Protein AF-A0A3C1B2J7-F1 (afdb_monomer_lite)

pLDDT: mean 87.44, std 9.97, range [59.38, 98.0]

Foldseek 3Di:
DVVVVVVVVCVVVVVVVV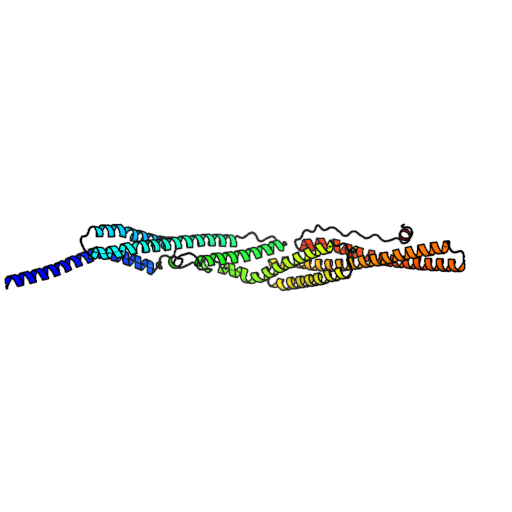VVVVVVVVCVLCVVLVVLVVVLVVPLVVAQDPVQPDLVSLLVSLVVSLVSLVVNVVSLVVLVVDPDPVSVVVSVVSVVVSVVSNVSSVLLNVLSVVLVVLVVVLLVLVVCLVVVDDQDDFQPLVSNLVSLVVLLVSLVVSVVSVVCSVVRPPNVNNPDHDDCVNSCSVVSCVVNVLAVVLSVLVVVLLVLVVVLVVLVVVVVPDDLVVDDLVVLCVRLVVSLVSLVVSLVSLVVSLVSHDPSSNVNSVLLSVLSVLVSVLSVLSNQLSVLVVLLVVLVVLLVVLLVQLVVLQVVLVPDPDPVSSVVSNVSSVVSLVSSVVSLVSSQVSLVSSQVSLVSNLPSQLSSCVSSVHHSDDDGDDRDDRDDSVVVSPDD

Structure (mmCIF, N/CA/C/O backbone):
data_AF-A0A3C1B2J7-F1
#
_entry.id   AF-A0A3C1B2J7-F1
#
loop_
_atom_site.group_PDB
_atom_site.id
_atom_site.type_symbol
_atom_site.label_atom_id
_atom_site.label_alt_id
_atom_site.label_comp_id
_atom_site.label_asym_id
_atom_site.label_entity_id
_atom_site.label_seq_id
_atom_site.pdbx_PDB_ins_code
_atom_site.Cartn_x
_atom_site.Cartn_y
_atom_site.Cartn_z
_atom_site.occupancy
_atom_site.B_iso_or_equiv
_atom_site.auth_seq_id
_atom_site.auth_comp_id
_atom_site.auth_asym_id
_atom_site.auth_atom_id
_atom_site.pdbx_PDB_model_num
ATOM 1 N N . MET A 1 1 ? -81.474 32.909 74.727 1.00 60.22 1 MET A N 1
ATOM 2 C CA . MET A 1 1 ? -80.139 33.267 74.180 1.00 60.22 1 MET A CA 1
ATOM 3 C C . MET A 1 1 ? -78.992 32.411 74.719 1.00 60.22 1 MET A C 1
ATOM 5 O O . MET A 1 1 ? -78.249 31.872 73.912 1.00 60.22 1 MET A O 1
ATOM 9 N N . ARG A 1 2 ? -78.828 32.242 76.042 1.00 67.31 2 ARG A N 1
ATOM 10 C CA . ARG A 1 2 ? -77.662 31.549 76.641 1.00 67.31 2 ARG A CA 1
ATOM 11 C C . ARG A 1 2 ? -77.502 30.070 76.229 1.00 67.31 2 ARG A C 1
ATOM 13 O O . ARG A 1 2 ? -76.383 29.591 76.097 1.00 67.31 2 ARG A O 1
ATOM 20 N N . THR A 1 3 ? -78.605 29.363 75.989 1.00 72.19 3 THR A N 1
ATOM 21 C CA . THR A 1 3 ? -78.640 27.976 75.484 1.00 72.19 3 THR A CA 1
ATOM 22 C C . THR A 1 3 ? -78.278 27.867 74.002 1.00 72.19 3 THR A C 1
ATOM 24 O O . THR A 1 3 ? -77.499 26.994 73.642 1.00 72.19 3 THR A O 1
ATOM 27 N N . PHE A 1 4 ? -78.760 28.785 73.159 1.00 75.75 4 PHE A N 1
ATOM 28 C CA . PHE A 1 4 ? -78.440 28.816 71.725 1.00 75.75 4 PHE A CA 1
ATOM 29 C C . PHE A 1 4 ? -76.955 29.111 71.474 1.00 75.75 4 PHE A C 1
ATOM 31 O O . PHE A 1 4 ? -76.320 28.429 70.681 1.00 75.75 4 PHE A O 1
ATOM 38 N N . PHE A 1 5 ? -76.368 30.053 72.221 1.00 74.88 5 PHE A N 1
ATOM 39 C CA . PHE A 1 5 ? -74.934 30.351 72.127 1.00 74.88 5 PHE A CA 1
ATOM 40 C C . PHE A 1 5 ? -74.055 29.169 72.558 1.00 74.88 5 PHE A C 1
ATOM 42 O O . PHE A 1 5 ? -73.044 28.893 71.922 1.00 74.88 5 PHE A O 1
ATOM 49 N N . ARG A 1 6 ? -74.455 28.430 73.603 1.00 73.12 6 ARG A N 1
ATOM 50 C CA . ARG A 1 6 ? -73.770 27.189 74.001 1.00 73.12 6 ARG A CA 1
ATOM 51 C C . ARG A 1 6 ? -73.885 26.113 72.926 1.00 73.12 6 ARG A C 1
ATOM 53 O O . ARG A 1 6 ? -72.889 25.468 72.635 1.00 73.12 6 ARG A O 1
ATOM 60 N N . PHE A 1 7 ? -75.060 25.955 72.322 1.00 79.81 7 PHE A N 1
ATOM 61 C CA . PHE A 1 7 ? -75.268 24.992 71.242 1.00 79.81 7 PHE A CA 1
ATOM 62 C C . PHE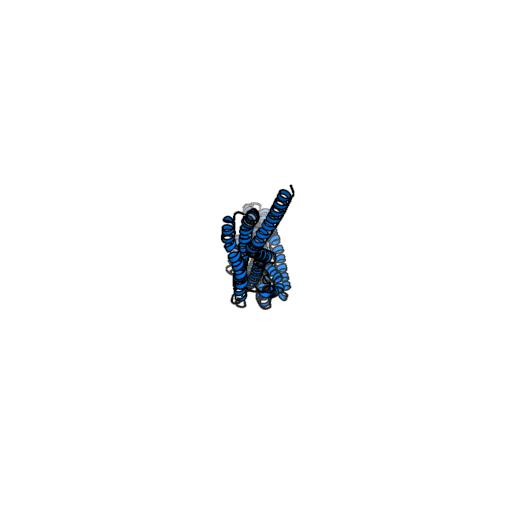 A 1 7 ? -74.432 25.339 70.002 1.00 79.81 7 PHE A C 1
ATOM 64 O O . PHE A 1 7 ? -73.782 24.460 69.455 1.00 79.81 7 PHE A O 1
ATOM 71 N N . LEU A 1 8 ? -74.364 26.617 69.614 1.00 76.44 8 LEU A N 1
ATOM 72 C CA . LEU A 1 8 ? -73.550 27.089 68.490 1.00 76.44 8 LEU A CA 1
ATOM 73 C C . LEU A 1 8 ? -72.045 26.898 68.744 1.00 76.44 8 LEU A C 1
ATOM 75 O O . LEU A 1 8 ? -71.338 26.412 67.871 1.00 76.44 8 LEU A O 1
ATOM 79 N N . ILE A 1 9 ? -71.559 27.226 69.948 1.00 77.50 9 ILE A N 1
ATOM 80 C CA . ILE A 1 9 ? -70.155 27.008 70.332 1.00 77.50 9 ILE A CA 1
ATOM 81 C C . ILE A 1 9 ? -69.821 25.513 70.336 1.00 77.50 9 ILE A C 1
ATOM 83 O O . ILE A 1 9 ? -68.781 25.127 69.812 1.00 77.50 9 ILE A O 1
ATOM 87 N N . ILE A 1 10 ? -70.707 24.670 70.878 1.00 78.69 10 ILE A N 1
ATOM 88 C CA . ILE A 1 10 ? -70.544 23.213 70.834 1.00 78.69 10 ILE A CA 1
ATOM 89 C C . ILE A 1 10 ? -70.526 22.741 69.384 1.00 78.69 10 ILE A C 1
ATOM 91 O O . ILE A 1 10 ? -69.645 21.970 69.042 1.00 78.69 10 ILE A O 1
ATOM 95 N N . LEU A 1 11 ? -71.419 23.219 68.518 1.00 77.62 11 LEU A N 1
ATOM 96 C CA . LEU A 1 11 ? -71.474 22.813 67.114 1.00 77.62 11 LEU A CA 1
ATOM 97 C C . LEU A 1 11 ? -70.203 23.213 66.345 1.00 77.62 11 LEU A C 1
ATOM 99 O O . LEU A 1 11 ? -69.669 22.389 65.614 1.00 77.62 11 LEU A O 1
ATOM 103 N N . ILE A 1 12 ? -69.677 24.424 66.566 1.00 72.75 12 ILE A N 1
ATOM 104 C CA . ILE A 1 12 ? -68.426 24.909 65.953 1.00 72.75 12 ILE A CA 1
ATOM 105 C C . ILE A 1 12 ? -67.212 24.124 66.470 1.00 72.75 12 ILE A C 1
ATOM 107 O O . ILE A 1 12 ? -66.344 23.731 65.691 1.00 72.75 12 ILE A O 1
ATOM 111 N N . LEU A 1 13 ? -67.148 23.852 67.777 1.00 72.06 13 LEU A N 1
ATOM 112 C CA . LEU A 1 13 ? -66.097 23.011 68.356 1.00 72.06 13 LEU A CA 1
ATOM 113 C C . LEU A 1 13 ? -66.207 21.568 67.857 1.00 72.06 13 LEU A C 1
ATOM 115 O O . LEU A 1 13 ? -65.195 20.963 67.532 1.00 72.06 13 LEU A O 1
ATOM 119 N N . SER A 1 14 ? -67.424 21.041 67.726 1.00 71.81 14 SER A N 1
ATOM 120 C CA . SER A 1 14 ? -67.688 19.702 67.193 1.00 71.81 14 SER A CA 1
ATOM 121 C C . SER A 1 14 ? -67.293 19.612 65.727 1.00 71.81 14 SER A C 1
ATOM 123 O O . SER A 1 14 ? -66.681 18.628 65.339 1.00 71.81 14 SER A O 1
ATOM 125 N N . SER A 1 15 ? -67.581 20.636 64.915 1.00 69.38 15 SER A N 1
ATOM 126 C CA . SER A 1 15 ? -67.160 20.675 63.514 1.00 69.38 15 SER A CA 1
ATOM 127 C C . SER A 1 15 ? -65.648 20.840 63.381 1.00 69.38 15 SER A C 1
ATOM 129 O O . SER A 1 15 ? -65.047 20.200 62.530 1.00 69.38 15 SER A O 1
ATOM 131 N N . GLY A 1 16 ? -65.013 21.643 64.242 1.00 68.00 16 GLY A N 1
ATOM 132 C CA . GLY A 1 16 ? -63.556 21.787 64.274 1.00 68.00 16 GLY A CA 1
ATOM 133 C C . GLY A 1 16 ? -62.848 20.493 64.687 1.00 68.00 16 GLY A C 1
ATOM 134 O O . GLY A 1 16 ? -61.878 20.094 64.049 1.00 68.00 16 GLY A O 1
ATOM 135 N N . ILE A 1 17 ? -63.372 19.797 65.702 1.00 74.50 17 ILE A N 1
ATOM 136 C CA . ILE A 1 17 ? -62.894 18.476 66.134 1.00 74.50 17 ILE A CA 1
ATOM 137 C C . ILE A 1 17 ? -63.159 17.432 65.051 1.00 74.50 17 ILE A C 1
ATOM 139 O O . ILE A 1 17 ? -62.277 16.632 64.773 1.00 74.50 17 ILE A O 1
ATOM 143 N N . PHE A 1 18 ? -64.329 17.452 64.413 1.00 69.69 18 PHE A N 1
ATOM 144 C CA . PHE A 1 18 ? -64.656 16.545 63.318 1.00 69.69 18 PHE A CA 1
ATOM 145 C C . PHE A 1 18 ? -63.652 16.700 62.177 1.00 69.69 18 PHE A C 1
ATOM 147 O O . PHE A 1 18 ? -63.046 15.710 61.801 1.00 69.69 18 PHE A O 1
ATOM 154 N N . VAL A 1 19 ? -63.379 17.932 61.731 1.00 65.81 19 VAL A N 1
ATOM 155 C CA . VAL A 1 19 ? -62.370 18.221 60.699 1.00 65.81 19 VAL A CA 1
ATOM 156 C C . VAL A 1 19 ? -60.969 17.773 61.129 1.00 65.81 19 VAL A C 1
ATOM 158 O O . VAL A 1 19 ? -60.250 17.181 60.330 1.00 65.81 19 VAL A O 1
ATOM 161 N N . LEU A 1 20 ? -60.571 18.002 62.385 1.00 68.62 20 LEU A N 1
ATOM 162 C CA . LEU A 1 20 ? -59.273 17.561 62.915 1.00 68.62 20 LEU A CA 1
ATOM 163 C C . LEU A 1 20 ? -59.145 16.035 62.978 1.00 68.62 20 LEU A C 1
ATOM 165 O O . LEU A 1 20 ? -58.110 15.494 62.600 1.00 68.62 20 LEU A O 1
ATOM 169 N N . VAL A 1 21 ? -60.185 15.341 63.434 1.00 70.00 21 VAL A N 1
ATOM 170 C CA . VAL A 1 21 ? -60.209 13.879 63.545 1.00 70.00 21 VAL A CA 1
ATOM 171 C C . VAL A 1 21 ? -60.250 13.246 62.157 1.00 70.00 21 VAL A C 1
ATOM 173 O O . VAL A 1 21 ? -59.476 12.329 61.896 1.00 70.00 21 VAL A O 1
ATOM 176 N N . THR A 1 22 ? -61.068 13.761 61.236 1.00 64.50 22 THR A N 1
ATOM 177 C CA . THR A 1 22 ? -61.100 13.270 59.853 1.00 64.50 22 THR A CA 1
ATOM 178 C C . THR A 1 22 ? -59.785 13.544 59.132 1.00 64.50 22 THR A C 1
ATOM 180 O O . THR A 1 22 ? -59.288 12.651 58.456 1.00 64.50 22 THR A O 1
ATOM 183 N N . ASN A 1 23 ? -59.163 14.714 59.330 1.00 63.94 23 ASN A N 1
ATOM 184 C CA . ASN A 1 23 ? -57.855 15.029 58.742 1.00 63.94 23 ASN A CA 1
ATOM 185 C C . ASN A 1 23 ? -56.710 14.214 59.371 1.00 63.94 23 ASN A C 1
ATOM 187 O O . ASN A 1 23 ? -55.772 13.842 58.672 1.00 63.94 23 ASN A O 1
ATOM 191 N N . GLY A 1 24 ? -56.777 13.909 60.670 1.00 66.50 24 GLY A N 1
ATOM 192 C CA . GLY A 1 24 ? -55.785 13.080 61.362 1.00 66.50 24 GLY A CA 1
ATOM 193 C C . GLY A 1 24 ? -55.852 11.608 60.951 1.00 66.50 24 GLY A C 1
ATOM 194 O O . GLY A 1 24 ? -54.823 11.003 60.661 1.00 66.50 24 GLY A O 1
ATOM 195 N N . ILE A 1 25 ? -57.062 11.047 60.852 1.00 67.56 25 ILE A N 1
ATOM 196 C CA . ILE A 1 25 ? -57.289 9.691 60.329 1.00 67.56 25 ILE A CA 1
ATOM 197 C C . ILE A 1 25 ? -56.864 9.621 58.852 1.00 67.56 25 ILE A C 1
ATOM 199 O O . ILE A 1 25 ? -56.208 8.669 58.438 1.00 67.56 25 ILE A O 1
ATOM 203 N N . TYR A 1 26 ? -57.157 10.663 58.074 1.00 65.56 26 TYR A N 1
ATOM 204 C CA . TYR A 1 26 ? -56.739 10.806 56.679 1.00 65.56 26 TYR A CA 1
ATOM 205 C C . TYR A 1 26 ? -55.220 10.826 56.497 1.00 65.56 26 TYR A C 1
ATOM 207 O O . TYR A 1 26 ? -54.698 10.120 55.632 1.00 65.56 26 TYR A O 1
ATOM 215 N N . PHE A 1 27 ? -54.502 11.605 57.313 1.00 67.06 27 PHE A N 1
ATOM 216 C CA . PHE A 1 27 ? -53.041 11.605 57.299 1.00 67.06 27 PHE A CA 1
ATOM 217 C C . PHE A 1 27 ? -52.523 10.182 57.508 1.00 67.06 27 PHE A C 1
ATOM 219 O O . PHE A 1 27 ? -51.667 9.736 56.761 1.00 67.06 27 PHE A O 1
ATOM 226 N N . TRP A 1 28 ? -53.127 9.432 58.431 1.00 70.44 28 TRP A N 1
ATOM 227 C CA . TRP A 1 28 ? -52.744 8.055 58.739 1.00 70.44 28 TRP A CA 1
ATOM 228 C C . TRP A 1 28 ? -52.968 7.063 57.584 1.00 70.44 28 TRP A C 1
ATOM 230 O O . TRP A 1 28 ? -52.119 6.211 57.343 1.00 70.44 28 TRP A O 1
ATOM 240 N N . PHE A 1 29 ? -54.076 7.178 56.844 1.00 67.88 29 PHE A N 1
ATOM 241 C CA . PHE A 1 29 ? -54.361 6.301 55.695 1.00 67.88 29 PHE A CA 1
ATOM 242 C C . PHE A 1 29 ? -53.599 6.689 54.422 1.00 67.88 29 PHE A C 1
ATOM 244 O O . PHE A 1 29 ? -53.254 5.819 53.628 1.00 67.88 29 PHE A O 1
ATOM 251 N N . SER A 1 30 ? -53.326 7.980 54.221 1.00 68.75 30 SER A N 1
ATOM 252 C CA . SER A 1 30 ? -52.586 8.479 53.053 1.00 68.75 30 SER A CA 1
ATOM 253 C C . SER A 1 30 ? -51.066 8.394 53.222 1.00 68.75 30 SER A C 1
ATOM 255 O O . SER A 1 30 ? -50.347 8.341 52.223 1.00 68.75 30 SER A O 1
ATOM 257 N N . GLN A 1 31 ? -50.566 8.335 54.465 1.00 76.25 31 GLN A N 1
ATOM 258 C CA . GLN A 1 31 ? -49.133 8.312 54.751 1.00 76.25 31 GLN A CA 1
ATOM 259 C C . GLN A 1 31 ? -48.388 7.176 54.040 1.00 76.25 31 GLN A C 1
ATOM 261 O O . GLN A 1 31 ? -47.398 7.478 53.383 1.00 76.25 31 GLN A O 1
ATOM 266 N N . PRO A 1 32 ? -48.829 5.902 54.099 1.00 76.81 32 PRO A N 1
ATOM 267 C CA . PRO A 1 32 ? -48.084 4.803 53.487 1.00 76.81 32 PRO A CA 1
ATOM 268 C C . PRO A 1 32 ? -47.966 4.957 51.968 1.00 76.81 32 PRO A C 1
ATOM 270 O O . PRO A 1 32 ? -46.919 4.678 51.397 1.00 76.81 32 PRO A O 1
ATOM 273 N N . VAL A 1 33 ? -49.027 5.457 51.328 1.00 74.88 33 VAL A N 1
ATOM 274 C CA . VAL A 1 33 ? -49.103 5.684 49.878 1.00 74.88 33 VAL A CA 1
ATOM 275 C C . VAL A 1 33 ? -48.149 6.799 49.462 1.00 74.88 33 VAL A C 1
ATOM 277 O O . VAL A 1 33 ? -47.346 6.631 48.549 1.00 74.88 33 VAL A O 1
ATOM 280 N N . MET A 1 34 ? -48.202 7.927 50.175 1.00 78.88 34 MET A N 1
ATOM 281 C CA . MET A 1 34 ? -47.349 9.080 49.900 1.00 78.88 34 MET A CA 1
ATOM 282 C C . MET A 1 34 ? -45.888 8.815 50.253 1.00 78.88 34 MET A C 1
ATOM 284 O O . MET A 1 34 ? -45.014 9.293 49.539 1.00 78.88 34 MET A O 1
ATOM 288 N N . THR A 1 35 ? -45.607 8.058 51.315 1.00 84.44 35 THR A N 1
ATOM 289 C CA . THR A 1 35 ? -44.251 7.606 51.648 1.00 84.44 35 THR A CA 1
ATOM 290 C C . THR A 1 35 ? -43.709 6.728 50.530 1.00 84.44 35 THR A C 1
ATOM 292 O O . THR A 1 35 ? -42.680 7.062 49.964 1.00 84.44 35 THR A O 1
ATOM 295 N N . GLU A 1 36 ? -44.442 5.696 50.116 1.00 84.25 36 GLU A N 1
ATOM 296 C CA . GLU A 1 36 ? -43.996 4.790 49.054 1.00 84.25 36 GLU A CA 1
ATOM 297 C C . GLU A 1 36 ? -43.787 5.507 47.706 1.00 84.25 36 GLU A C 1
ATOM 299 O O . GLU A 1 36 ? -42.793 5.272 47.016 1.00 84.25 36 GLU A O 1
ATOM 304 N N . TYR A 1 37 ? -44.696 6.417 47.334 1.00 86.00 37 TYR A N 1
ATOM 305 C CA . TYR A 1 37 ? -44.552 7.260 46.144 1.00 86.00 37 TYR A CA 1
ATOM 306 C C . TYR A 1 37 ? -43.330 8.181 46.235 1.00 86.00 37 TYR A C 1
ATOM 308 O O . TYR A 1 37 ? -42.538 8.239 45.293 1.00 86.00 37 TYR A O 1
ATOM 316 N N . ASN A 1 38 ? -43.162 8.892 47.355 1.00 87.31 38 ASN A N 1
ATOM 317 C CA . ASN A 1 38 ? -42.033 9.800 47.549 1.00 87.31 38 ASN A CA 1
ATOM 318 C C . ASN A 1 38 ? -40.706 9.038 47.581 1.00 87.31 38 ASN A C 1
ATOM 320 O O . ASN A 1 38 ? -39.732 9.536 47.027 1.00 87.31 38 ASN A O 1
ATOM 324 N N . ASP A 1 39 ? -40.684 7.829 48.139 1.00 89.88 39 ASP A N 1
ATOM 325 C CA . ASP A 1 39 ? -39.516 6.952 48.150 1.00 89.88 39 ASP A CA 1
ATOM 326 C C . ASP A 1 39 ? -39.152 6.496 46.733 1.00 89.88 39 ASP A C 1
ATOM 328 O O . ASP A 1 39 ? -37.987 6.558 46.351 1.00 89.88 39 ASP A O 1
ATOM 332 N N . CYS A 1 40 ? -40.129 6.082 45.914 1.00 89.19 40 CYS A N 1
ATOM 333 C CA . CYS A 1 40 ? -39.873 5.710 44.516 1.00 89.19 40 CYS A CA 1
ATOM 334 C C . CYS A 1 40 ? -39.410 6.911 43.683 1.00 89.19 40 CYS A C 1
ATOM 336 O O . CYS A 1 40 ? -38.492 6.796 42.871 1.00 89.19 40 CYS A O 1
ATOM 338 N N . LYS A 1 41 ? -40.035 8.074 43.891 1.00 89.94 41 LYS A N 1
ATOM 339 C CA . LYS A 1 41 ? -39.661 9.325 43.230 1.00 89.94 41 LYS A CA 1
ATOM 340 C C . LYS A 1 41 ? -38.248 9.759 43.619 1.00 89.94 41 LYS A C 1
ATOM 342 O O . LYS A 1 41 ? -37.484 10.150 42.743 1.00 89.94 41 LYS A O 1
ATOM 347 N N . ALA A 1 42 ? -37.906 9.681 44.905 1.00 90.50 42 ALA A N 1
ATOM 348 C CA . ALA A 1 42 ? -36.566 9.968 45.402 1.00 90.50 42 ALA A CA 1
ATOM 349 C C . ALA A 1 42 ? -35.552 8.976 44.825 1.00 90.50 42 ALA A C 1
ATOM 351 O O . ALA A 1 42 ? -34.559 9.405 44.261 1.00 90.50 42 ALA A O 1
ATOM 352 N N . ALA A 1 43 ? -35.848 7.675 44.833 1.00 89.06 43 ALA A N 1
ATOM 353 C CA . ALA A 1 43 ? -34.969 6.654 44.266 1.00 89.06 43 ALA A CA 1
ATOM 354 C C . ALA A 1 43 ? -34.705 6.850 42.761 1.00 89.06 43 ALA A C 1
ATOM 356 O O . ALA A 1 43 ? -33.585 6.650 42.303 1.00 89.06 43 ALA A O 1
ATOM 357 N N . LEU A 1 44 ? -35.705 7.267 41.977 1.00 88.56 44 LEU A N 1
ATOM 358 C CA . LEU A 1 44 ? -35.505 7.596 40.560 1.00 88.56 44 LEU A CA 1
ATOM 359 C C . LEU A 1 44 ? -34.699 8.885 40.358 1.00 88.56 44 LEU A C 1
ATOM 361 O O . LEU A 1 44 ? -33.934 8.968 39.400 1.00 88.56 44 LEU A O 1
ATOM 365 N N . ALA A 1 45 ? -34.862 9.873 41.243 1.00 87.31 45 ALA A N 1
ATOM 366 C CA . ALA A 1 45 ? -34.103 11.121 41.204 1.00 87.31 45 ALA A CA 1
ATOM 367 C C . ALA A 1 45 ? -32.638 10.931 41.636 1.00 87.31 45 ALA A C 1
ATOM 369 O O . ALA A 1 45 ? -31.743 11.509 41.023 1.00 87.31 45 ALA A O 1
ATOM 370 N N . ASP A 1 46 ? -32.405 10.107 42.656 1.00 86.94 46 ASP A N 1
ATOM 371 C CA . ASP A 1 46 ? -31.082 9.764 43.182 1.00 86.94 46 ASP A CA 1
ATOM 372 C C . ASP A 1 46 ? -30.340 8.783 42.256 1.00 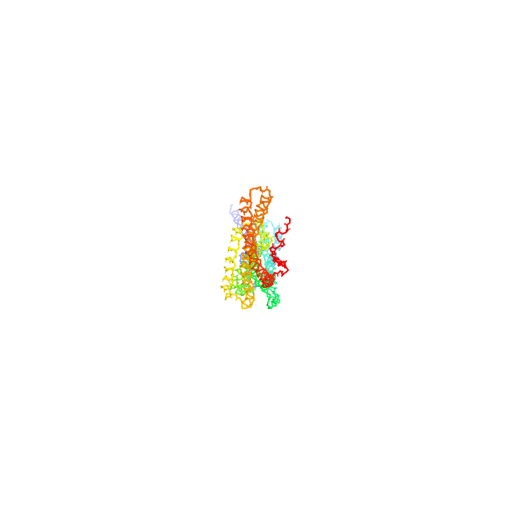86.94 46 ASP A C 1
ATOM 374 O O . ASP A 1 46 ? -29.108 8.753 42.229 1.00 86.94 46 ASP A O 1
ATOM 378 N N . GLY A 1 47 ? -31.083 8.007 41.461 1.00 83.25 47 GLY A N 1
ATOM 379 C CA . GLY A 1 47 ? -30.549 7.034 40.517 1.00 83.25 47 GLY A CA 1
ATOM 380 C C . GLY A 1 47 ? -30.180 5.700 41.171 1.00 83.25 47 GLY A C 1
ATOM 381 O O . GLY A 1 47 ? -30.693 5.317 42.222 1.00 83.25 47 GLY A O 1
ATOM 382 N N . LEU A 1 48 ? -29.303 4.941 40.508 1.00 87.38 48 LEU A N 1
ATOM 383 C CA . LEU A 1 48 ? -28.881 3.629 40.997 1.00 87.38 48 LEU A CA 1
ATOM 384 C C . LEU A 1 48 ? -28.104 3.741 42.321 1.00 87.38 48 LEU A C 1
ATOM 386 O O . LEU A 1 48 ? -27.169 4.541 42.421 1.00 87.38 48 LEU A O 1
ATOM 390 N N . PRO A 1 49 ? -28.408 2.893 43.319 1.00 84.12 49 PRO A N 1
ATOM 391 C CA . PRO A 1 49 ? -27.670 2.882 44.571 1.00 84.12 49 PRO A CA 1
ATOM 392 C C . PRO A 1 49 ? -26.242 2.371 44.346 1.00 84.12 49 PRO A C 1
ATOM 394 O O . PRO A 1 49 ? -26.012 1.471 43.539 1.00 84.12 49 PRO A O 1
ATOM 397 N N . ALA A 1 50 ? -25.282 2.872 45.129 1.00 77.94 50 ALA A N 1
ATOM 398 C CA . ALA A 1 50 ? -23.871 2.466 45.043 1.00 77.94 50 ALA A CA 1
ATOM 399 C C . ALA A 1 50 ? -23.640 0.953 45.256 1.00 77.94 50 ALA A C 1
ATOM 401 O O . ALA A 1 50 ? -22.602 0.416 44.879 1.00 77.94 50 ALA A O 1
ATOM 402 N N . THR A 1 51 ? -24.606 0.257 45.858 1.00 78.56 51 THR A N 1
ATOM 403 C CA . THR A 1 51 ? -24.598 -1.197 46.054 1.00 78.56 51 THR A CA 1
ATOM 404 C C . THR A 1 51 ? -24.951 -1.990 44.790 1.00 78.56 51 THR A C 1
ATOM 406 O O . THR A 1 51 ? -24.668 -3.185 44.739 1.00 78.56 51 THR A O 1
ATOM 409 N N . ALA A 1 52 ? -25.538 -1.362 43.764 1.00 83.19 52 ALA A N 1
ATOM 410 C CA . ALA A 1 52 ? -25.893 -1.999 42.497 1.00 83.19 52 ALA A CA 1
ATOM 411 C C . ALA A 1 52 ? -24.701 -2.018 41.520 1.00 83.19 52 ALA A C 1
ATOM 413 O O . ALA A 1 52 ? -24.684 -1.334 40.492 1.00 83.19 52 ALA A O 1
ATOM 414 N N . SER A 1 53 ? -23.676 -2.800 41.858 1.00 79.94 53 SER A N 1
ATOM 415 C CA . SER A 1 53 ? -22.418 -2.847 41.105 1.00 79.94 53 SER A CA 1
ATOM 416 C C . SER A 1 53 ? -22.533 -3.592 39.771 1.00 79.94 53 SER A C 1
ATOM 418 O O . SER A 1 53 ? -21.955 -3.142 38.780 1.00 79.94 53 SER A O 1
ATOM 420 N N . ASP A 1 54 ? -23.305 -4.681 39.719 1.00 87.50 54 ASP A N 1
ATOM 421 C CA . ASP A 1 54 ? -23.429 -5.559 38.550 1.00 87.50 54 ASP A CA 1
ATOM 422 C C . ASP A 1 54 ? -24.765 -5.421 37.793 1.00 87.50 54 ASP A C 1
ATOM 424 O O . ASP A 1 54 ? -25.722 -4.786 38.250 1.00 87.50 54 ASP A O 1
ATOM 428 N N . ARG A 1 55 ? -24.829 -6.038 36.603 1.00 91.38 55 ARG A N 1
ATOM 429 C CA . ARG A 1 55 ? -26.016 -6.056 35.734 1.00 91.38 55 ARG A CA 1
ATOM 430 C C . ARG A 1 55 ? -27.271 -6.498 36.487 1.00 91.38 55 ARG A C 1
ATOM 432 O O . ARG A 1 55 ? -28.318 -5.874 36.349 1.00 91.38 55 ARG A O 1
ATOM 439 N N . GLN A 1 56 ? -27.186 -7.571 37.268 1.00 93.12 56 GLN A N 1
ATOM 440 C CA . GLN A 1 56 ? -28.352 -8.182 37.896 1.00 93.12 56 GLN A CA 1
ATOM 441 C C . GLN A 1 56 ? -28.893 -7.319 39.039 1.00 93.12 56 GLN A C 1
ATOM 443 O O . GLN A 1 56 ? -30.107 -7.152 39.147 1.00 93.12 56 GLN A O 1
ATOM 448 N N . ALA A 1 57 ? -28.015 -6.703 39.829 1.00 91.19 57 ALA A N 1
ATOM 449 C CA . ALA A 1 57 ? -28.391 -5.770 40.883 1.00 91.19 57 ALA A CA 1
ATOM 450 C C . ALA A 1 57 ? -29.070 -4.506 40.324 1.00 91.19 57 ALA A C 1
ATOM 452 O O . ALA A 1 57 ? -30.087 -4.062 40.859 1.00 91.19 57 ALA A O 1
ATOM 453 N N . ARG A 1 58 ? -28.565 -3.958 39.208 1.00 92.88 58 ARG A N 1
ATOM 454 C CA . ARG A 1 58 ? -29.158 -2.778 38.546 1.00 92.88 58 ARG A CA 1
ATOM 455 C C . ARG A 1 58 ? -30.531 -3.076 37.945 1.00 92.88 58 ARG A C 1
ATOM 457 O O . ARG A 1 58 ? -31.460 -2.286 38.101 1.00 92.88 58 ARG A O 1
ATOM 464 N N . LEU A 1 59 ? -30.688 -4.237 37.306 1.00 93.75 59 LEU A N 1
ATOM 465 C CA . LEU A 1 59 ? -31.986 -4.679 36.787 1.00 93.75 59 LEU A CA 1
ATOM 466 C C . LEU A 1 59 ? -32.989 -4.945 37.914 1.00 93.75 59 LEU A C 1
ATOM 468 O O . LEU A 1 59 ? -34.153 -4.561 37.798 1.00 93.75 59 LEU A O 1
ATOM 472 N N . ALA A 1 60 ? -32.544 -5.559 39.014 1.00 93.38 60 ALA A N 1
ATOM 473 C CA . ALA A 1 60 ? -33.383 -5.811 40.181 1.00 93.38 60 ALA A CA 1
ATOM 474 C C . ALA A 1 60 ? -33.897 -4.509 40.815 1.00 93.38 60 ALA A C 1
ATOM 476 O O . ALA A 1 60 ? -35.066 -4.452 41.187 1.00 93.38 60 ALA A O 1
ATOM 477 N N . PHE A 1 61 ? -33.073 -3.456 40.873 1.00 93.75 61 PHE A N 1
ATOM 478 C CA . PHE A 1 61 ? -33.476 -2.137 41.371 1.00 93.75 61 PHE A CA 1
ATOM 479 C C . PHE A 1 61 ? -34.643 -1.540 40.571 1.00 93.75 61 PHE A C 1
ATOM 481 O O . PHE A 1 61 ? -35.688 -1.223 41.140 1.00 93.75 61 PHE A O 1
ATOM 488 N N . TYR A 1 62 ? -34.514 -1.445 39.244 1.00 93.81 62 TYR A N 1
ATOM 489 C CA . TYR A 1 62 ? -35.596 -0.907 38.414 1.00 93.81 62 TYR A CA 1
ATOM 490 C C . TYR A 1 62 ? -36.834 -1.809 38.406 1.00 93.81 62 TYR A C 1
ATOM 492 O O . TYR A 1 62 ? -37.962 -1.315 38.368 1.00 93.81 62 TYR A O 1
ATOM 500 N N . GLN A 1 63 ? -36.648 -3.131 38.483 1.00 94.06 63 GLN A N 1
ATOM 501 C CA . GLN A 1 63 ? -37.762 -4.067 38.603 1.00 94.06 63 GLN A CA 1
ATOM 502 C C . GLN A 1 63 ? -38.526 -3.891 39.921 1.00 94.06 63 GLN A C 1
ATOM 504 O O . GLN A 1 63 ? -39.757 -3.937 39.912 1.00 94.06 63 GLN A O 1
ATOM 509 N N . ASP A 1 64 ? -37.828 -3.674 41.037 1.00 93.94 64 ASP A N 1
ATOM 510 C CA . ASP A 1 64 ? -38.446 -3.392 42.332 1.00 93.94 64 ASP A CA 1
ATOM 511 C C . ASP A 1 64 ? -39.242 -2.080 42.296 1.00 93.94 64 ASP A C 1
ATOM 513 O O . ASP A 1 64 ? -40.424 -2.074 42.643 1.00 93.94 64 ASP A O 1
ATOM 517 N N . LEU A 1 65 ? -38.657 -1.003 41.760 1.00 92.69 65 LEU A N 1
ATOM 518 C CA . LEU A 1 65 ? -39.350 0.280 41.590 1.00 92.69 65 LEU A CA 1
ATOM 519 C C . LEU A 1 65 ? -40.623 0.146 40.754 1.00 92.69 65 LEU A C 1
ATOM 521 O O . LEU A 1 65 ? -41.682 0.621 41.162 1.00 92.69 65 LEU A O 1
ATOM 525 N N . MET A 1 66 ? -40.560 -0.552 39.618 1.00 92.94 66 MET A N 1
ATOM 526 C CA . MET A 1 66 ? -41.750 -0.819 38.808 1.00 92.94 66 MET A CA 1
ATOM 527 C C . MET A 1 66 ? -42.785 -1.649 39.573 1.00 92.94 66 MET A C 1
ATOM 529 O O . MET A 1 66 ? -43.971 -1.344 39.509 1.00 92.94 66 MET A O 1
ATOM 533 N N . ASN A 1 67 ? -42.374 -2.679 40.318 1.00 92.56 67 ASN A N 1
ATOM 534 C CA . ASN A 1 67 ? -43.292 -3.499 41.115 1.00 92.56 67 ASN A CA 1
ATOM 535 C C . ASN A 1 67 ? -43.990 -2.682 42.213 1.00 92.56 67 ASN A C 1
ATOM 537 O O . ASN A 1 67 ? -45.169 -2.911 42.484 1.00 92.56 67 ASN A O 1
ATOM 541 N N . ARG A 1 68 ? -43.276 -1.748 42.847 1.00 90.12 68 ARG A N 1
ATOM 542 C CA . ARG A 1 68 ? -43.805 -0.834 43.870 1.00 90.12 68 ARG A CA 1
ATOM 543 C C . ARG A 1 68 ? -44.759 0.193 43.257 1.00 90.12 68 ARG A C 1
ATOM 545 O O . ARG A 1 68 ? -45.888 0.332 43.725 1.00 90.12 68 ARG A O 1
ATOM 552 N N . LEU A 1 69 ? -44.370 0.826 42.150 1.00 87.88 69 LEU A N 1
ATOM 553 C CA . LEU A 1 69 ? -45.198 1.795 41.424 1.00 87.88 69 LEU A CA 1
ATOM 554 C C . LEU A 1 69 ? -46.456 1.156 40.813 1.00 87.88 69 LEU A C 1
ATOM 556 O O . LEU A 1 69 ? -47.532 1.739 40.892 1.00 87.88 69 LEU A O 1
ATOM 560 N N . ASN A 1 70 ? -46.373 -0.068 40.286 1.00 87.06 70 ASN A N 1
ATOM 561 C CA . ASN A 1 70 ? -47.522 -0.788 39.718 1.00 87.06 70 ASN A CA 1
ATOM 562 C C . ASN A 1 70 ? -48.565 -1.216 40.763 1.00 87.06 70 ASN A C 1
ATOM 564 O O . ASN A 1 70 ? -49.685 -1.563 40.392 1.00 87.06 70 ASN A O 1
ATOM 568 N N . LYS A 1 71 ? -48.234 -1.193 42.061 1.00 85.56 71 LYS A N 1
ATOM 569 C CA . LYS A 1 71 ? -49.212 -1.403 43.143 1.00 85.56 71 LYS A CA 1
ATOM 570 C C . LYS A 1 71 ? -50.011 -0.136 43.453 1.00 85.56 71 LYS A C 1
ATOM 572 O O . LYS A 1 71 ? -51.113 -0.239 43.985 1.00 85.56 71 LYS A O 1
ATOM 577 N N . GLN A 1 72 ? -49.494 1.042 43.090 1.00 78.31 72 GLN A N 1
ATOM 578 C CA . GLN A 1 72 ? -50.123 2.331 43.388 1.00 78.31 72 GLN A CA 1
ATOM 579 C C . GLN A 1 72 ? -51.511 2.502 42.750 1.00 78.31 72 GLN A C 1
ATOM 581 O O . GLN A 1 72 ? -52.394 2.978 43.450 1.00 78.31 72 GLN A O 1
ATOM 586 N N . PRO A 1 73 ? -51.789 2.077 41.499 1.00 73.12 73 PRO A N 1
ATOM 587 C CA . PRO A 1 73 ? -53.123 2.198 40.909 1.00 73.12 73 PRO A CA 1
ATOM 588 C C . PRO A 1 73 ? -54.235 1.517 41.714 1.00 73.12 73 PRO A C 1
ATOM 590 O O . PRO A 1 73 ? -55.303 2.098 41.853 1.00 73.12 73 PRO A O 1
ATOM 593 N N . ALA A 1 74 ? -53.990 0.332 42.285 1.00 73.38 74 ALA A N 1
ATOM 594 C CA . ALA A 1 74 ? -54.976 -0.356 43.125 1.00 73.38 74 ALA A CA 1
ATOM 595 C C . ALA A 1 74 ? -55.225 0.401 44.440 1.00 73.38 74 ALA A C 1
ATOM 597 O O . ALA A 1 74 ? -56.360 0.554 44.874 1.00 73.38 74 ALA A O 1
ATOM 598 N N . VAL A 1 75 ? -54.161 0.953 45.026 1.00 70.75 75 VAL A N 1
ATOM 599 C CA . VAL A 1 75 ? -54.233 1.775 46.241 1.00 70.75 75 VAL A CA 1
ATOM 600 C C . VAL A 1 75 ? -54.937 3.113 45.973 1.00 70.75 75 VAL A C 1
ATOM 602 O O . VAL A 1 75 ? -55.708 3.593 46.801 1.00 70.75 75 VAL A O 1
ATOM 605 N N . ILE A 1 76 ? -54.723 3.705 44.795 1.00 69.62 76 ILE A N 1
ATOM 606 C CA . ILE A 1 76 ? -55.454 4.884 44.315 1.00 69.62 76 ILE A CA 1
ATOM 607 C C . ILE A 1 76 ? -56.927 4.528 44.066 1.00 69.62 76 ILE A C 1
ATOM 609 O O . ILE A 1 76 ? -57.802 5.339 44.356 1.00 69.62 76 ILE A O 1
ATOM 613 N N . ASP A 1 77 ? -57.232 3.324 43.578 1.00 71.94 77 ASP A N 1
ATOM 614 C CA . ASP A 1 77 ? -58.613 2.885 43.360 1.00 71.94 77 ASP A CA 1
ATOM 615 C C . ASP A 1 77 ? -59.383 2.647 44.669 1.00 71.94 77 ASP A C 1
ATOM 617 O O . ASP A 1 77 ? -60.541 3.054 44.796 1.00 71.94 77 ASP A O 1
ATOM 621 N N . ASP A 1 78 ? -58.714 2.136 45.702 1.00 71.62 78 ASP A N 1
ATOM 622 C CA . ASP A 1 78 ? -59.267 2.063 47.060 1.00 71.62 78 ASP A CA 1
ATOM 623 C C . ASP A 1 78 ? -59.576 3.462 47.634 1.00 71.62 78 ASP A C 1
ATOM 625 O O . ASP A 1 78 ? -60.582 3.655 48.329 1.00 71.62 78 ASP A O 1
ATOM 629 N N . LEU A 1 79 ? -58.771 4.477 47.290 1.00 67.12 79 LEU A N 1
ATOM 630 C CA . LEU A 1 79 ? -59.052 5.878 47.631 1.00 67.12 79 LEU A CA 1
ATOM 631 C C . LEU A 1 79 ? -60.275 6.433 46.874 1.00 67.12 79 LEU A C 1
ATOM 633 O O . LEU A 1 79 ? -60.941 7.331 47.391 1.00 67.12 79 LEU A O 1
ATOM 637 N N . ASN A 1 80 ? -60.639 5.878 45.709 1.00 63.06 80 ASN A N 1
ATOM 638 C CA . ASN A 1 80 ? -61.809 6.309 44.921 1.00 63.06 80 ASN A CA 1
ATOM 639 C C . ASN A 1 80 ? -63.142 6.022 45.613 1.00 63.06 80 ASN A C 1
ATOM 641 O O . ASN A 1 80 ? -64.156 6.642 45.291 1.00 63.06 80 ASN A O 1
ATOM 645 N N . HIS A 1 81 ? -63.140 5.093 46.563 1.00 68.44 81 HIS A N 1
ATOM 646 C CA . HIS A 1 81 ? -64.325 4.666 47.298 1.00 68.44 81 HIS A CA 1
ATOM 647 C C . HIS A 1 81 ? -64.542 5.501 48.574 1.00 68.44 81 HIS A C 1
ATOM 649 O O . HIS A 1 81 ? -65.470 5.244 49.342 1.00 68.44 81 HIS A O 1
ATOM 655 N N . GLN A 1 82 ? -63.698 6.515 48.805 1.00 65.94 82 GLN A N 1
ATOM 656 C CA . GLN A 1 82 ? -63.715 7.359 49.994 1.00 65.94 82 GLN A CA 1
ATOM 657 C C . GLN A 1 82 ? -64.390 8.722 49.711 1.00 65.94 82 GLN A C 1
ATOM 659 O O . GLN A 1 82 ? -64.029 9.401 48.751 1.00 65.94 82 GLN A O 1
ATOM 664 N N . PRO A 1 83 ? -65.344 9.186 50.542 1.00 60.50 83 PRO A N 1
ATOM 665 C CA . PRO A 1 83 ? -66.201 10.344 50.241 1.00 60.50 83 PRO A CA 1
ATOM 666 C C . PRO A 1 83 ? -65.562 11.739 50.454 1.00 60.50 83 PRO A C 1
ATOM 668 O O . PRO A 1 83 ? -66.286 12.726 50.590 1.00 60.50 83 PRO A O 1
ATOM 671 N N . TRP A 1 84 ? -64.230 11.867 50.520 1.00 67.00 84 TRP A N 1
ATOM 672 C CA . TRP A 1 84 ? -63.554 13.069 51.047 1.00 67.00 84 TRP A CA 1
ATOM 673 C C . TRP A 1 84 ? -62.797 13.881 49.976 1.00 67.00 84 TRP A C 1
ATOM 675 O O . TRP A 1 84 ? -62.049 13.328 49.176 1.00 67.00 84 TRP A O 1
ATOM 685 N N . THR A 1 85 ? -62.895 15.216 50.020 1.00 59.38 85 THR A N 1
ATOM 686 C CA . THR A 1 85 ? -62.330 16.151 49.017 1.00 59.38 85 THR A CA 1
ATOM 687 C C . THR A 1 85 ? -60.803 16.093 48.866 1.00 59.38 85 THR A C 1
ATOM 689 O O . THR A 1 85 ? -60.283 16.301 47.778 1.00 59.38 85 THR A O 1
ATOM 692 N N . PHE A 1 86 ? -60.060 15.798 49.936 1.00 60.94 86 PHE A N 1
ATOM 693 C CA . PHE A 1 86 ? -58.589 15.760 49.911 1.00 60.94 86 PHE A CA 1
ATOM 694 C C . PHE A 1 86 ? -58.031 14.510 49.204 1.00 60.94 86 PHE A C 1
ATOM 696 O O . PHE A 1 86 ? -56.970 14.574 48.586 1.00 60.94 86 PHE A O 1
ATOM 703 N N . ALA A 1 87 ? -58.782 13.400 49.218 1.00 63.28 87 ALA A N 1
ATOM 704 C CA . ALA A 1 87 ? -58.440 12.191 48.468 1.00 63.28 87 ALA A CA 1
ATOM 705 C C . ALA A 1 87 ? -58.461 12.440 46.950 1.00 63.28 87 ALA A C 1
ATOM 707 O O . ALA A 1 87 ? -57.688 11.828 46.220 1.00 63.28 87 ALA A O 1
ATOM 708 N N . VAL A 1 88 ? -59.285 13.386 46.484 1.00 65.88 88 VAL A N 1
ATOM 709 C CA . VAL A 1 88 ? -59.353 13.795 45.073 1.00 65.88 88 VAL A CA 1
ATOM 710 C C . VAL A 1 88 ? -58.063 14.488 44.624 1.00 65.88 88 VAL A C 1
ATOM 712 O O . VAL A 1 88 ? -57.569 14.182 43.547 1.00 65.88 88 VAL A O 1
ATOM 715 N N . LEU A 1 89 ? -57.474 15.353 45.458 1.00 68.81 89 LEU A N 1
ATOM 716 C CA . LEU A 1 89 ? -56.229 16.060 45.122 1.00 68.81 89 LEU A CA 1
ATOM 717 C C . LEU A 1 89 ? -55.030 15.105 45.040 1.00 68.81 89 LEU A C 1
ATOM 719 O O . LEU A 1 89 ? -54.283 15.134 44.068 1.00 68.81 89 LEU A O 1
ATOM 723 N N . ILE A 1 90 ? -54.884 14.206 46.022 1.00 71.44 90 ILE A N 1
ATOM 724 C CA . ILE A 1 90 ? -53.838 13.168 45.984 1.00 71.44 90 ILE A CA 1
ATOM 725 C C . ILE A 1 90 ? -54.037 12.245 44.776 1.00 71.44 90 ILE A C 1
ATOM 727 O O . ILE A 1 90 ? -53.070 11.855 44.126 1.00 71.44 90 ILE A O 1
ATOM 731 N N . ARG A 1 91 ? -55.287 11.907 44.451 1.00 72.44 91 ARG A N 1
ATOM 732 C CA . ARG A 1 91 ? -55.625 11.089 43.285 1.00 72.44 91 ARG A CA 1
ATOM 733 C C . ARG A 1 91 ? -55.205 11.757 41.982 1.00 72.44 91 ARG A C 1
ATOM 735 O O . ARG A 1 91 ? -54.586 11.090 41.164 1.00 72.44 91 ARG A O 1
ATOM 742 N N . GLU A 1 92 ? -55.543 13.027 41.776 1.00 75.12 92 GLU A N 1
ATOM 743 C CA . GLU A 1 92 ? -55.182 13.757 40.554 1.00 75.12 92 GLU A CA 1
ATOM 744 C C . GLU A 1 92 ? -53.660 13.809 40.380 1.00 75.12 92 GLU A C 1
ATOM 746 O O . GLU A 1 92 ? -53.158 13.382 39.338 1.00 75.12 92 GLU A O 1
ATOM 751 N N . ASP A 1 93 ? -52.926 14.179 41.433 1.00 76.62 93 ASP A N 1
ATOM 752 C CA . ASP A 1 93 ? -51.462 14.242 41.404 1.00 76.62 93 ASP A CA 1
ATOM 753 C C . ASP A 1 93 ? -50.818 12.869 41.144 1.00 76.62 93 ASP A C 1
ATOM 755 O O . ASP A 1 93 ? -49.951 12.737 40.276 1.00 76.62 93 ASP A O 1
ATOM 759 N N . LEU A 1 94 ? -51.248 11.820 41.855 1.00 80.19 94 LEU A N 1
ATOM 760 C CA . LEU A 1 94 ? -50.684 10.477 41.690 1.00 80.19 94 LEU A CA 1
ATOM 761 C C . LEU A 1 94 ? -51.076 9.844 40.351 1.00 80.19 94 LEU A C 1
ATOM 763 O O . LEU A 1 94 ? -50.239 9.207 39.716 1.00 80.19 94 LEU A O 1
ATOM 767 N N . SER A 1 95 ? -52.316 10.029 39.892 1.00 79.62 95 SER A N 1
ATOM 768 C CA . SER A 1 95 ? -52.788 9.475 38.615 1.00 79.62 95 SER A CA 1
ATOM 769 C C . SER A 1 95 ? -52.034 10.045 37.410 1.00 79.62 95 SER A C 1
ATOM 771 O O . SER A 1 95 ? -51.827 9.327 36.434 1.00 79.62 95 SER A O 1
ATOM 773 N N . ALA A 1 96 ? -51.567 11.295 37.500 1.00 82.31 96 ALA A N 1
ATOM 774 C CA . ALA A 1 96 ? -50.726 11.919 36.485 1.00 82.31 96 ALA A CA 1
ATOM 775 C C . ALA A 1 96 ? -49.237 11.546 36.635 1.00 82.31 96 ALA A C 1
ATOM 777 O O . ALA A 1 96 ? -48.549 11.297 35.643 1.00 82.31 96 ALA A O 1
ATOM 778 N N . ALA A 1 97 ? -48.721 11.492 37.868 1.00 85.56 97 ALA A N 1
ATOM 779 C CA . ALA A 1 97 ? -47.292 11.308 38.119 1.00 85.56 97 ALA A CA 1
ATOM 780 C C . ALA A 1 97 ? -46.827 9.844 38.054 1.00 85.56 97 ALA A C 1
ATOM 782 O O . ALA A 1 97 ? -45.751 9.570 37.522 1.00 85.56 97 ALA A O 1
ATOM 783 N N . VAL A 1 98 ? -47.616 8.896 38.572 1.00 86.94 98 VAL A N 1
ATOM 784 C CA . VAL A 1 98 ? -47.234 7.474 38.653 1.00 86.94 98 VAL A CA 1
ATOM 785 C C . VAL A 1 98 ? -46.920 6.869 37.277 1.00 86.94 98 VAL A C 1
ATOM 787 O O . VAL A 1 98 ? -45.872 6.231 37.172 1.00 86.94 98 VAL A O 1
ATOM 790 N N . PRO A 1 99 ? -47.717 7.087 36.208 1.00 89.12 99 PRO A N 1
ATOM 791 C CA . PRO A 1 99 ? -47.372 6.596 34.872 1.00 89.12 99 PRO A CA 1
ATOM 792 C C . PRO A 1 99 ? -46.017 7.116 34.380 1.00 89.12 99 PRO A C 1
ATOM 794 O O . PRO A 1 99 ? -45.209 6.343 33.875 1.00 89.12 99 PRO A O 1
ATOM 797 N N . THR A 1 100 ? -45.729 8.398 34.622 1.00 90.81 100 THR A N 1
ATOM 798 C CA . THR A 1 100 ? -44.454 9.020 34.240 1.00 90.81 100 THR A CA 1
ATOM 799 C C . THR A 1 100 ? -43.275 8.375 34.974 1.00 90.81 100 THR A C 1
ATOM 801 O O . THR A 1 100 ? -42.246 8.097 34.363 1.00 90.81 100 THR A O 1
ATOM 804 N N . LEU A 1 101 ? -43.416 8.086 36.274 1.00 90.38 101 LEU A N 1
ATOM 805 C CA . LEU A 1 101 ? -42.380 7.392 37.053 1.00 90.38 101 LEU A CA 1
ATOM 806 C C . LEU A 1 101 ? -42.199 5.933 36.608 1.00 90.38 101 LEU A C 1
ATOM 808 O O . LEU A 1 101 ? -41.076 5.434 36.590 1.00 90.38 101 LEU A O 1
ATOM 812 N N . ILE A 1 102 ? -43.285 5.248 36.233 1.00 91.50 102 ILE A N 1
ATOM 813 C CA . ILE A 1 102 ? -43.219 3.891 35.670 1.00 91.50 102 ILE A CA 1
ATOM 814 C C . ILE A 1 102 ? -42.447 3.908 34.350 1.00 91.50 102 ILE A C 1
ATOM 816 O O . ILE A 1 102 ? -41.587 3.053 34.147 1.00 91.50 102 ILE A O 1
ATOM 820 N N . ASP A 1 103 ? -42.720 4.875 33.473 1.00 92.31 103 ASP A N 1
ATOM 821 C CA . ASP A 1 103 ? -42.006 5.019 32.205 1.00 92.31 103 ASP A CA 1
ATOM 822 C C . ASP A 1 103 ? -40.525 5.358 32.431 1.00 92.31 103 ASP A C 1
ATOM 824 O O . ASP A 1 103 ? -39.666 4.736 31.816 1.00 92.31 103 ASP A O 1
ATOM 828 N N . GLN A 1 104 ? -40.195 6.232 33.387 1.00 92.06 104 GLN A N 1
ATOM 829 C CA . GLN A 1 104 ? -38.802 6.492 33.781 1.00 92.06 104 GLN A CA 1
ATOM 830 C C . GLN A 1 104 ? -38.094 5.234 34.304 1.00 92.06 104 GLN A C 1
ATOM 832 O O . GLN A 1 104 ? -36.965 4.951 33.909 1.00 92.06 104 GLN A O 1
ATOM 837 N N . ALA A 1 105 ? -38.745 4.445 35.165 1.00 92.25 105 ALA A N 1
ATOM 838 C CA . ALA A 1 105 ? -38.182 3.190 35.661 1.00 92.25 105 ALA A CA 1
ATOM 839 C C . ALA A 1 105 ? -38.008 2.152 34.538 1.00 92.25 105 ALA A C 1
ATOM 841 O O . ALA A 1 105 ? -37.015 1.420 34.519 1.00 92.25 105 ALA A O 1
ATOM 842 N N . ARG A 1 106 ? -38.943 2.107 33.579 1.00 93.94 106 ARG A N 1
ATOM 843 C CA . ARG A 1 106 ? -38.855 1.254 32.388 1.00 93.94 106 ARG A CA 1
ATOM 844 C C . ARG A 1 106 ? -37.688 1.672 31.496 1.00 93.94 106 ARG A C 1
ATOM 846 O O . ARG A 1 106 ? -36.914 0.806 31.098 1.00 93.94 106 ARG A O 1
ATOM 853 N N . ASN A 1 107 ? -37.532 2.968 31.240 1.00 93.12 107 ASN A N 1
ATOM 854 C CA . ASN A 1 107 ? -36.422 3.513 30.464 1.00 93.12 107 ASN A CA 1
ATOM 855 C C . ASN A 1 107 ? -35.078 3.224 31.138 1.00 93.12 107 ASN A C 1
ATOM 857 O O . ASN A 1 107 ? -34.171 2.723 30.484 1.00 93.12 107 ASN A O 1
ATOM 861 N N . GLY A 1 108 ? -34.970 3.434 32.454 1.00 91.94 108 GLY A N 1
ATOM 862 C CA . GLY A 1 108 ? -33.761 3.107 33.212 1.00 91.94 108 GLY A CA 1
ATOM 863 C C . GLY A 1 108 ? -33.403 1.621 33.132 1.00 91.94 108 GLY A C 1
ATOM 864 O O . GLY A 1 108 ? -32.253 1.268 32.871 1.00 91.94 108 GLY A O 1
ATOM 865 N N . ARG A 1 109 ? -34.397 0.730 33.249 1.00 94.06 109 ARG A N 1
ATOM 866 C CA . ARG A 1 109 ? -34.189 -0.706 33.024 1.00 94.06 109 ARG A CA 1
ATOM 867 C C . ARG A 1 109 ? -33.710 -0.999 31.600 1.00 94.06 109 ARG A C 1
ATOM 869 O O . ARG A 1 109 ? -32.748 -1.744 31.436 1.00 94.06 109 ARG A O 1
ATOM 876 N N . GLN A 1 110 ? -34.367 -0.435 30.590 1.00 94.56 110 GLN A N 1
ATOM 877 C CA . GLN A 1 110 ? -34.015 -0.644 29.186 1.00 94.56 110 GLN A CA 1
ATOM 878 C C . GLN A 1 110 ? -32.606 -0.126 28.870 1.00 94.56 110 GLN A C 1
ATOM 880 O O . GLN A 1 110 ? -31.866 -0.787 28.140 1.00 94.56 110 GLN A O 1
ATOM 885 N N . ALA A 1 111 ? -32.203 1.004 29.453 1.00 92.69 111 ALA A N 1
ATOM 886 C CA . ALA A 1 111 ? -30.852 1.543 29.342 1.00 92.69 111 ALA A CA 1
ATOM 887 C C . ALA A 1 111 ? -29.815 0.570 29.922 1.00 92.69 111 ALA A C 1
ATOM 889 O O . ALA A 1 111 ? -28.821 0.280 29.260 1.00 92.69 111 ALA A O 1
ATOM 890 N N . VAL A 1 112 ? -30.068 -0.010 31.105 1.00 93.38 112 VAL A N 1
ATOM 891 C CA . VAL A 1 112 ? -29.201 -1.048 31.698 1.00 93.38 112 VAL A CA 1
ATOM 892 C C . VAL A 1 112 ? -29.121 -2.285 30.797 1.00 93.38 112 VAL A C 1
ATOM 894 O O . VAL A 1 112 ? -28.026 -2.789 30.555 1.00 93.38 112 VAL A O 1
ATOM 897 N N . GLU A 1 113 ? -30.251 -2.787 30.291 1.00 94.06 113 GLU A N 1
ATOM 898 C CA . GLU A 1 113 ? -30.275 -3.962 29.407 1.00 94.06 113 GLU A CA 1
ATOM 899 C C . GLU A 1 113 ? -29.479 -3.712 28.118 1.00 94.06 113 GLU A C 1
ATOM 901 O O . GLU A 1 113 ? -28.639 -4.535 27.754 1.00 94.06 113 GLU A O 1
ATOM 906 N N . THR A 1 114 ? -29.695 -2.558 27.483 1.00 93.81 114 THR A N 1
ATOM 907 C CA . THR A 1 114 ? -29.024 -2.157 26.236 1.00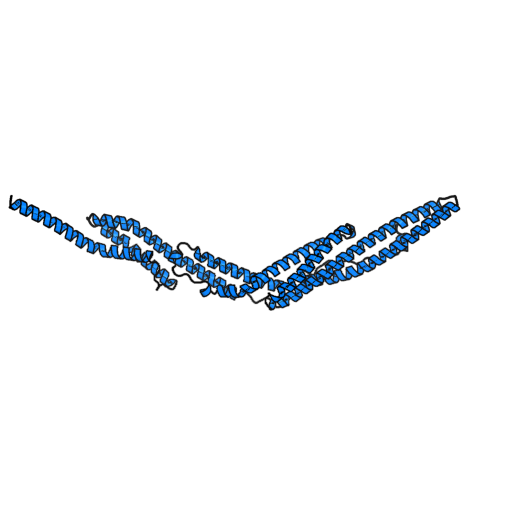 93.81 114 THR A CA 1
ATOM 908 C C . THR A 1 114 ? -27.526 -1.965 26.454 1.00 93.81 114 THR A C 1
ATOM 910 O O . THR A 1 114 ? -26.716 -2.482 25.690 1.00 93.81 114 THR A O 1
ATOM 913 N N . TYR A 1 115 ? -27.147 -1.281 27.534 1.00 93.81 115 TYR A N 1
ATOM 914 C CA . TYR A 1 115 ? -25.753 -1.039 27.886 1.00 93.81 115 TYR A CA 1
ATOM 915 C C . TYR A 1 115 ? -24.979 -2.335 28.126 1.00 93.81 115 TYR A C 1
ATOM 917 O O . TYR A 1 115 ? -23.913 -2.530 27.549 1.00 93.81 115 TYR A O 1
ATOM 925 N N . PHE A 1 116 ? -25.509 -3.252 28.940 1.00 93.00 116 PHE A N 1
ATOM 926 C CA . PHE A 1 116 ? -24.799 -4.503 29.202 1.00 93.00 116 PHE A CA 1
ATOM 927 C C . PHE A 1 116 ? -24.785 -5.443 27.994 1.00 93.00 116 PHE A C 1
ATOM 929 O O . PHE A 1 116 ? -23.811 -6.170 27.841 1.00 93.00 116 PHE A O 1
ATOM 936 N N . ALA A 1 117 ? -25.799 -5.407 27.125 1.00 92.94 117 ALA A N 1
ATOM 937 C CA . ALA A 1 117 ? -25.749 -6.130 25.855 1.00 92.94 117 ALA A CA 1
ATOM 938 C C . ALA A 1 117 ? -24.612 -5.614 24.955 1.00 92.94 117 ALA A C 1
ATOM 940 O O . ALA A 1 117 ? -23.818 -6.415 24.474 1.00 92.94 117 ALA A O 1
ATOM 941 N N . ALA A 1 118 ? -24.476 -4.290 24.814 1.00 92.00 118 ALA A N 1
ATOM 942 C CA . ALA A 1 118 ? -23.391 -3.676 24.047 1.00 92.00 118 ALA A CA 1
ATOM 943 C C . ALA A 1 118 ? -22.004 -3.950 24.661 1.00 92.00 118 ALA A C 1
ATOM 945 O O . ALA A 1 118 ? -21.028 -4.151 23.947 1.00 92.00 118 ALA A O 1
ATOM 946 N N . ILE A 1 119 ? -21.901 -4.008 25.993 1.00 93.50 119 ILE A N 1
ATOM 947 C CA . ILE A 1 119 ? -20.667 -4.419 26.678 1.00 93.50 119 ILE A CA 1
ATOM 948 C C . ILE A 1 119 ? -20.326 -5.886 26.406 1.00 93.50 119 ILE A C 1
ATOM 950 O O . ILE A 1 119 ? -19.149 -6.208 26.255 1.00 93.50 119 ILE A O 1
ATOM 954 N N . ASP A 1 120 ? -21.315 -6.779 26.412 1.00 92.38 120 ASP A N 1
ATOM 955 C CA . ASP A 1 120 ? -21.092 -8.202 26.155 1.00 92.38 120 ASP A CA 1
ATOM 956 C C . ASP A 1 120 ? -20.604 -8.418 24.709 1.00 92.38 120 ASP A C 1
ATOM 958 O O . ASP A 1 120 ? -19.661 -9.180 24.498 1.00 92.38 120 ASP A O 1
ATOM 962 N N . GLU A 1 121 ? -21.169 -7.683 23.745 1.00 91.69 121 GLU A N 1
ATOM 963 C CA . GLU A 1 121 ? -20.710 -7.635 22.347 1.00 91.69 121 GLU A CA 1
ATOM 964 C C . GLU A 1 121 ? -19.277 -7.095 22.244 1.00 91.69 121 GLU A C 1
ATOM 966 O O . GLU A 1 121 ? -18.388 -7.786 21.756 1.00 91.69 121 GLU A O 1
ATOM 971 N N . LEU A 1 122 ? -19.000 -5.934 22.844 1.00 91.19 122 LEU A N 1
ATOM 972 C CA . LEU A 1 122 ? -17.663 -5.341 22.844 1.00 91.19 122 LEU A CA 1
ATOM 973 C C . LEU A 1 122 ? -16.608 -6.257 23.487 1.00 91.19 122 LEU A C 1
ATOM 975 O O . LEU A 1 122 ? -15.462 -6.308 23.047 1.00 91.19 122 LEU A O 1
ATOM 979 N N . LYS A 1 123 ? -16.963 -7.003 24.539 1.00 90.44 123 LYS A N 1
ATOM 980 C CA . LYS A 1 123 ? -16.062 -7.993 25.149 1.00 90.44 123 LYS A CA 1
ATOM 981 C C . LYS A 1 123 ? -15.778 -9.169 24.223 1.00 90.44 123 LYS A C 1
ATOM 983 O O . LYS A 1 123 ? -14.653 -9.670 24.258 1.00 90.44 123 LYS A O 1
ATOM 988 N N . ALA A 1 124 ? -16.769 -9.614 23.452 1.00 89.44 124 ALA A N 1
ATOM 989 C CA . ALA A 1 124 ? -16.574 -10.644 22.442 1.00 89.44 124 ALA A CA 1
ATOM 990 C C . ALA A 1 124 ? -15.616 -10.140 21.353 1.00 89.44 124 ALA A C 1
ATOM 992 O O . ALA A 1 124 ? -14.607 -10.791 21.105 1.00 89.44 124 ALA A O 1
ATOM 993 N N . ASP A 1 125 ? -15.823 -8.925 20.841 1.00 87.12 125 ASP A N 1
ATOM 994 C CA . ASP A 1 125 ? -14.950 -8.327 19.822 1.00 87.12 125 ASP A CA 1
ATOM 995 C C . ASP A 1 125 ? -13.510 -8.120 20.328 1.00 87.12 125 ASP A C 1
ATOM 997 O O . ASP A 1 125 ? -12.536 -8.345 19.608 1.00 87.12 125 ASP A O 1
ATOM 1001 N N . ILE A 1 126 ? -13.336 -7.731 21.597 1.00 86.44 126 ILE A N 1
ATOM 1002 C CA . ILE A 1 126 ? -12.008 -7.626 22.228 1.00 86.44 126 ILE A CA 1
ATOM 1003 C C . ILE A 1 126 ? -11.346 -9.003 22.362 1.00 86.44 126 ILE A C 1
ATOM 1005 O O . ILE A 1 126 ? -10.122 -9.109 22.233 1.00 86.44 126 ILE A O 1
ATOM 1009 N N . ALA A 1 127 ? -12.116 -10.047 22.673 1.00 85.44 127 ALA A N 1
ATOM 1010 C CA . ALA A 1 127 ? -11.596 -11.408 22.734 1.00 85.44 127 ALA A CA 1
ATOM 1011 C C . ALA A 1 127 ? -11.157 -11.876 21.341 1.00 85.44 127 ALA A C 1
ATOM 1013 O O . ALA A 1 127 ? -10.022 -12.327 21.200 1.00 85.44 127 ALA A O 1
ATOM 1014 N N . ASP A 1 128 ? -11.979 -11.644 20.319 1.00 83.06 128 ASP A N 1
ATOM 1015 C CA . ASP A 1 128 ? -11.661 -11.944 18.922 1.00 83.06 128 ASP A CA 1
ATOM 1016 C C . ASP A 1 128 ? -10.431 -11.165 18.436 1.00 83.06 128 ASP A C 1
ATOM 1018 O O . ASP A 1 128 ? -9.582 -11.725 17.748 1.00 83.06 128 ASP A O 1
ATOM 1022 N N . PHE A 1 129 ? -10.259 -9.901 18.846 1.00 81.44 129 PHE A N 1
ATOM 1023 C CA . PHE A 1 129 ? -9.044 -9.126 18.575 1.00 81.44 129 PHE A CA 1
ATOM 1024 C C . PHE A 1 129 ? -7.794 -9.748 19.214 1.00 81.44 129 PHE A C 1
ATOM 1026 O O . PHE A 1 129 ? -6.730 -9.796 18.591 1.00 81.44 129 PHE A O 1
ATOM 1033 N N . LYS A 1 130 ? -7.895 -10.219 20.462 1.00 78.25 130 LYS A N 1
ATOM 1034 C CA . LYS A 1 130 ? -6.780 -10.890 21.151 1.00 78.25 130 LYS A CA 1
ATOM 1035 C C . LYS A 1 130 ? -6.446 -12.231 20.503 1.00 78.25 130 LYS A C 1
ATOM 1037 O O . LYS A 1 130 ? -5.267 -12.567 20.400 1.00 78.25 130 LYS A O 1
ATOM 1042 N N . ASP A 1 131 ? -7.468 -12.935 20.029 1.00 73.50 131 ASP A N 1
ATOM 1043 C CA . ASP A 1 131 ? -7.362 -14.203 19.311 1.00 73.50 131 ASP A CA 1
ATOM 1044 C C . ASP A 1 131 ? -7.099 -14.030 17.807 1.00 73.50 131 ASP A C 1
ATOM 1046 O O . ASP A 1 131 ? -6.962 -15.041 17.116 1.00 73.50 131 ASP A O 1
ATOM 1050 N N . ALA A 1 132 ? -6.996 -12.791 17.294 1.00 63.03 132 ALA A N 1
ATOM 1051 C CA . ALA A 1 132 ? -6.918 -12.462 15.869 1.00 63.03 132 ALA A CA 1
ATOM 1052 C C . ALA A 1 132 ? -5.682 -13.060 15.175 1.00 63.03 132 ALA A C 1
ATOM 1054 O O . ALA A 1 132 ? -4.686 -12.385 14.895 1.00 63.03 132 ALA A O 1
ATOM 1055 N N . GLY A 1 133 ? -5.825 -14.340 14.835 1.00 59.59 133 GLY A N 1
ATOM 1056 C CA . GLY A 1 133 ? -5.091 -15.114 13.854 1.00 59.59 133 GLY A CA 1
ATOM 1057 C C . GLY A 1 133 ? -3.642 -15.422 14.202 1.00 59.59 133 GLY A C 1
ATOM 1058 O O . GLY A 1 133 ? -2.885 -14.599 14.716 1.00 59.59 133 GLY A O 1
ATOM 1059 N N . ASN A 1 134 ? -3.212 -16.618 13.796 1.00 64.62 134 ASN A N 1
ATOM 1060 C CA . ASN A 1 134 ? -1.794 -16.926 13.683 1.00 64.62 134 ASN A CA 1
ATOM 1061 C C . ASN A 1 134 ? -1.146 -15.877 12.783 1.00 64.62 134 ASN A C 1
ATOM 1063 O O . ASN A 1 134 ? -1.473 -15.781 11.598 1.00 64.62 134 ASN A O 1
ATOM 1067 N N . LYS A 1 135 ? -0.232 -15.100 13.369 1.00 73.81 135 LYS A N 1
ATOM 1068 C CA . LYS A 1 135 ? 0.677 -14.212 12.649 1.00 73.81 135 LYS A CA 1
ATOM 1069 C C . LYS A 1 135 ? 1.136 -14.917 11.357 1.00 73.81 135 LYS A C 1
ATOM 1071 O O . LYS A 1 135 ? 1.583 -16.065 11.458 1.00 73.81 135 LYS A O 1
ATOM 1076 N N . PRO A 1 136 ? 1.031 -14.270 10.177 1.00 80.12 136 PRO A N 1
ATOM 1077 C CA . PRO A 1 136 ? 1.465 -14.869 8.918 1.00 80.12 136 PRO A CA 1
ATOM 1078 C C . PRO A 1 136 ? 2.885 -15.417 9.035 1.00 80.12 136 PRO A C 1
ATOM 1080 O O . PRO A 1 136 ? 3.685 -14.864 9.797 1.00 80.12 136 PRO A O 1
ATOM 1083 N N . ALA A 1 137 ? 3.215 -16.468 8.282 1.00 74.44 137 ALA A N 1
ATOM 1084 C CA . ALA A 1 137 ? 4.579 -16.990 8.238 1.00 74.44 137 ALA A CA 1
ATOM 1085 C C . ALA A 1 137 ? 5.587 -15.878 7.883 1.00 74.44 137 ALA A C 1
ATOM 1087 O O . ALA A 1 137 ? 5.240 -14.888 7.236 1.00 74.44 137 ALA A O 1
ATOM 1088 N N . ASP A 1 138 ? 6.823 -16.007 8.364 1.00 70.25 138 ASP A N 1
ATOM 1089 C CA . ASP A 1 138 ? 7.899 -15.080 7.995 1.00 70.25 138 ASP A CA 1
ATOM 1090 C C . ASP A 1 138 ? 8.163 -15.150 6.481 1.00 70.25 138 ASP A C 1
ATOM 1092 O O . ASP A 1 138 ? 8.095 -16.230 5.892 1.00 70.25 138 ASP A O 1
ATOM 1096 N N . GLY A 1 139 ? 8.457 -14.005 5.855 1.00 69.06 139 GLY A N 1
ATOM 1097 C CA . GLY A 1 139 ? 8.787 -13.915 4.430 1.00 69.06 139 GLY A CA 1
ATOM 1098 C C . GLY A 1 139 ? 7.672 -13.416 3.503 1.00 69.06 139 GLY A C 1
ATOM 1099 O O . GLY A 1 139 ? 7.982 -13.057 2.371 1.00 69.06 139 GLY A O 1
ATOM 1100 N N . ASP A 1 140 ? 6.415 -13.325 3.953 1.00 84.31 140 ASP A N 1
ATOM 1101 C CA . ASP A 1 140 ? 5.342 -12.660 3.192 1.00 84.31 140 ASP A CA 1
ATOM 1102 C C . ASP A 1 140 ? 5.098 -11.243 3.732 1.00 84.31 140 ASP A C 1
ATOM 1104 O O . ASP A 1 140 ? 4.343 -11.021 4.686 1.00 84.31 140 ASP A O 1
ATOM 1108 N N . PHE A 1 141 ? 5.783 -10.274 3.118 1.00 90.25 141 PHE A N 1
ATOM 1109 C CA . PHE A 1 141 ? 5.719 -8.867 3.505 1.00 90.25 141 PHE A CA 1
ATOM 1110 C C . PHE A 1 141 ? 4.301 -8.290 3.406 1.00 90.25 141 PHE A C 1
ATOM 1112 O O . PHE A 1 141 ? 3.847 -7.636 4.347 1.00 90.25 141 PHE A O 1
ATOM 1119 N N . ILE A 1 142 ? 3.588 -8.553 2.306 1.00 91.12 142 ILE A N 1
ATOM 1120 C CA . ILE A 1 142 ? 2.260 -7.979 2.055 1.00 91.12 142 ILE A CA 1
ATOM 1121 C C . ILE A 1 142 ? 1.236 -8.574 3.021 1.00 91.12 142 ILE A C 1
ATOM 1123 O O . ILE A 1 142 ? 0.484 -7.830 3.655 1.00 91.12 142 ILE A O 1
ATOM 1127 N N . ALA A 1 143 ? 1.242 -9.896 3.223 1.00 89.25 143 ALA A N 1
ATOM 1128 C CA . ALA A 1 143 ? 0.348 -10.522 4.196 1.00 89.25 143 ALA A CA 1
ATOM 1129 C C . ALA A 1 143 ? 0.601 -10.003 5.617 1.00 89.25 143 ALA A C 1
ATOM 1131 O O . ALA A 1 143 ? -0.340 -9.778 6.383 1.00 89.25 143 ALA A O 1
ATOM 1132 N N . ARG A 1 144 ? 1.868 -9.770 5.981 1.00 90.38 144 ARG A N 1
ATOM 1133 C CA . ARG A 1 144 ? 2.215 -9.242 7.300 1.00 90.38 144 ARG A CA 1
ATOM 1134 C C . ARG A 1 144 ? 1.825 -7.788 7.488 1.00 90.38 144 ARG A C 1
ATOM 1136 O O . ARG A 1 144 ? 1.327 -7.445 8.559 1.00 90.38 144 ARG A O 1
ATOM 1143 N N . LEU A 1 145 ? 2.048 -6.951 6.480 1.00 93.62 145 LEU A N 1
ATOM 1144 C CA . LEU A 1 145 ? 1.601 -5.564 6.492 1.00 93.62 145 LEU A CA 1
ATOM 1145 C C . LEU A 1 145 ? 0.086 -5.504 6.713 1.00 93.62 145 LEU A C 1
ATOM 1147 O O . LEU A 1 145 ? -0.365 -4.855 7.655 1.00 93.62 145 LEU A O 1
ATOM 1151 N N . ASN A 1 146 ? -0.670 -6.283 5.935 1.00 92.06 146 ASN A N 1
ATOM 1152 C CA . ASN A 1 146 ? -2.125 -6.369 6.044 1.00 92.06 146 ASN A CA 1
ATOM 1153 C C . ASN A 1 146 ? -2.585 -6.867 7.422 1.00 92.06 146 ASN A C 1
ATOM 1155 O O . ASN A 1 146 ? -3.586 -6.384 7.945 1.00 92.06 146 ASN A O 1
ATOM 1159 N N . TRP A 1 147 ? -1.853 -7.793 8.050 1.00 91.38 147 TRP A N 1
ATOM 1160 C CA . TRP A 1 147 ? -2.160 -8.244 9.411 1.00 91.38 147 TRP A CA 1
ATOM 1161 C C . TRP A 1 147 ? -2.000 -7.118 10.447 1.00 91.38 147 TRP A C 1
ATOM 1163 O O . TRP A 1 147 ? -2.884 -6.918 11.282 1.00 91.38 147 TRP A O 1
ATOM 1173 N N . PHE A 1 148 ? -0.912 -6.341 10.385 1.00 92.25 148 PHE A N 1
ATOM 1174 C CA . PHE A 1 148 ? -0.724 -5.193 11.281 1.00 92.25 148 PHE A CA 1
ATOM 1175 C C . PHE A 1 148 ? -1.756 -4.087 11.028 1.00 92.25 148 PHE A C 1
ATOM 1177 O O . PHE A 1 148 ? -2.325 -3.563 11.987 1.00 92.25 148 PHE A O 1
ATOM 1184 N N . ALA A 1 149 ? -2.031 -3.768 9.762 1.00 93.38 149 ALA A N 1
ATOM 1185 C CA . ALA A 1 149 ? -3.054 -2.799 9.378 1.00 93.38 149 ALA A CA 1
ATOM 1186 C C . ALA A 1 149 ? -4.449 -3.223 9.865 1.00 93.38 149 ALA A C 1
ATOM 1188 O O . ALA A 1 149 ? -5.172 -2.427 10.466 1.00 93.38 149 ALA A O 1
ATOM 1189 N N . GLY A 1 150 ? -4.790 -4.506 9.710 1.00 91.12 150 GLY A N 1
ATOM 1190 C CA . GLY A 1 150 ? -6.029 -5.090 10.218 1.00 91.12 150 GLY A CA 1
ATOM 1191 C C . GLY A 1 150 ? -6.165 -4.947 11.733 1.00 91.12 150 GLY A C 1
ATOM 1192 O O . GLY A 1 150 ? -7.215 -4.528 12.212 1.00 91.12 150 GLY A O 1
ATOM 1193 N N . ARG A 1 151 ? -5.091 -5.194 12.496 1.00 90.56 151 ARG A N 1
ATOM 1194 C CA . ARG A 1 151 ? -5.090 -4.966 13.951 1.00 90.56 151 ARG A CA 1
ATOM 1195 C C . ARG A 1 151 ? -5.292 -3.498 14.314 1.00 90.56 151 ARG A C 1
ATOM 1197 O O . ARG A 1 151 ? -6.056 -3.204 15.226 1.00 90.56 151 ARG A O 1
ATOM 1204 N N . ILE A 1 152 ? -4.632 -2.577 13.613 1.00 92.31 152 ILE A N 1
ATOM 1205 C CA . ILE A 1 152 ? -4.806 -1.135 13.841 1.00 92.31 152 ILE A CA 1
ATOM 1206 C C . ILE A 1 152 ? -6.258 -0.715 13.586 1.00 92.31 152 ILE A C 1
ATOM 1208 O O . ILE A 1 152 ? -6.835 0.012 14.395 1.00 92.31 152 ILE A O 1
ATOM 1212 N N . LYS A 1 153 ? -6.853 -1.197 12.490 1.00 92.12 153 LYS A N 1
ATOM 1213 C CA . LYS A 1 153 ? -8.252 -0.938 12.142 1.00 92.12 153 LYS A CA 1
ATOM 1214 C C . LYS A 1 153 ? -9.210 -1.510 13.186 1.00 92.12 153 LYS A C 1
ATOM 1216 O O . LYS A 1 153 ? -10.089 -0.788 13.636 1.00 92.12 153 LYS A O 1
ATOM 1221 N N . ALA A 1 154 ? -8.987 -2.749 13.620 1.00 90.75 154 ALA A N 1
ATOM 1222 C CA . ALA A 1 154 ? -9.807 -3.401 14.635 1.00 90.75 154 ALA A CA 1
ATOM 1223 C C . ALA A 1 154 ? -9.805 -2.625 15.960 1.00 90.75 154 ALA A C 1
ATOM 1225 O O . ALA A 1 154 ? -10.859 -2.405 16.542 1.00 90.75 154 ALA A O 1
ATOM 1226 N N . VAL A 1 155 ? -8.652 -2.124 16.422 1.00 91.81 155 VAL A N 1
ATOM 1227 C CA . VAL A 1 155 ? -8.623 -1.277 17.630 1.00 91.81 155 VAL A CA 1
ATOM 1228 C C . VAL A 1 155 ? -9.390 0.027 17.420 1.00 91.81 155 VAL A C 1
ATOM 1230 O O . VAL A 1 155 ? -10.110 0.444 18.319 1.00 91.81 155 VAL A O 1
ATOM 1233 N N . ALA A 1 156 ? -9.276 0.664 16.252 1.00 91.81 156 ALA A N 1
ATOM 1234 C CA . ALA A 1 156 ? -10.047 1.873 15.964 1.00 91.81 156 ALA A CA 1
ATOM 1235 C C . ALA A 1 156 ? -11.565 1.603 15.963 1.00 91.81 156 ALA A C 1
ATOM 1237 O O . ALA A 1 156 ? -12.328 2.425 16.464 1.00 91.81 156 ALA A O 1
ATOM 1238 N N . GLU A 1 157 ? -11.998 0.447 15.452 1.00 91.81 157 GLU A N 1
ATOM 1239 C CA . GLU A 1 157 ? -13.395 -0.003 15.503 1.00 91.81 157 GLU A CA 1
ATOM 1240 C C . GLU A 1 157 ? -13.844 -0.260 16.952 1.00 91.81 157 GLU A C 1
ATOM 1242 O O . GLU A 1 157 ? -14.898 0.221 17.357 1.00 91.81 157 GLU A O 1
ATOM 1247 N N . LEU A 1 158 ? -13.015 -0.910 17.775 1.00 91.75 158 LEU A N 1
ATOM 1248 C CA . LEU A 1 158 ? -13.275 -1.107 19.207 1.00 91.75 158 LEU A CA 1
ATOM 1249 C C . LEU A 1 158 ? -13.389 0.218 19.985 1.00 91.75 158 LEU A C 1
ATOM 1251 O O . LEU A 1 158 ? -14.221 0.348 20.884 1.00 91.75 158 LEU A O 1
ATOM 1255 N N . GLU A 1 159 ? -12.558 1.212 19.658 1.00 92.06 159 GLU A N 1
ATOM 1256 C CA . GLU A 1 159 ? -12.645 2.555 20.241 1.00 92.06 159 GLU A CA 1
ATOM 1257 C C . GLU A 1 159 ? -13.942 3.273 19.846 1.00 92.06 159 GLU A C 1
ATOM 1259 O O . GLU A 1 159 ? -14.541 3.946 20.691 1.00 92.06 159 GLU A O 1
ATOM 1264 N N . ASP A 1 160 ? -14.388 3.116 18.597 1.00 92.56 160 ASP A N 1
ATOM 1265 C CA . ASP A 1 160 ? -15.655 3.672 18.116 1.00 92.56 160 ASP A CA 1
ATOM 1266 C C . ASP A 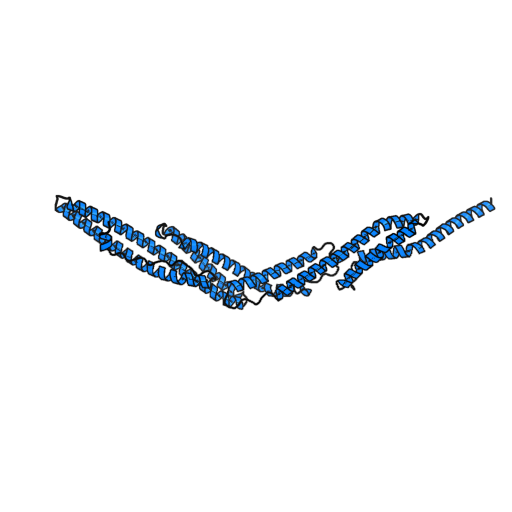1 160 ? -16.854 3.004 18.800 1.00 92.56 160 ASP A C 1
ATOM 1268 O O . ASP A 1 160 ? -17.695 3.698 19.372 1.00 92.56 160 ASP A O 1
ATOM 1272 N N . LEU A 1 161 ? -16.879 1.667 18.856 1.00 91.00 161 LEU A N 1
ATOM 1273 C CA . LEU A 1 161 ? -17.904 0.889 19.563 1.00 91.00 161 LEU A CA 1
ATOM 1274 C C . LEU A 1 161 ? -18.004 1.292 21.040 1.00 91.00 161 LEU A C 1
ATOM 1276 O O . LEU A 1 161 ? -19.100 1.495 21.563 1.00 91.00 161 LEU A O 1
ATOM 1280 N N . TYR A 1 162 ? -16.869 1.496 21.715 1.00 92.88 162 TYR A N 1
ATOM 1281 C CA . TYR A 1 162 ? -16.873 2.030 23.077 1.00 92.88 162 TYR A CA 1
ATOM 1282 C C . TYR A 1 162 ? -17.451 3.453 23.144 1.00 92.88 162 TYR A C 1
ATOM 1284 O O . TYR A 1 162 ? -18.209 3.774 24.060 1.00 92.88 162 TYR A O 1
ATOM 1292 N N . GLY A 1 163 ? -17.125 4.316 22.177 1.00 90.69 163 GLY A N 1
ATOM 1293 C CA . GLY A 1 163 ? -17.688 5.665 22.069 1.00 90.69 163 GLY A CA 1
ATOM 1294 C C . GLY A 1 163 ? -19.212 5.674 21.898 1.00 90.69 163 GLY A C 1
ATOM 1295 O O . GLY A 1 163 ? -19.887 6.555 22.439 1.00 90.69 163 GLY A O 1
ATOM 1296 N N . GLN A 1 164 ? -19.768 4.668 21.218 1.00 91.50 164 GLN A N 1
ATOM 1297 C CA . GLN A 1 164 ? -21.212 4.501 21.032 1.00 91.50 164 GLN A CA 1
ATOM 1298 C C . GLN A 1 164 ? -21.951 4.163 22.340 1.00 91.50 164 GLN A C 1
ATOM 1300 O O . GLN A 1 164 ? -23.127 4.504 22.471 1.00 91.50 164 GLN A O 1
ATOM 1305 N N . LEU A 1 165 ? -21.279 3.603 23.357 1.00 91.38 165 LEU A N 1
ATOM 1306 C CA . LEU A 1 165 ? -21.896 3.333 24.668 1.00 91.38 165 LEU A CA 1
ATOM 1307 C C . LEU A 1 165 ? -22.449 4.604 25.327 1.00 91.38 165 LEU A C 1
ATOM 1309 O O . LEU A 1 165 ? -23.492 4.566 25.978 1.00 91.38 165 LEU A O 1
ATOM 1313 N N . ALA A 1 166 ? -21.782 5.745 25.131 1.00 88.12 166 ALA A N 1
ATOM 1314 C CA . ALA A 1 166 ? -22.227 7.032 25.662 1.00 88.12 166 ALA A CA 1
ATOM 1315 C C . ALA A 1 166 ? -23.456 7.602 24.925 1.00 88.12 166 ALA A C 1
ATOM 1317 O O . ALA A 1 166 ? -24.058 8.562 25.401 1.00 88.12 166 ALA A O 1
ATOM 1318 N N . GLN A 1 167 ? -23.825 7.032 23.773 1.00 91.81 167 GLN A N 1
ATOM 1319 C CA . GLN A 1 167 ? -24.974 7.450 22.966 1.00 91.81 167 GLN A CA 1
ATOM 1320 C C . GLN A 1 167 ? -26.250 6.663 23.296 1.00 91.81 167 GLN A C 1
ATOM 1322 O O . GLN A 1 167 ? -27.311 6.960 22.744 1.00 91.81 167 GLN A O 1
ATOM 1327 N N . ILE A 1 168 ? -26.170 5.670 24.189 1.00 92.56 168 ILE A N 1
ATOM 1328 C CA . ILE A 1 168 ? -27.333 4.891 24.614 1.00 92.56 168 ILE A CA 1
ATOM 1329 C C . ILE A 1 168 ? -28.362 5.836 25.269 1.00 92.56 168 ILE A C 1
ATOM 1331 O O . ILE A 1 168 ? -28.009 6.610 26.165 1.00 92.56 168 ILE A O 1
ATOM 1335 N N . PRO A 1 169 ? -29.639 5.805 24.846 1.00 91.44 169 PRO A N 1
ATOM 1336 C CA . PRO A 1 169 ? -30.681 6.610 25.468 1.00 91.44 169 PRO A CA 1
ATOM 1337 C C . PRO A 1 169 ? -30.788 6.320 26.963 1.00 91.44 169 PRO A C 1
ATOM 1339 O O . PRO A 1 169 ? -30.744 5.167 27.387 1.00 91.44 169 PRO A O 1
ATOM 1342 N N . ASP A 1 170 ? -30.929 7.380 27.754 1.00 90.25 170 ASP A N 1
ATOM 1343 C CA . ASP A 1 170 ? -31.028 7.300 29.209 1.00 90.25 170 ASP A CA 1
ATOM 1344 C C . ASP A 1 170 ? -29.837 6.604 29.897 1.00 90.25 170 ASP A C 1
ATOM 1346 O O . ASP A 1 170 ? -29.958 6.134 31.028 1.00 90.25 170 ASP A O 1
ATOM 1350 N N . ILE A 1 171 ? -28.654 6.573 29.265 1.00 89.25 171 ILE A N 1
ATOM 1351 C CA . ILE A 1 171 ? -27.455 5.916 29.810 1.00 89.25 171 ILE A CA 1
ATOM 1352 C C . ILE A 1 171 ? -27.046 6.434 31.193 1.00 89.25 171 ILE A C 1
ATOM 1354 O O . ILE A 1 171 ? -26.509 5.680 32.000 1.00 89.25 171 ILE A O 1
ATOM 1358 N N . GLN A 1 172 ? -27.366 7.686 31.529 1.00 88.44 172 GLN A N 1
ATOM 1359 C CA . GLN A 1 172 ? -27.169 8.226 32.876 1.00 88.44 172 GLN A CA 1
ATOM 1360 C C . GLN A 1 172 ? -27.906 7.411 33.955 1.00 88.44 172 GLN A C 1
ATOM 1362 O O . GLN A 1 172 ? -27.437 7.312 35.087 1.00 88.44 172 GLN A O 1
ATOM 1367 N N . MET A 1 173 ? -29.028 6.779 33.599 1.00 86.69 173 MET A N 1
ATOM 1368 C CA . MET A 1 173 ? -29.791 5.886 34.472 1.00 86.69 173 MET A CA 1
ATOM 1369 C C . MET A 1 173 ? -29.121 4.511 34.608 1.00 86.69 173 MET A C 1
ATOM 1371 O O . MET A 1 173 ? -29.349 3.811 35.585 1.00 86.69 173 MET A O 1
ATOM 1375 N N . ALA A 1 174 ? -28.233 4.121 33.688 1.00 85.12 174 ALA A N 1
ATOM 1376 C CA . ALA A 1 174 ? -27.468 2.882 33.814 1.00 85.12 174 ALA A CA 1
ATOM 1377 C C . ALA A 1 174 ? -26.379 2.952 34.904 1.00 85.12 174 ALA A C 1
ATOM 1379 O O . ALA A 1 174 ? -25.836 1.910 35.282 1.00 85.12 174 ALA A O 1
ATOM 1380 N N . GLY A 1 175 ? -26.103 4.138 35.462 1.00 83.06 175 GLY A N 1
ATOM 1381 C CA . GLY A 1 175 ? -25.211 4.342 36.605 1.00 83.06 175 GLY A CA 1
ATOM 1382 C C . GLY A 1 175 ? -23.734 4.359 36.215 1.00 83.06 175 GLY A C 1
ATOM 1383 O O . GLY A 1 175 ? -23.363 4.882 35.167 1.00 83.06 175 GLY A O 1
ATOM 1384 N N . GLN A 1 176 ? -22.865 3.801 37.067 1.00 83.94 176 GLN A N 1
ATOM 1385 C CA . GLN A 1 176 ? -21.429 3.751 36.780 1.00 83.94 176 GLN A CA 1
ATOM 1386 C C . GLN A 1 176 ? -21.152 2.876 35.549 1.00 83.94 176 GLN A C 1
ATOM 1388 O O . GLN A 1 176 ? -21.402 1.664 35.563 1.00 83.94 176 GLN A O 1
ATOM 1393 N N . LEU A 1 177 ? -20.612 3.496 34.502 1.00 86.06 177 LEU A N 1
ATOM 1394 C CA . LEU A 1 177 ? -20.193 2.824 33.276 1.00 86.06 177 LEU A CA 1
ATOM 1395 C C . LEU A 1 177 ? -18.815 2.178 33.463 1.00 86.06 177 LEU A C 1
ATOM 1397 O O . LEU A 1 177 ? -17.990 2.655 34.241 1.00 86.06 177 LEU A O 1
ATOM 1401 N N . ILE A 1 178 ? -18.592 1.080 32.748 1.00 87.81 178 ILE A N 1
ATOM 1402 C CA . ILE A 1 178 ? -17.332 0.343 32.709 1.00 87.81 178 ILE A CA 1
ATOM 1403 C C . ILE A 1 178 ? -16.343 1.195 31.922 1.00 87.81 178 ILE A C 1
ATOM 1405 O O . ILE A 1 178 ? -16.643 1.664 30.826 1.00 87.81 178 ILE A O 1
ATOM 1409 N N . SER A 1 179 ? -15.166 1.395 32.493 1.00 89.25 179 SER A N 1
ATOM 1410 C CA . SER A 1 179 ? -14.093 2.167 31.887 1.00 89.25 179 SER A CA 1
ATOM 1411 C C . SER A 1 179 ? -13.389 1.411 30.754 1.00 89.25 179 SER A C 1
ATOM 1413 O O . SER A 1 179 ? -13.348 0.180 30.715 1.00 89.25 179 SER A O 1
ATOM 1415 N N . ARG A 1 180 ? -12.734 2.165 29.862 1.00 91.38 180 ARG A N 1
ATOM 1416 C CA . ARG A 1 180 ? -11.856 1.623 28.805 1.00 91.38 180 ARG A CA 1
ATOM 1417 C C . ARG A 1 180 ? -10.799 0.663 29.355 1.00 91.38 180 ARG A C 1
ATOM 1419 O O . ARG A 1 180 ? -10.562 -0.395 28.774 1.00 91.38 180 ARG A O 1
ATOM 1426 N N . SER A 1 181 ? -10.197 1.024 30.487 1.00 89.31 181 SER A N 1
ATOM 1427 C CA . SER A 1 181 ? -9.190 0.220 31.183 1.00 89.31 181 SER A CA 1
ATOM 1428 C C . SER A 1 181 ? -9.758 -1.117 31.667 1.00 89.31 181 SER A C 1
ATOM 1430 O O . SER A 1 181 ? -9.148 -2.159 31.431 1.00 89.31 181 SER A O 1
ATOM 1432 N N . GLU A 1 182 ? -10.963 -1.124 32.249 1.00 89.44 182 GLU A N 1
ATOM 1433 C CA . GLU A 1 182 ? -11.633 -2.357 32.697 1.00 89.44 182 GLU A CA 1
ATOM 1434 C C . GLU A 1 182 ? -11.980 -3.307 31.541 1.00 89.44 182 GLU A C 1
ATOM 1436 O O . GLU A 1 182 ? -12.020 -4.521 31.735 1.00 89.44 182 GLU A O 1
ATOM 1441 N N . LEU A 1 183 ? -12.190 -2.778 30.332 1.00 88.12 183 LEU A N 1
ATOM 1442 C CA . LEU A 1 183 ? -12.379 -3.576 29.116 1.00 88.12 183 LEU A CA 1
ATOM 1443 C C . LEU A 1 183 ? -11.056 -4.007 28.462 1.00 88.12 183 LEU A C 1
ATOM 1445 O O . LEU A 1 183 ? -11.049 -4.885 27.604 1.00 88.12 183 LEU A O 1
ATOM 1449 N N . GLY A 1 184 ? -9.924 -3.426 28.867 1.00 87.94 184 GLY A N 1
ATOM 1450 C CA . GLY A 1 184 ? -8.614 -3.672 28.261 1.00 87.94 184 GLY A CA 1
ATOM 1451 C C . GLY A 1 184 ? -8.370 -2.920 26.947 1.00 87.94 184 GLY A C 1
ATOM 1452 O O . GLY A 1 184 ? -7.396 -3.220 26.258 1.00 87.94 184 GLY A O 1
ATOM 1453 N N . LEU A 1 185 ? -9.206 -1.931 26.608 1.00 89.81 185 LEU A N 1
ATOM 1454 C CA . LEU A 1 185 ? -9.048 -1.112 25.399 1.00 89.81 185 LEU A CA 1
ATOM 1455 C C . LEU A 1 185 ? -7.782 -0.256 25.444 1.00 89.81 185 LEU A C 1
ATOM 1457 O O . LEU A 1 185 ? -7.109 -0.102 24.431 1.00 89.81 185 LEU A O 1
ATOM 1461 N N . ASP A 1 186 ? -7.417 0.260 26.618 1.00 90.94 186 ASP A N 1
ATOM 1462 C CA . ASP A 1 186 ? -6.206 1.075 26.769 1.00 90.94 186 ASP A CA 1
ATOM 1463 C C . ASP A 1 186 ? -4.931 0.249 26.532 1.00 90.94 186 ASP A C 1
ATOM 1465 O O . ASP A 1 186 ? -3.951 0.760 25.991 1.00 90.94 186 ASP A O 1
ATOM 1469 N N . ALA A 1 187 ? -4.956 -1.046 26.870 1.00 87.62 187 ALA A N 1
ATOM 1470 C CA . ALA A 1 187 ? -3.863 -1.964 26.558 1.00 87.62 187 ALA A CA 1
ATOM 1471 C C . ALA A 1 187 ? -3.766 -2.214 25.045 1.00 87.62 187 ALA A C 1
ATOM 1473 O O . ALA A 1 187 ? -2.687 -2.070 24.477 1.00 87.62 187 ALA A O 1
ATOM 1474 N N . ALA A 1 188 ? -4.894 -2.496 24.383 1.00 87.38 188 ALA A N 1
ATOM 1475 C CA . ALA A 1 188 ? -4.939 -2.689 22.933 1.00 87.38 188 ALA A CA 1
ATOM 1476 C C . ALA A 1 188 ? -4.479 -1.433 22.166 1.00 87.38 188 ALA A C 1
ATOM 1478 O O . ALA A 1 188 ? -3.657 -1.526 21.255 1.00 87.38 188 ALA A O 1
ATOM 1479 N N . ALA A 1 189 ? -4.938 -0.247 22.580 1.00 89.75 189 ALA A N 1
ATOM 1480 C CA . ALA A 1 189 ? -4.494 1.031 22.029 1.00 89.75 189 ALA A CA 1
ATOM 1481 C C . ALA A 1 189 ? -2.995 1.269 22.268 1.00 89.75 189 ALA A C 1
ATOM 1483 O O . ALA A 1 189 ? -2.285 1.695 21.358 1.00 89.75 189 ALA A O 1
ATOM 1484 N N . GLY A 1 190 ? -2.493 0.947 23.464 1.00 89.38 190 GLY A N 1
ATOM 1485 C CA . GLY A 1 190 ? -1.072 1.036 23.798 1.00 89.38 190 GLY A CA 1
ATOM 1486 C C . GLY A 1 190 ? -0.186 0.130 22.938 1.00 89.38 190 GLY A C 1
ATOM 1487 O O . GLY A 1 190 ? 0.877 0.566 22.500 1.00 89.38 190 GLY A O 1
ATOM 1488 N N . GLU A 1 191 ? -0.637 -1.093 22.640 1.00 86.69 191 GLU A N 1
ATOM 1489 C CA . GLU A 1 191 ? 0.074 -2.035 21.762 1.00 86.69 191 GLU A CA 1
ATOM 1490 C C . GLU A 1 191 ? 0.258 -1.486 20.342 1.00 86.69 191 GLU A C 1
ATOM 1492 O O . GLU A 1 191 ? 1.311 -1.691 19.733 1.00 86.69 191 GLU A O 1
ATOM 1497 N N . ILE A 1 192 ? -0.745 -0.778 19.810 1.00 90.62 192 ILE A N 1
ATOM 1498 C CA . ILE A 1 192 ? -0.705 -0.275 18.432 1.00 90.62 192 ILE A CA 1
ATOM 1499 C C . ILE A 1 192 ? -0.209 1.171 18.306 1.00 90.62 192 ILE A C 1
ATOM 1501 O O . ILE A 1 192 ? 0.147 1.593 17.206 1.00 90.62 192 ILE A O 1
ATOM 1505 N N . ALA A 1 193 ? -0.164 1.944 19.395 1.00 91.19 193 ALA A N 1
ATOM 1506 C CA . ALA A 1 193 ? 0.097 3.386 19.354 1.00 91.19 193 ALA A CA 1
ATOM 1507 C C . ALA A 1 193 ? 1.410 3.738 18.640 1.00 91.19 193 ALA A C 1
ATOM 1509 O O . ALA A 1 193 ? 1.438 4.626 17.789 1.00 91.19 193 ALA A O 1
ATOM 1510 N N . ALA A 1 194 ? 2.487 3.012 18.950 1.00 90.94 194 ALA A N 1
ATOM 1511 C CA . ALA A 1 194 ? 3.805 3.258 18.369 1.00 90.94 194 ALA A CA 1
ATOM 1512 C C . ALA A 1 194 ? 3.915 2.831 16.895 1.00 90.94 194 ALA A C 1
ATOM 1514 O O . ALA A 1 194 ? 4.776 3.331 16.177 1.00 90.94 194 ALA A O 1
ATOM 1515 N N . ILE A 1 195 ? 3.057 1.913 16.441 1.00 92.56 195 ILE A N 1
ATOM 1516 C CA . ILE A 1 195 ? 3.158 1.283 15.116 1.00 92.56 195 ILE A CA 1
ATOM 1517 C C . ILE A 1 195 ? 2.088 1.780 14.142 1.00 92.56 195 ILE A C 1
ATOM 1519 O O . ILE A 1 195 ? 2.231 1.579 12.941 1.00 92.56 195 ILE A O 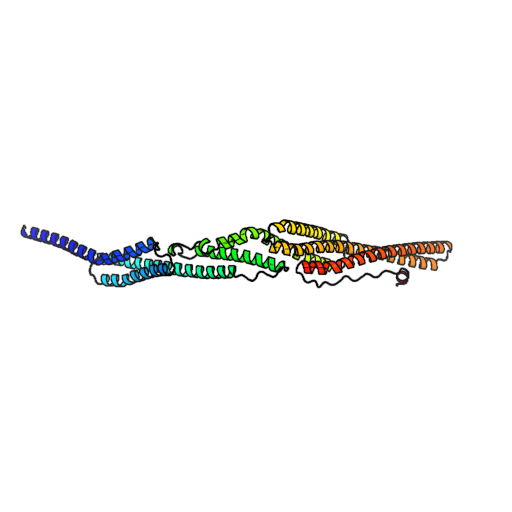1
ATOM 1523 N N . ARG A 1 196 ? 1.055 2.478 14.633 1.00 94.31 196 ARG A N 1
ATOM 1524 C CA . ARG A 1 196 ? -0.056 3.008 13.832 1.00 94.31 196 ARG A CA 1
ATOM 1525 C C . ARG A 1 196 ? 0.420 3.875 12.670 1.00 94.31 196 ARG A C 1
ATOM 1527 O O . ARG A 1 196 ? 0.058 3.606 11.530 1.00 94.31 196 ARG A O 1
ATOM 1534 N N . GLN A 1 197 ? 1.226 4.897 12.961 1.00 95.69 197 GLN A N 1
ATOM 1535 C CA . GLN A 1 197 ? 1.718 5.808 11.927 1.00 95.69 197 GLN A CA 1
ATOM 1536 C C . GLN A 1 197 ? 2.709 5.110 10.976 1.00 95.69 197 GLN A C 1
ATOM 1538 O O . GLN A 1 197 ? 2.460 5.138 9.774 1.00 95.69 197 GLN A O 1
ATOM 1543 N N . PRO A 1 198 ? 3.754 4.402 11.460 1.00 96.19 198 PRO A N 1
ATOM 1544 C CA . PRO A 1 198 ? 4.690 3.707 10.574 1.00 96.19 198 PRO A CA 1
ATOM 1545 C C . PRO A 1 198 ? 4.039 2.677 9.643 1.00 96.19 198 PRO A C 1
ATOM 1547 O O . PRO A 1 198 ? 4.451 2.548 8.493 1.00 96.19 198 PRO A O 1
ATOM 1550 N N . VAL A 1 199 ? 3.030 1.939 10.121 1.00 95.88 199 VAL A N 1
ATOM 1551 C CA . VAL A 1 199 ? 2.295 0.969 9.295 1.00 95.88 199 VAL A CA 1
ATOM 1552 C C . VAL A 1 199 ? 1.444 1.680 8.241 1.00 95.88 199 VAL A C 1
ATOM 1554 O O . VAL A 1 199 ? 1.496 1.282 7.083 1.00 95.88 199 VAL A O 1
ATOM 1557 N N . GLY A 1 200 ? 0.738 2.759 8.596 1.00 95.81 200 GLY A N 1
ATOM 1558 C CA . GLY A 1 200 ? -0.044 3.539 7.626 1.00 95.81 200 GLY A CA 1
ATOM 1559 C C . GLY A 1 200 ? 0.816 4.221 6.551 1.00 95.81 200 GLY A C 1
ATOM 1560 O O . GLY A 1 200 ? 0.445 4.261 5.373 1.00 95.81 200 GLY A O 1
ATOM 1561 N N . ASP A 1 201 ? 2.005 4.703 6.920 1.00 97.06 201 ASP A N 1
ATOM 1562 C CA . ASP A 1 201 ? 2.980 5.238 5.962 1.00 97.06 201 ASP A CA 1
ATOM 1563 C C . ASP A 1 201 ? 3.484 4.137 5.016 1.00 97.06 201 ASP A C 1
ATOM 1565 O O . ASP A 1 201 ? 3.651 4.362 3.815 1.00 97.06 201 ASP A O 1
ATOM 1569 N N . LEU A 1 202 ? 3.671 2.921 5.535 1.00 96.50 202 LEU A N 1
ATOM 1570 C CA . LEU A 1 202 ? 4.082 1.767 4.746 1.00 96.50 202 LEU A CA 1
ATOM 1571 C C . LEU A 1 202 ? 2.979 1.278 3.790 1.00 96.50 202 LEU A C 1
ATOM 1573 O O . LEU A 1 202 ? 3.283 0.967 2.641 1.00 96.50 202 LEU A O 1
ATOM 1577 N N . GLU A 1 203 ? 1.707 1.272 4.202 1.00 96.75 203 GLU A N 1
ATOM 1578 C CA . GLU A 1 203 ? 0.563 1.015 3.305 1.00 96.75 203 GLU A CA 1
ATOM 1579 C C . GLU A 1 203 ? 0.497 2.044 2.170 1.00 96.75 203 GLU A C 1
ATOM 1581 O O . GLU A 1 203 ? 0.295 1.697 1.003 1.00 96.75 203 GLU A O 1
ATOM 1586 N N . THR A 1 204 ? 0.734 3.317 2.496 1.00 97.12 204 THR A N 1
ATOM 1587 C CA . THR A 1 204 ? 0.802 4.392 1.498 1.00 97.12 204 THR A CA 1
ATOM 1588 C C . THR A 1 204 ? 1.931 4.140 0.501 1.00 97.12 204 THR A C 1
ATOM 1590 O O . THR A 1 204 ? 1.738 4.306 -0.705 1.00 97.12 204 THR A O 1
ATOM 1593 N N . LEU A 1 205 ? 3.091 3.700 0.987 1.00 97.31 205 LEU A N 1
ATOM 1594 C CA . LEU A 1 205 ? 4.250 3.393 0.159 1.00 97.31 205 LEU A CA 1
ATOM 1595 C C . LEU A 1 205 ? 4.001 2.201 -0.780 1.00 97.31 205 LEU A C 1
ATOM 1597 O O . LEU A 1 205 ? 4.367 2.259 -1.954 1.00 97.31 205 LEU A O 1
ATOM 1601 N N . VAL A 1 206 ? 3.325 1.152 -0.301 1.00 96.62 206 VAL A N 1
ATOM 1602 C CA . VAL A 1 206 ? 2.894 0.023 -1.143 1.00 96.62 206 VAL A CA 1
ATOM 1603 C C . VAL A 1 206 ? 1.921 0.499 -2.222 1.00 96.62 206 VAL A C 1
ATOM 1605 O O . VAL A 1 206 ? 2.145 0.233 -3.399 1.00 96.62 206 VAL A O 1
ATOM 1608 N N . SER A 1 207 ? 0.923 1.314 -1.868 1.00 96.69 207 SER A N 1
ATOM 1609 C CA . SER A 1 207 ? -0.015 1.876 -2.851 1.00 96.69 207 SER A CA 1
ATOM 1610 C C . SER A 1 207 ? 0.677 2.744 -3.913 1.00 96.69 207 SER A C 1
ATOM 1612 O O . SER A 1 207 ? 0.305 2.716 -5.087 1.00 96.69 207 SER A O 1
ATOM 1614 N N . GLN A 1 208 ? 1.693 3.524 -3.530 1.00 97.06 208 GLN A N 1
ATOM 1615 C CA . GLN A 1 208 ? 2.515 4.282 -4.480 1.00 97.06 208 GLN A CA 1
ATOM 1616 C C . GLN A 1 208 ? 3.321 3.357 -5.396 1.00 97.06 208 GLN A C 1
ATOM 1618 O O . GLN A 1 208 ? 3.416 3.617 -6.597 1.00 97.06 208 GLN A O 1
ATOM 1623 N N . SER A 1 209 ? 3.858 2.266 -4.847 1.00 97.19 209 SER A N 1
ATOM 1624 C CA . SER A 1 209 ? 4.587 1.260 -5.612 1.00 97.19 209 SER A CA 1
ATOM 1625 C C . SER A 1 209 ? 3.703 0.566 -6.648 1.00 97.19 209 SER A C 1
ATOM 1627 O O . SER A 1 209 ? 4.151 0.383 -7.780 1.00 97.19 209 SER A O 1
ATOM 1629 N N . ASP A 1 210 ? 2.461 0.230 -6.298 1.00 95.56 210 ASP A N 1
ATOM 1630 C CA . ASP A 1 210 ? 1.501 -0.400 -7.213 1.00 95.56 210 ASP A CA 1
ATOM 1631 C C . ASP A 1 210 ? 1.096 0.546 -8.347 1.00 95.56 210 ASP A C 1
ATOM 1633 O O . ASP A 1 210 ? 1.046 0.148 -9.510 1.00 95.56 210 ASP A O 1
ATOM 1637 N N . LYS A 1 211 ? 0.871 1.830 -8.033 1.00 96.38 211 LYS A N 1
ATOM 1638 C CA . LYS A 1 211 ? 0.607 2.862 -9.049 1.00 96.38 211 LYS A CA 1
ATOM 1639 C C . LYS A 1 211 ? 1.771 2.999 -10.022 1.00 96.38 211 LYS A C 1
ATOM 1641 O O . LYS A 1 211 ? 1.547 3.060 -11.226 1.00 96.38 211 LYS A O 1
ATOM 1646 N N . LEU A 1 212 ? 3.005 3.018 -9.513 1.00 95.81 212 LEU A N 1
ATOM 1647 C CA . LEU A 1 212 ? 4.184 3.088 -10.369 1.00 95.81 212 LEU A CA 1
ATOM 1648 C C . LEU A 1 212 ? 4.304 1.849 -11.266 1.00 95.81 212 LEU A C 1
ATOM 1650 O O . LEU A 1 212 ? 4.675 1.997 -12.425 1.00 95.81 212 LEU A O 1
ATOM 1654 N N . GLU A 1 213 ? 3.969 0.652 -10.772 1.00 95.19 213 GLU A N 1
ATOM 1655 C CA . GLU A 1 213 ? 3.965 -0.551 -11.614 1.00 95.19 213 GLU A CA 1
ATOM 1656 C C . GLU A 1 213 ? 2.910 -0.473 -12.719 1.00 95.19 213 GLU A C 1
ATOM 1658 O O . GLU A 1 213 ? 3.225 -0.797 -13.857 1.00 95.19 213 GLU A O 1
ATOM 1663 N N . ALA A 1 214 ? 1.699 0.006 -12.422 1.00 92.81 214 ALA A N 1
ATOM 1664 C CA . ALA A 1 214 ? 0.662 0.180 -13.438 1.00 92.81 214 ALA A CA 1
ATOM 1665 C C . ALA A 1 214 ? 1.113 1.142 -14.552 1.00 92.81 214 ALA A C 1
ATOM 1667 O O . ALA A 1 214 ? 0.954 0.852 -15.736 1.00 92.81 214 ALA A O 1
ATOM 1668 N N . GLU A 1 215 ? 1.750 2.255 -14.182 1.00 92.12 215 GLU A N 1
ATOM 1669 C CA . GLU A 1 215 ? 2.336 3.174 -15.157 1.00 92.12 215 GLU A CA 1
ATOM 1670 C C . GLU A 1 215 ? 3.499 2.523 -15.939 1.00 92.12 215 GLU A C 1
ATOM 1672 O O . GLU A 1 215 ? 3.674 2.803 -17.125 1.00 92.12 215 GLU A O 1
ATOM 1677 N N . LEU A 1 216 ? 4.303 1.650 -15.312 1.00 91.19 216 LEU A N 1
ATOM 1678 C CA . LEU A 1 216 ? 5.364 0.904 -16.007 1.00 91.19 216 LEU A CA 1
ATOM 1679 C C . LEU A 1 216 ? 4.799 -0.137 -16.967 1.00 91.19 216 LEU A C 1
ATOM 1681 O O . LEU A 1 216 ? 5.382 -0.343 -18.026 1.00 91.19 216 LEU A O 1
ATOM 1685 N N . ASP A 1 217 ? 3.689 -0.784 -16.620 1.00 90.06 217 ASP A N 1
ATOM 1686 C CA . ASP A 1 217 ? 2.980 -1.719 -17.490 1.00 90.06 217 ASP A CA 1
ATOM 1687 C C . ASP A 1 217 ? 2.478 -1.015 -18.754 1.00 90.06 217 ASP A C 1
ATOM 1689 O O . ASP A 1 217 ? 2.702 -1.508 -19.862 1.00 90.06 217 ASP A O 1
ATOM 1693 N N . GLU A 1 218 ? 1.877 0.168 -18.601 1.00 88.12 218 GLU A N 1
ATOM 1694 C CA . GLU A 1 218 ? 1.479 1.010 -19.732 1.00 88.12 218 GLU A CA 1
ATOM 1695 C C . GLU A 1 218 ? 2.686 1.385 -20.591 1.00 88.12 218 GLU A C 1
ATOM 1697 O O . GLU A 1 218 ? 2.652 1.223 -21.810 1.00 88.12 218 GLU A O 1
ATOM 1702 N N . LEU A 1 219 ? 3.772 1.831 -19.958 1.00 86.00 219 LEU A N 1
ATOM 1703 C CA . LEU A 1 219 ? 4.982 2.259 -20.646 1.00 86.00 219 LEU A CA 1
ATOM 1704 C C . LEU A 1 219 ? 5.656 1.106 -21.405 1.00 86.00 219 LEU A C 1
ATOM 1706 O O . LEU A 1 219 ? 6.046 1.260 -22.556 1.00 86.00 219 LEU A O 1
ATOM 1710 N N . TYR A 1 220 ? 5.749 -0.067 -20.784 1.00 83.81 220 TYR A N 1
ATOM 1711 C CA . TYR A 1 220 ? 6.357 -1.262 -21.364 1.00 83.81 220 TYR A CA 1
ATOM 1712 C C . TYR A 1 220 ? 5.545 -1.844 -22.529 1.00 83.81 220 TYR A C 1
ATOM 1714 O O . TYR A 1 220 ? 6.099 -2.531 -23.386 1.00 83.81 220 TYR A O 1
ATOM 1722 N N . ALA A 1 221 ? 4.236 -1.582 -22.572 1.00 82.38 221 ALA A N 1
ATOM 1723 C CA . ALA A 1 221 ? 3.368 -1.999 -23.669 1.00 82.38 221 ALA A CA 1
ATOM 1724 C C . ALA A 1 221 ? 3.477 -1.098 -24.914 1.00 82.38 221 ALA A C 1
ATOM 1726 O O . ALA A 1 221 ? 2.991 -1.483 -25.981 1.00 82.38 221 ALA A O 1
ATOM 1727 N N . VAL A 1 222 ? 4.092 0.085 -24.801 1.00 80.56 222 VAL A N 1
ATOM 1728 C CA . VAL A 1 222 ? 4.273 1.012 -25.925 1.00 80.56 222 VAL A CA 1
ATOM 1729 C C . VAL A 1 222 ? 5.322 0.475 -26.900 1.00 80.56 222 VAL A C 1
ATOM 1731 O O . VAL A 1 222 ? 6.417 0.074 -26.505 1.00 80.56 222 VAL A O 1
ATOM 1734 N N . ASP A 1 223 ? 4.999 0.515 -28.196 1.00 74.19 223 ASP A N 1
ATOM 1735 C CA . ASP A 1 223 ? 5.959 0.222 -29.260 1.00 74.19 223 ASP A CA 1
ATOM 1736 C C . ASP A 1 223 ? 7.040 1.322 -29.299 1.00 74.19 223 ASP A C 1
ATOM 1738 O O . ASP A 1 223 ? 6.712 2.480 -29.584 1.00 74.19 223 ASP A O 1
ATOM 1742 N N . PRO A 1 224 ? 8.326 0.982 -29.074 1.00 67.88 224 PRO A N 1
ATOM 1743 C CA . PRO A 1 224 ? 9.432 1.937 -29.152 1.00 67.88 224 PRO A CA 1
ATOM 1744 C C . PRO A 1 224 ? 9.495 2.700 -30.478 1.00 67.88 224 PRO A C 1
ATOM 1746 O O . PRO A 1 224 ? 10.038 3.799 -30.533 1.00 67.88 224 PRO A O 1
ATOM 1749 N N . ASN A 1 225 ? 8.985 2.100 -31.556 1.00 65.38 225 ASN A N 1
ATOM 1750 C CA . ASN A 1 225 ? 9.086 2.628 -32.912 1.00 65.38 225 ASN A CA 1
ATOM 1751 C C . ASN A 1 225 ? 7.943 3.590 -33.271 1.00 65.38 225 ASN A C 1
ATOM 1753 O O . ASN A 1 225 ? 8.008 4.249 -34.309 1.00 65.38 225 ASN A O 1
ATOM 1757 N N . ALA A 1 226 ? 6.897 3.671 -32.443 1.00 62.97 226 ALA A N 1
ATOM 1758 C CA . ALA A 1 226 ? 5.752 4.552 -32.664 1.00 62.97 226 ALA A CA 1
ATOM 1759 C C . ALA A 1 226 ? 5.931 5.947 -32.036 1.00 62.97 226 ALA A C 1
ATOM 1761 O O . ALA A 1 226 ? 5.113 6.837 -32.274 1.00 62.97 226 ALA A O 1
ATOM 1762 N N . GLU A 1 227 ? 6.972 6.148 -31.223 1.00 59.81 227 GLU A N 1
ATOM 1763 C CA . GLU A 1 227 ? 7.101 7.299 -30.327 1.00 59.81 227 GLU A CA 1
ATOM 1764 C C . GLU A 1 227 ? 8.453 8.025 -30.453 1.00 59.81 227 GLU A C 1
ATOM 1766 O O . GLU A 1 227 ? 9.462 7.459 -30.865 1.00 59.81 227 GLU A O 1
ATOM 1771 N N . ASP A 1 228 ? 8.477 9.312 -30.088 1.00 61.88 228 ASP A N 1
ATOM 1772 C CA . ASP A 1 228 ? 9.686 10.149 -30.077 1.00 61.88 228 ASP A CA 1
ATOM 1773 C C . ASP A 1 228 ? 10.497 9.940 -28.774 1.00 61.88 228 ASP A C 1
ATOM 1775 O O . ASP A 1 228 ? 9.933 9.832 -27.680 1.00 61.88 228 ASP A O 1
ATOM 1779 N N . LEU A 1 229 ? 11.835 9.976 -28.874 1.00 60.03 229 LEU A N 1
ATOM 1780 C CA . LEU A 1 229 ? 12.819 9.946 -27.773 1.00 60.03 229 LEU A CA 1
ATOM 1781 C C . LEU A 1 229 ? 12.455 10.891 -26.617 1.00 60.03 229 LEU A C 1
ATOM 1783 O O . LEU A 1 229 ? 12.748 10.603 -25.451 1.00 60.03 229 LEU A O 1
ATOM 1787 N N . GLY A 1 230 ? 11.840 12.034 -26.939 1.00 62.00 230 GLY A N 1
ATOM 1788 C CA . GLY A 1 230 ? 11.392 13.018 -25.957 1.00 62.00 230 GLY A CA 1
ATOM 1789 C C . GLY A 1 230 ? 10.369 12.459 -24.963 1.00 62.00 230 GLY A C 1
ATOM 1790 O O . GLY A 1 230 ? 10.490 12.715 -23.762 1.00 62.00 230 GLY A O 1
ATOM 1791 N N . ARG A 1 231 ? 9.412 11.648 -25.434 1.00 67.62 231 ARG A N 1
ATOM 1792 C CA . ARG A 1 231 ? 8.332 11.096 -24.602 1.00 67.62 231 ARG A CA 1
ATOM 1793 C C . ARG A 1 231 ? 8.852 10.025 -23.647 1.00 67.62 231 ARG A C 1
ATOM 1795 O O . ARG A 1 231 ? 8.573 10.094 -22.452 1.00 67.62 231 ARG A O 1
ATOM 1802 N N . VAL A 1 232 ? 9.726 9.145 -24.129 1.00 67.81 232 VAL A N 1
ATOM 1803 C CA . VAL A 1 232 ? 10.418 8.132 -23.317 1.00 67.81 232 VAL A CA 1
ATOM 1804 C C . VAL A 1 232 ? 11.205 8.757 -22.165 1.00 67.81 232 VAL A C 1
ATOM 1806 O O . VAL A 1 232 ? 11.014 8.397 -21.003 1.00 67.81 232 VAL A O 1
ATOM 1809 N N . ARG A 1 233 ? 12.074 9.734 -22.461 1.00 67.50 233 ARG A N 1
ATOM 1810 C CA . ARG A 1 233 ? 12.881 10.392 -21.422 1.00 67.50 233 ARG A CA 1
ATOM 1811 C C . ARG A 1 233 ? 11.999 11.139 -20.421 1.00 67.50 233 ARG A C 1
ATOM 1813 O O . ARG A 1 233 ? 12.297 11.133 -19.228 1.00 67.50 233 ARG A O 1
ATOM 1820 N N . SER A 1 234 ? 10.918 11.760 -20.898 1.00 76.81 234 SER A N 1
ATOM 1821 C CA . SER A 1 234 ? 9.949 12.440 -20.036 1.00 76.81 234 SER A CA 1
ATOM 1822 C C . SER A 1 234 ? 9.135 11.488 -19.151 1.00 76.81 234 SER A C 1
ATOM 1824 O O . SER A 1 234 ? 8.626 11.936 -18.130 1.00 76.81 234 SER A O 1
ATOM 1826 N N . ALA A 1 235 ? 9.054 10.197 -19.495 1.00 81.50 235 ALA A N 1
ATOM 1827 C CA . ALA A 1 235 ? 8.343 9.183 -18.720 1.00 81.50 235 ALA A CA 1
ATOM 1828 C C . ALA A 1 235 ? 9.259 8.462 -17.713 1.00 81.50 235 ALA A C 1
ATOM 1830 O O . ALA A 1 235 ? 8.995 8.498 -16.511 1.00 81.50 235 ALA A O 1
ATOM 1831 N N . CYS A 1 236 ? 10.377 7.874 -18.162 1.00 88.12 236 CYS A N 1
ATOM 1832 C CA . CYS A 1 236 ? 11.255 7.077 -17.292 1.00 88.12 236 CYS A CA 1
ATOM 1833 C C . CYS A 1 236 ? 11.944 7.911 -16.202 1.00 88.12 236 CYS A C 1
ATOM 1835 O O . CYS A 1 236 ? 12.068 7.452 -15.070 1.00 88.12 236 CYS A O 1
ATOM 1837 N N . GLY A 1 237 ? 12.363 9.147 -16.506 1.00 89.81 237 GLY A N 1
ATOM 1838 C CA . GLY A 1 237 ? 13.075 10.004 -15.549 1.00 89.81 237 GLY A CA 1
ATOM 1839 C C . GLY A 1 237 ? 12.269 10.288 -14.269 1.00 89.81 237 GLY A C 1
ATOM 1840 O O . GLY A 1 237 ? 12.749 9.991 -13.174 1.00 89.81 237 GLY A O 1
ATOM 1841 N N . PRO A 1 238 ? 11.031 10.812 -14.369 1.00 93.06 238 PRO A N 1
ATOM 1842 C CA . PRO A 1 238 ? 10.155 11.000 -13.211 1.00 93.06 238 PRO A CA 1
ATOM 1843 C C . PRO A 1 238 ? 9.779 9.703 -12.484 1.00 93.06 238 PRO A C 1
ATOM 1845 O O . PRO A 1 238 ? 9.573 9.719 -11.271 1.00 93.06 238 PRO A O 1
ATOM 1848 N N . MET A 1 239 ? 9.672 8.575 -13.192 1.00 95.12 239 MET A N 1
ATOM 1849 C CA . MET A 1 239 ? 9.435 7.270 -12.561 1.00 95.12 239 MET A CA 1
ATOM 1850 C C . MET A 1 239 ? 10.632 6.825 -11.730 1.00 95.12 239 MET A C 1
ATOM 1852 O O . MET A 1 239 ? 10.455 6.436 -10.583 1.00 95.12 239 MET A O 1
ATOM 1856 N N . LEU A 1 240 ? 11.847 6.947 -12.265 1.00 95.31 240 LEU A N 1
ATOM 1857 C CA . LEU A 1 240 ? 13.072 6.612 -11.547 1.00 95.31 240 LEU A CA 1
ATOM 1858 C C . LEU A 1 240 ? 13.258 7.498 -10.307 1.00 95.31 240 LEU A C 1
ATOM 1860 O O . LEU A 1 240 ? 13.632 7.005 -9.247 1.00 95.31 240 LEU A O 1
ATOM 1864 N N . ALA A 1 241 ? 12.940 8.792 -10.408 1.00 95.81 241 ALA A N 1
ATOM 1865 C CA . ALA A 1 241 ? 12.951 9.696 -9.258 1.00 95.81 241 ALA A CA 1
ATOM 1866 C C . ALA A 1 241 ? 11.976 9.227 -8.163 1.00 95.81 241 ALA A C 1
ATOM 1868 O O . ALA A 1 241 ? 12.401 8.993 -7.035 1.00 95.81 241 ALA A O 1
ATOM 1869 N N . ARG A 1 242 ? 10.705 8.973 -8.515 1.00 96.88 242 ARG A N 1
ATOM 1870 C CA . ARG A 1 242 ? 9.709 8.426 -7.576 1.00 96.88 242 ARG A CA 1
ATOM 1871 C C . ARG A 1 242 ? 10.137 7.079 -6.993 1.00 96.88 242 ARG A C 1
ATOM 1873 O O . ARG A 1 242 ? 9.926 6.827 -5.812 1.00 96.88 242 ARG A O 1
ATOM 1880 N N . GLN A 1 243 ? 10.757 6.218 -7.797 1.00 97.75 243 GLN A N 1
ATOM 1881 C CA . GLN A 1 243 ? 11.287 4.934 -7.349 1.00 97.75 243 GLN A CA 1
ATOM 1882 C C . GLN A 1 243 ? 12.365 5.110 -6.272 1.00 97.75 243 GLN A C 1
ATOM 1884 O O . GLN A 1 243 ? 12.317 4.447 -5.237 1.00 97.75 243 GLN A O 1
ATOM 1889 N N . ASN A 1 244 ? 13.303 6.032 -6.485 1.00 97.62 244 ASN A N 1
ATOM 1890 C CA . ASN A 1 244 ? 14.365 6.342 -5.529 1.00 97.62 244 ASN A CA 1
ATOM 1891 C C . ASN A 1 244 ? 13.831 7.012 -4.254 1.00 97.62 244 ASN A C 1
ATOM 1893 O O . ASN A 1 244 ? 14.303 6.705 -3.153 1.00 97.62 244 ASN A O 1
ATOM 1897 N N . ASP A 1 245 ? 12.808 7.859 -4.379 1.00 97.94 245 ASP A N 1
ATOM 1898 C CA . ASP A 1 245 ? 12.099 8.430 -3.232 1.00 97.94 245 ASP A CA 1
ATOM 1899 C C . ASP A 1 245 ? 11.446 7.321 -2.395 1.00 97.94 245 ASP A C 1
ATOM 1901 O O . ASP A 1 245 ? 11.585 7.310 -1.171 1.00 97.94 245 ASP A O 1
ATOM 1905 N N . MET A 1 246 ? 10.815 6.331 -3.039 1.00 98.00 246 MET A N 1
ATOM 1906 C CA . MET A 1 246 ? 10.219 5.185 -2.344 1.00 98.00 246 MET A CA 1
ATOM 1907 C C . MET A 1 246 ? 11.260 4.303 -1.645 1.00 98.00 246 MET A C 1
ATOM 1909 O O . MET A 1 246 ? 11.032 3.878 -0.513 1.00 98.00 246 MET A O 1
ATOM 1913 N N . ILE A 1 247 ? 12.415 4.050 -2.273 1.00 97.81 247 ILE A N 1
ATOM 1914 C CA . ILE A 1 247 ? 13.531 3.318 -1.642 1.00 97.81 247 ILE A CA 1
ATOM 1915 C C . ILE A 1 247 ? 13.999 4.054 -0.379 1.00 97.81 247 ILE A C 1
ATOM 1917 O O . ILE A 1 247 ? 14.183 3.439 0.675 1.00 97.81 247 ILE A O 1
ATOM 1921 N N . THR A 1 248 ? 14.146 5.377 -0.470 1.00 97.75 248 THR A N 1
ATOM 1922 C CA . THR A 1 248 ? 14.567 6.228 0.649 1.00 97.75 248 THR A CA 1
ATOM 1923 C C . THR A 1 248 ? 13.526 6.227 1.771 1.00 97.75 248 THR A C 1
ATOM 1925 O O . THR A 1 248 ? 13.878 6.064 2.941 1.00 97.75 248 THR A O 1
ATOM 1928 N N . ALA A 1 249 ? 12.241 6.346 1.427 1.00 97.38 249 ALA A N 1
ATOM 1929 C CA . ALA A 1 249 ? 11.137 6.300 2.380 1.00 97.38 249 ALA A CA 1
ATOM 1930 C C . ALA A 1 249 ? 11.049 4.942 3.096 1.00 97.38 249 ALA A C 1
ATOM 1932 O O . ALA A 1 249 ? 10.952 4.906 4.323 1.00 97.38 249 ALA A O 1
ATOM 1933 N N . ALA A 1 250 ? 11.176 3.826 2.365 1.00 96.56 250 ALA A N 1
ATOM 1934 C CA . ALA A 1 250 ? 11.223 2.482 2.947 1.00 96.56 250 ALA A CA 1
ATOM 1935 C C . ALA A 1 250 ? 12.357 2.359 3.976 1.00 96.56 250 ALA A C 1
ATOM 1937 O O . ALA A 1 250 ? 12.159 1.873 5.092 1.00 96.56 250 ALA A O 1
ATOM 1938 N N . GLN A 1 251 ? 13.547 2.851 3.623 1.00 96.25 251 GLN A N 1
ATOM 1939 C CA . GLN A 1 251 ? 14.710 2.808 4.502 1.00 96.25 251 GLN A CA 1
ATOM 1940 C C . GLN A 1 251 ? 14.521 3.658 5.766 1.00 96.25 251 GLN A C 1
ATOM 1942 O O . GLN A 1 251 ? 14.924 3.234 6.851 1.00 96.25 251 GLN A O 1
ATOM 1947 N N . ALA A 1 252 ? 13.891 4.827 5.638 1.00 96.12 252 ALA A N 1
ATOM 1948 C CA . ALA A 1 252 ? 13.598 5.720 6.756 1.00 96.12 252 ALA A CA 1
ATOM 1949 C C . ALA A 1 252 ? 12.520 5.165 7.704 1.00 96.12 252 ALA A C 1
ATOM 1951 O O . ALA A 1 252 ? 12.615 5.367 8.914 1.00 96.12 252 ALA A O 1
ATOM 1952 N N . LEU A 1 253 ? 11.526 4.438 7.179 1.00 95.75 253 LEU A N 1
ATOM 1953 C CA . LEU A 1 253 ? 10.447 3.830 7.971 1.00 95.75 253 LEU A CA 1
ATOM 1954 C C . LEU A 1 253 ? 10.902 2.602 8.762 1.00 95.75 253 LEU A C 1
ATOM 1956 O O . LEU A 1 253 ? 10.396 2.342 9.853 1.00 95.75 253 LEU A O 1
ATOM 1960 N N . ARG A 1 254 ? 11.882 1.857 8.240 1.00 94.44 254 ARG A N 1
ATOM 1961 C CA . ARG A 1 254 ? 12.350 0.591 8.818 1.00 94.44 254 ARG A CA 1
ATOM 1962 C C . ARG A 1 254 ? 12.577 0.608 10.341 1.00 94.44 254 ARG A C 1
ATOM 1964 O O . ARG A 1 254 ? 12.026 -0.272 10.996 1.00 94.44 254 ARG A O 1
ATOM 1971 N N . PRO A 1 255 ? 13.327 1.547 10.953 1.00 94.62 255 PRO A N 1
ATOM 1972 C CA . PRO A 1 255 ? 13.570 1.524 12.400 1.00 94.62 255 PRO A CA 1
ATOM 1973 C C . PRO A 1 255 ? 12.314 1.744 13.258 1.00 94.62 255 PRO A C 1
ATOM 1975 O O . PRO A 1 255 ? 12.321 1.368 14.427 1.00 94.62 255 PRO A O 1
ATOM 1978 N N . ALA A 1 256 ? 11.252 2.336 12.704 1.00 93.19 256 ALA A N 1
ATOM 1979 C CA . ALA A 1 256 ? 10.006 2.613 13.419 1.00 93.19 256 ALA A CA 1
ATOM 1980 C C . ALA A 1 256 ? 9.007 1.438 13.384 1.00 93.19 256 ALA A C 1
ATOM 1982 O O . ALA A 1 256 ? 7.983 1.476 14.063 1.00 93.19 256 ALA A O 1
ATOM 1983 N N . LEU A 1 257 ? 9.289 0.390 12.604 1.00 93.19 257 LEU A N 1
ATOM 1984 C CA . LEU A 1 257 ? 8.402 -0.760 12.441 1.00 93.19 257 LEU A CA 1
ATOM 1985 C C . LEU A 1 257 ? 8.663 -1.859 13.486 1.00 93.19 257 LEU A C 1
ATOM 1987 O O . LEU A 1 257 ? 9.779 -1.986 13.995 1.00 93.19 257 LEU A O 1
ATOM 1991 N N . PRO A 1 258 ? 7.677 -2.733 13.758 1.00 90.31 258 PRO A N 1
ATOM 1992 C CA . PRO A 1 258 ? 7.890 -3.975 14.500 1.00 90.31 258 PRO A CA 1
ATOM 1993 C C . PRO A 1 258 ? 9.017 -4.819 13.893 1.00 90.31 258 PRO A C 1
ATOM 1995 O O . PRO A 1 258 ? 9.057 -4.989 12.676 1.00 90.31 258 PRO A O 1
ATOM 1998 N N . VAL A 1 259 ? 9.873 -5.430 14.723 1.00 88.75 259 VAL A N 1
ATOM 1999 C CA . VAL A 1 259 ? 11.044 -6.235 14.289 1.00 88.75 259 VAL A CA 1
ATOM 2000 C C . VAL A 1 259 ? 10.698 -7.244 13.191 1.00 88.75 259 VAL A C 1
ATOM 2002 O O . VAL A 1 259 ? 11.446 -7.404 12.230 1.00 88.75 259 VAL A O 1
ATOM 2005 N N . SER A 1 260 ? 9.537 -7.890 13.298 1.00 86.06 260 SER A N 1
ATOM 2006 C CA . SER A 1 260 ? 9.062 -8.832 12.287 1.00 86.06 260 SER A CA 1
ATOM 2007 C C . SER A 1 260 ? 8.857 -8.191 10.913 1.00 86.06 260 SER A C 1
ATOM 2009 O O . SER A 1 260 ? 9.277 -8.766 9.920 1.00 86.06 260 SER A O 1
ATOM 2011 N N . LEU A 1 261 ? 8.279 -6.986 10.854 1.00 90.69 261 LEU A N 1
ATOM 2012 C CA . LEU A 1 261 ? 8.125 -6.228 9.609 1.00 90.69 261 LEU A CA 1
ATOM 2013 C C . LEU A 1 261 ? 9.454 -5.657 9.107 1.00 90.69 261 LEU A C 1
ATOM 2015 O O . LEU A 1 261 ? 9.635 -5.533 7.903 1.00 90.69 261 LEU A O 1
ATOM 2019 N N . GLN A 1 262 ? 10.404 -5.341 9.994 1.00 91.88 262 GLN A N 1
ATOM 2020 C CA . GLN A 1 262 ? 11.715 -4.823 9.578 1.00 91.88 262 GLN A CA 1
ATOM 2021 C C . GLN A 1 262 ? 12.508 -5.815 8.722 1.00 91.88 262 GLN A C 1
ATOM 2023 O O . GLN A 1 262 ? 13.311 -5.391 7.885 1.00 91.88 262 GLN A O 1
ATOM 2028 N N . SER A 1 263 ? 12.338 -7.115 8.982 1.00 86.56 263 SER A N 1
ATOM 2029 C CA . SER A 1 263 ? 12.969 -8.184 8.206 1.00 86.56 263 SER A CA 1
ATOM 2030 C C . SER A 1 263 ? 12.301 -8.330 6.843 1.00 86.56 263 SER A C 1
ATOM 2032 O O . SER A 1 263 ? 12.983 -8.308 5.823 1.00 86.56 263 SER A O 1
ATOM 2034 N N . ASP A 1 264 ? 10.970 -8.407 6.821 1.00 90.25 264 ASP A N 1
ATOM 2035 C CA . ASP A 1 264 ? 10.207 -8.601 5.585 1.00 90.25 264 ASP A CA 1
ATOM 2036 C C . ASP A 1 264 ? 10.319 -7.377 4.651 1.00 90.25 264 ASP A C 1
ATOM 2038 O O . ASP A 1 264 ? 10.479 -7.523 3.438 1.00 90.25 264 ASP A O 1
ATOM 2042 N N . LEU A 1 265 ? 10.373 -6.163 5.217 1.00 93.19 265 LEU A N 1
ATOM 2043 C CA . LEU A 1 265 ? 10.605 -4.925 4.468 1.00 93.19 265 LEU A CA 1
ATOM 2044 C C . LEU A 1 265 ? 11.948 -4.923 3.726 1.00 93.19 265 LEU A C 1
ATOM 2046 O O . LEU A 1 265 ? 12.052 -4.314 2.667 1.00 93.19 265 LEU A O 1
ATOM 2050 N N . ALA A 1 266 ? 12.979 -5.598 4.242 1.00 90.56 266 ALA A N 1
ATOM 2051 C CA . ALA A 1 266 ? 14.279 -5.636 3.574 1.00 90.56 266 ALA A CA 1
ATOM 2052 C C . ALA A 1 266 ? 14.209 -6.372 2.223 1.00 90.56 266 ALA A C 1
ATOM 2054 O O . ALA A 1 266 ? 14.832 -5.932 1.257 1.00 90.56 266 ALA A O 1
ATOM 2055 N N . GLY A 1 267 ? 13.423 -7.453 2.140 1.00 90.56 267 GLY A N 1
ATOM 2056 C CA . GLY A 1 267 ? 13.176 -8.164 0.883 1.00 90.56 267 GLY A CA 1
ATOM 2057 C C . GLY A 1 267 ? 12.379 -7.312 -0.104 1.00 90.56 267 GLY A C 1
ATOM 2058 O O . GLY A 1 267 ? 12.760 -7.181 -1.266 1.00 90.56 267 GLY A O 1
ATOM 2059 N N . TRP A 1 268 ? 11.332 -6.644 0.382 1.00 94.81 268 TRP A N 1
ATOM 2060 C CA . TRP A 1 268 ? 10.528 -5.736 -0.434 1.00 94.81 268 TRP A CA 1
ATOM 2061 C C . TRP A 1 268 ? 11.342 -4.534 -0.956 1.00 94.81 268 TRP A C 1
ATOM 2063 O O . TRP A 1 268 ? 11.264 -4.178 -2.131 1.00 94.81 268 TRP A O 1
ATOM 2073 N N . GLN A 1 269 ? 12.220 -3.960 -0.125 1.00 95.38 269 GLN A N 1
ATOM 2074 C CA . GLN A 1 269 ? 13.140 -2.884 -0.512 1.00 95.38 269 GLN A CA 1
ATOM 2075 C C . GLN A 1 269 ? 14.164 -3.341 -1.568 1.00 95.38 269 GLN A C 1
ATOM 2077 O O . GLN A 1 269 ? 14.521 -2.564 -2.458 1.00 95.38 269 GLN A O 1
ATOM 2082 N N . ALA A 1 270 ? 14.626 -4.594 -1.508 1.00 93.62 270 ALA A N 1
ATOM 2083 C CA . ALA A 1 270 ? 15.464 -5.163 -2.562 1.00 93.62 270 ALA A CA 1
ATOM 2084 C C . ALA A 1 270 ? 14.701 -5.231 -3.897 1.00 93.62 270 ALA A C 1
ATOM 2086 O O . ALA A 1 270 ? 15.249 -4.842 -4.926 1.00 93.62 270 ALA A O 1
ATOM 2087 N N . GLY A 1 271 ? 13.416 -5.605 -3.867 1.00 96.00 271 GLY A N 1
ATOM 2088 C CA . GLY A 1 271 ? 12.519 -5.519 -5.025 1.00 96.00 271 GLY A CA 1
ATOM 2089 C C . GLY A 1 271 ? 12.400 -4.099 -5.581 1.00 96.00 271 GLY A C 1
ATOM 2090 O O . GLY A 1 271 ? 12.536 -3.890 -6.784 1.00 96.00 271 GLY A O 1
ATOM 2091 N N . LEU A 1 272 ? 12.246 -3.090 -4.718 1.00 97.31 272 LEU A N 1
ATOM 2092 C CA . LEU A 1 272 ? 12.266 -1.694 -5.162 1.00 97.31 272 LEU A CA 1
ATOM 2093 C C . LEU A 1 272 ? 13.594 -1.319 -5.842 1.00 97.31 272 LEU A C 1
ATOM 2095 O O . LEU A 1 272 ? 13.606 -0.605 -6.844 1.00 97.31 272 LEU A O 1
ATOM 2099 N N . THR A 1 273 ? 14.717 -1.790 -5.312 1.00 97.06 273 THR A N 1
ATOM 2100 C CA . THR A 1 273 ? 16.039 -1.488 -5.877 1.00 97.06 273 THR A CA 1
ATOM 2101 C C . THR A 1 273 ? 16.196 -2.123 -7.258 1.00 97.06 273 THR A C 1
ATOM 2103 O O . THR A 1 273 ? 16.602 -1.456 -8.205 1.00 97.06 273 THR A O 1
ATOM 2106 N N . GLU A 1 274 ? 15.779 -3.378 -7.403 1.00 96.81 274 GLU A N 1
ATOM 2107 C CA . GLU A 1 274 ? 15.810 -4.093 -8.679 1.00 96.81 274 GLU A CA 1
ATOM 2108 C C . GLU A 1 274 ? 14.875 -3.455 -9.723 1.00 96.81 274 GLU A C 1
ATOM 2110 O O . GLU A 1 274 ? 15.220 -3.353 -10.902 1.00 96.81 274 GLU A O 1
ATOM 2115 N N . ARG A 1 275 ? 13.718 -2.923 -9.303 1.00 97.56 275 ARG A N 1
ATOM 2116 C CA . ARG A 1 275 ? 12.838 -2.164 -10.205 1.00 97.56 275 ARG A CA 1
ATOM 2117 C C . ARG A 1 275 ? 13.488 -0.871 -10.704 1.00 97.56 275 ARG A C 1
ATOM 2119 O O . ARG A 1 275 ? 13.245 -0.484 -11.842 1.00 97.56 275 ARG A O 1
ATOM 2126 N N . ALA A 1 276 ? 14.331 -0.207 -9.912 1.00 96.81 276 ALA A N 1
ATOM 2127 C CA . ALA A 1 276 ? 15.080 0.958 -10.392 1.00 96.81 276 ALA A CA 1
ATOM 2128 C C . ALA A 1 276 ? 16.035 0.575 -11.539 1.00 96.81 276 ALA A C 1
ATOM 2130 O O . ALA A 1 276 ? 16.037 1.239 -12.575 1.00 96.81 276 ALA A O 1
ATOM 2131 N N . VAL A 1 277 ? 16.744 -0.555 -11.401 1.00 95.94 277 VAL A N 1
ATOM 2132 C CA . VAL A 1 277 ? 17.600 -1.122 -12.462 1.00 95.94 277 VAL A CA 1
ATOM 2133 C C . VAL A 1 277 ? 16.784 -1.425 -13.721 1.00 95.94 277 VAL A C 1
ATOM 2135 O O . VAL A 1 277 ? 17.222 -1.134 -14.834 1.00 95.94 277 VAL A O 1
ATOM 2138 N N . PHE A 1 278 ? 15.573 -1.966 -13.562 1.00 95.81 278 PHE A N 1
ATOM 2139 C CA . PHE A 1 278 ? 14.652 -2.179 -14.679 1.00 95.81 278 PHE A CA 1
ATOM 2140 C C . PHE A 1 278 ? 14.277 -0.870 -15.393 1.00 95.81 278 PHE A C 1
ATOM 2142 O O . PHE A 1 278 ? 14.364 -0.807 -16.618 1.00 95.81 278 PHE A O 1
ATOM 2149 N N . ILE A 1 279 ? 13.885 0.176 -14.656 1.00 95.00 279 ILE A N 1
ATOM 2150 C CA . ILE A 1 279 ? 13.487 1.472 -15.238 1.00 95.00 279 ILE A CA 1
ATOM 2151 C C . ILE A 1 279 ? 14.649 2.093 -16.025 1.00 95.00 279 ILE A C 1
ATOM 2153 O O . ILE A 1 279 ? 14.449 2.596 -17.133 1.00 95.00 279 ILE A O 1
ATOM 2157 N N . GLU A 1 280 ? 15.865 2.028 -15.481 1.00 94.19 280 GLU A N 1
ATOM 2158 C CA . GLU A 1 280 ? 17.074 2.499 -16.159 1.00 94.19 280 GLU A CA 1
ATOM 2159 C C . GLU A 1 280 ? 17.337 1.708 -17.444 1.00 94.19 280 GLU A C 1
ATOM 2161 O O . GLU A 1 280 ? 17.485 2.301 -18.515 1.00 94.19 280 GLU A O 1
ATOM 2166 N N . ALA A 1 281 ? 17.318 0.374 -17.369 1.00 93.88 281 ALA A N 1
ATOM 2167 C CA . ALA A 1 281 ? 17.512 -0.485 -18.533 1.00 93.88 281 ALA A CA 1
ATOM 2168 C C . ALA A 1 281 ? 16.442 -0.256 -19.612 1.00 93.88 281 ALA A C 1
ATOM 2170 O O . ALA A 1 281 ? 16.759 -0.306 -20.800 1.00 93.88 281 ALA A O 1
ATOM 2171 N N . LEU A 1 282 ? 15.198 0.043 -19.221 1.00 91.94 282 LEU A N 1
ATOM 2172 C CA . LEU A 1 282 ? 14.095 0.311 -20.146 1.00 91.94 282 LEU A CA 1
ATOM 2173 C C . LEU A 1 282 ? 14.341 1.611 -20.911 1.00 91.94 282 LEU A C 1
ATOM 2175 O O . LEU A 1 282 ? 14.207 1.655 -22.134 1.00 91.94 282 LEU A O 1
ATOM 2179 N N . GLN A 1 283 ? 14.773 2.652 -20.199 1.00 91.00 283 GLN A N 1
ATOM 2180 C CA . GLN A 1 283 ? 15.146 3.923 -20.806 1.00 91.00 283 GLN A CA 1
ATOM 2181 C C . GLN A 1 283 ? 16.303 3.759 -21.806 1.00 91.00 283 GLN A C 1
ATOM 2183 O O . GLN A 1 283 ? 16.283 4.366 -22.880 1.00 91.00 283 GLN A O 1
ATOM 2188 N N . GLU A 1 284 ? 17.318 2.960 -21.466 1.00 91.94 284 GLU A N 1
ATOM 2189 C CA . GLU A 1 284 ? 18.449 2.697 -22.361 1.00 91.94 284 GLU A CA 1
ATOM 2190 C C . GLU A 1 284 ? 18.045 1.868 -23.581 1.00 91.94 284 GLU A C 1
ATOM 2192 O O . GLU A 1 284 ? 18.398 2.230 -24.704 1.00 91.94 284 GLU A O 1
ATOM 2197 N N . TRP A 1 285 ? 17.254 0.813 -23.376 1.00 92.06 285 TRP A N 1
ATOM 2198 C CA . TRP A 1 285 ? 16.750 -0.045 -24.446 1.00 92.06 285 TRP A CA 1
ATOM 2199 C C . TRP A 1 285 ? 15.961 0.747 -25.492 1.00 92.06 285 TRP A C 1
ATOM 2201 O O . TRP A 1 285 ? 16.183 0.607 -26.697 1.00 92.06 285 TRP A O 1
ATOM 2211 N N . TRP A 1 286 ? 15.079 1.636 -25.039 1.00 88.81 286 TRP A N 1
ATOM 2212 C CA . TRP A 1 286 ? 14.331 2.521 -25.922 1.00 88.81 286 TRP A CA 1
ATOM 2213 C C . TRP A 1 286 ? 15.206 3.531 -26.654 1.00 88.81 286 TRP A C 1
ATOM 2215 O O . TRP A 1 286 ? 15.023 3.742 -27.854 1.00 88.81 286 TRP A O 1
ATOM 2225 N N . ARG A 1 287 ? 16.189 4.129 -25.970 1.00 89.50 287 ARG A N 1
ATOM 2226 C CA . ARG A 1 287 ? 17.152 5.029 -26.615 1.00 89.50 287 ARG A CA 1
ATOM 2227 C C . ARG A 1 287 ? 17.860 4.326 -27.773 1.00 89.50 287 ARG A C 1
ATOM 2229 O O . ARG A 1 287 ? 17.929 4.889 -28.863 1.00 89.50 287 ARG A O 1
ATOM 2236 N N . ASP A 1 288 ? 18.373 3.122 -27.541 1.00 92.00 288 ASP A N 1
ATOM 2237 C CA . ASP A 1 288 ? 19.122 2.377 -28.554 1.00 92.00 288 ASP A CA 1
ATOM 2238 C C . ASP A 1 288 ? 18.207 1.879 -29.686 1.00 92.00 288 ASP A C 1
ATOM 2240 O O . ASP A 1 288 ? 18.598 1.937 -30.850 1.00 92.00 288 ASP A O 1
ATOM 2244 N N . SER A 1 289 ? 16.954 1.517 -29.385 1.00 89.00 289 SER A N 1
ATOM 2245 C CA . SER A 1 289 ? 15.947 1.168 -30.402 1.00 89.00 289 SER A CA 1
ATOM 2246 C C . SER A 1 289 ? 15.652 2.330 -31.357 1.00 89.00 289 SER A C 1
ATOM 2248 O O . SER A 1 289 ? 15.559 2.137 -32.568 1.00 89.00 289 SER A O 1
ATOM 2250 N N . ILE A 1 290 ? 15.562 3.561 -30.849 1.00 86.69 290 ILE A N 1
ATOM 2251 C CA . ILE A 1 290 ? 15.302 4.730 -31.700 1.00 86.69 290 ILE A CA 1
ATOM 2252 C C . ILE A 1 290 ? 16.540 5.099 -32.527 1.00 86.69 290 ILE A C 1
ATOM 2254 O O . ILE A 1 290 ? 16.419 5.427 -33.709 1.00 86.69 290 ILE A O 1
ATOM 2258 N N . LEU A 1 291 ? 17.739 5.010 -31.944 1.00 90.06 291 LEU A N 1
ATOM 2259 C CA . LEU A 1 291 ? 18.988 5.234 -32.678 1.00 90.06 291 LEU A CA 1
ATOM 2260 C C . LEU A 1 291 ? 19.179 4.203 -33.801 1.00 90.06 291 LEU A C 1
ATOM 2262 O O . LEU A 1 291 ? 19.569 4.574 -34.908 1.00 90.06 291 LEU A O 1
ATOM 2266 N N . LEU A 1 292 ? 18.813 2.941 -33.557 1.00 92.31 292 LEU A N 1
ATOM 2267 C CA . LEU A 1 292 ? 18.737 1.903 -34.585 1.00 92.31 292 LEU A CA 1
ATOM 2268 C C . LEU A 1 292 ? 17.823 2.328 -35.746 1.00 92.31 292 LEU A C 1
ATOM 2270 O O . LEU A 1 292 ? 18.248 2.277 -36.900 1.00 92.31 292 LEU A O 1
ATOM 2274 N N . GLN A 1 293 ? 16.604 2.798 -35.464 1.00 89.31 293 GLN A N 1
ATOM 2275 C CA . GLN A 1 293 ? 15.677 3.251 -36.510 1.00 89.31 293 GLN A CA 1
ATOM 2276 C C . GLN A 1 293 ? 16.226 4.435 -37.313 1.00 89.31 293 GLN A C 1
ATOM 2278 O O . GLN A 1 293 ? 16.093 4.472 -38.536 1.00 89.31 293 GLN A O 1
ATOM 2283 N N . GLN A 1 294 ? 16.885 5.393 -36.656 1.00 90.75 294 GLN A N 1
ATOM 2284 C CA . GLN A 1 294 ? 17.511 6.531 -37.336 1.00 90.75 294 GLN A CA 1
ATOM 2285 C C . GLN A 1 294 ? 18.644 6.084 -38.269 1.00 90.75 294 GLN A C 1
ATOM 2287 O O . GLN A 1 294 ? 18.714 6.535 -39.417 1.00 90.75 294 GLN A O 1
ATOM 2292 N N . SER A 1 295 ? 19.495 5.164 -37.810 1.00 94.62 295 SER A N 1
ATOM 2293 C CA . SER A 1 295 ? 20.547 4.554 -38.628 1.00 94.62 295 SER A CA 1
ATOM 2294 C C . SER A 1 295 ? 19.974 3.783 -39.820 1.00 94.62 295 SER A C 1
ATOM 2296 O O . SER A 1 295 ? 20.443 3.957 -40.945 1.00 94.62 295 SER A O 1
ATOM 2298 N N . LEU A 1 296 ? 18.913 2.999 -39.607 1.00 93.50 296 LEU A N 1
ATOM 2299 C CA . LEU A 1 296 ? 18.203 2.284 -40.669 1.00 93.50 296 LEU A CA 1
ATOM 2300 C C . LEU A 1 296 ? 17.586 3.235 -41.698 1.00 93.50 296 LEU A C 1
ATOM 2302 O O . LEU A 1 296 ? 17.772 3.042 -42.898 1.00 93.50 296 LEU A O 1
ATOM 2306 N N . ALA A 1 297 ? 16.904 4.292 -41.256 1.00 92.69 297 ALA A N 1
ATOM 2307 C CA . ALA A 1 297 ? 16.320 5.294 -42.144 1.00 92.69 297 ALA A CA 1
ATOM 2308 C C . ALA A 1 297 ? 17.390 6.000 -42.995 1.00 92.69 297 ALA A C 1
ATOM 2310 O O . ALA A 1 297 ? 17.183 6.227 -44.191 1.00 92.69 297 ALA A O 1
ATOM 2311 N N . SER A 1 298 ? 18.555 6.298 -42.404 1.00 94.94 298 SER A N 1
ATOM 2312 C CA . SER A 1 298 ? 19.706 6.833 -43.139 1.00 94.94 298 SER A CA 1
ATOM 2313 C C . SER A 1 298 ? 20.202 5.843 -44.196 1.00 94.94 298 SER A C 1
ATOM 2315 O O . SER A 1 298 ? 20.360 6.222 -45.356 1.00 94.94 298 SER A O 1
ATOM 2317 N N . ALA A 1 299 ? 20.371 4.566 -43.836 1.00 96.12 299 ALA A N 1
ATOM 2318 C CA . ALA A 1 299 ? 20.804 3.525 -44.766 1.00 96.12 299 ALA A CA 1
ATOM 2319 C C . ALA A 1 299 ? 19.810 3.328 -45.924 1.00 96.12 299 ALA A C 1
ATOM 2321 O O . ALA A 1 299 ? 20.227 3.201 -47.073 1.00 96.12 299 ALA A O 1
ATOM 2322 N N . VAL A 1 300 ? 18.496 3.359 -45.661 1.00 95.50 300 VAL A N 1
ATOM 2323 C CA . VAL A 1 300 ? 17.457 3.268 -46.706 1.00 95.50 300 VAL A CA 1
ATOM 2324 C C . VAL A 1 300 ? 17.575 4.430 -47.695 1.00 95.50 300 VAL A C 1
ATOM 2326 O O . VAL A 1 300 ? 17.542 4.219 -48.911 1.00 95.50 300 VAL A O 1
ATOM 2329 N N . LYS A 1 301 ? 17.740 5.659 -47.191 1.00 95.88 301 LYS A N 1
ATOM 2330 C CA . LYS A 1 301 ? 17.887 6.855 -48.030 1.00 95.88 301 LYS A CA 1
ATOM 2331 C C . LYS A 1 301 ? 19.152 6.795 -48.886 1.00 95.88 301 LYS A C 1
ATOM 2333 O O . LYS A 1 301 ? 19.095 7.096 -50.082 1.00 95.88 301 LYS A O 1
ATOM 2338 N N . ASP A 1 302 ? 20.268 6.386 -48.295 1.00 96.38 302 ASP A N 1
ATOM 2339 C CA . ASP A 1 302 ? 21.544 6.249 -48.996 1.00 96.38 302 ASP A CA 1
ATOM 2340 C C . ASP A 1 302 ? 21.486 5.129 -50.043 1.00 96.38 302 ASP A C 1
ATOM 2342 O O . ASP A 1 302 ? 21.927 5.335 -51.173 1.00 96.38 302 ASP A O 1
ATOM 2346 N N . ARG A 1 303 ? 20.840 3.993 -49.734 1.00 96.50 303 ARG A N 1
ATOM 2347 C CA . ARG A 1 303 ? 20.579 2.901 -50.690 1.00 96.50 303 ARG A CA 1
ATOM 2348 C C . ARG A 1 303 ? 19.800 3.397 -51.903 1.00 96.50 303 ARG A C 1
ATOM 2350 O O . ARG A 1 303 ? 20.214 3.160 -53.035 1.00 96.50 303 ARG A O 1
ATOM 2357 N N . ALA A 1 304 ? 18.676 4.080 -51.677 1.00 95.75 304 ALA A N 1
ATOM 2358 C CA . ALA A 1 304 ? 17.829 4.599 -52.749 1.00 95.75 304 ALA A CA 1
ATOM 2359 C C . ALA A 1 304 ? 18.576 5.625 -53.616 1.00 95.75 304 ALA A C 1
ATOM 2361 O O . ALA A 1 304 ? 18.495 5.589 -54.842 1.00 95.75 304 ALA A O 1
ATOM 2362 N N . THR A 1 305 ? 19.357 6.501 -52.980 1.00 96.31 305 THR A N 1
ATOM 2363 C CA . THR A 1 305 ? 20.160 7.513 -53.674 1.00 96.31 305 THR A CA 1
ATOM 2364 C C . THR A 1 305 ? 21.277 6.871 -54.501 1.00 96.31 305 THR A C 1
ATOM 2366 O O . THR A 1 305 ? 21.462 7.235 -55.660 1.00 96.31 305 THR A O 1
ATOM 2369 N N . ALA A 1 306 ? 21.977 5.872 -53.954 1.00 96.00 306 ALA A N 1
ATOM 2370 C CA . ALA A 1 306 ? 22.991 5.113 -54.679 1.00 96.00 306 ALA A CA 1
ATOM 2371 C C . ALA A 1 306 ? 22.398 4.376 -55.889 1.00 96.00 306 ALA A C 1
ATOM 2373 O O . ALA A 1 306 ? 22.950 4.485 -56.980 1.00 96.00 306 ALA A O 1
ATOM 2374 N N . LYS A 1 307 ? 21.264 3.672 -55.722 1.00 95.44 307 LYS A N 1
ATOM 2375 C CA . LYS A 1 307 ? 20.571 2.980 -56.827 1.00 95.44 307 LYS A CA 1
ATOM 2376 C C . LYS A 1 307 ? 20.192 3.957 -57.946 1.00 95.44 307 LYS A C 1
ATOM 2378 O O . LYS A 1 307 ? 20.493 3.685 -59.102 1.00 95.44 307 LYS A O 1
ATOM 2383 N N . ARG A 1 308 ? 19.659 5.133 -57.599 1.00 96.38 308 ARG A N 1
ATOM 2384 C CA . ARG A 1 308 ? 19.344 6.184 -58.575 1.00 96.38 308 ARG A CA 1
ATOM 2385 C C . ARG A 1 308 ? 20.575 6.660 -59.353 1.00 96.38 308 ARG A C 1
ATOM 2387 O O . ARG A 1 308 ? 20.522 6.719 -60.571 1.00 96.38 308 ARG A O 1
ATOM 2394 N N . TYR A 1 309 ? 21.687 6.967 -58.681 1.00 96.69 309 TYR A N 1
ATOM 2395 C CA . TYR A 1 309 ? 22.907 7.390 -59.385 1.00 96.69 309 TYR A CA 1
ATOM 2396 C C . TYR A 1 309 ? 23.512 6.280 -60.258 1.00 96.69 309 TYR A C 1
ATOM 2398 O O . TYR A 1 309 ? 24.141 6.584 -61.268 1.00 96.69 309 TYR A O 1
ATOM 2406 N N . ILE A 1 310 ? 23.323 5.004 -59.898 1.00 95.12 310 ILE A N 1
ATOM 2407 C CA . ILE A 1 310 ? 23.696 3.870 -60.758 1.00 95.12 310 ILE A CA 1
ATOM 2408 C C . ILE A 1 310 ? 22.824 3.856 -62.018 1.00 95.12 310 ILE A C 1
ATOM 2410 O O . ILE A 1 310 ? 23.361 3.730 -63.113 1.00 95.12 310 ILE A O 1
ATOM 2414 N N . GLU A 1 311 ? 21.507 4.005 -61.878 1.00 95.81 311 GLU A N 1
ATOM 2415 C CA . GLU A 1 311 ? 20.573 4.068 -63.011 1.00 95.81 311 GLU A CA 1
ATOM 2416 C C . GLU A 1 311 ? 20.878 5.256 -63.931 1.00 95.81 311 GLU A C 1
ATOM 2418 O O . GLU A 1 311 ? 21.034 5.063 -65.137 1.00 95.81 311 GLU A O 1
ATOM 2423 N N . ASP A 1 312 ? 21.053 6.451 -63.358 1.00 95.75 312 ASP A N 1
ATOM 2424 C CA . ASP A 1 312 ? 21.445 7.656 -64.089 1.00 95.75 312 ASP A CA 1
ATOM 2425 C C . ASP A 1 312 ? 22.781 7.407 -64.825 1.00 95.75 312 ASP A C 1
ATOM 2427 O O . ASP A 1 312 ? 22.888 7.651 -66.026 1.00 95.75 312 ASP A O 1
ATOM 2431 N N . SER A 1 313 ? 23.788 6.822 -64.157 1.00 95.56 313 SER A N 1
ATOM 2432 C CA . SER A 1 313 ? 25.090 6.488 -64.768 1.00 95.56 313 SER A CA 1
ATOM 2433 C C . SER A 1 313 ? 25.001 5.497 -65.920 1.00 95.56 313 SER A C 1
ATOM 2435 O O . SER A 1 313 ? 25.835 5.560 -66.821 1.00 95.56 313 SER A O 1
ATOM 2437 N N . LEU A 1 314 ? 24.064 4.551 -65.876 1.00 95.19 314 LEU A N 1
ATOM 2438 C CA . LEU A 1 314 ? 23.880 3.565 -66.941 1.00 95.19 314 LEU A CA 1
ATOM 2439 C C . LEU A 1 314 ? 23.173 4.164 -68.162 1.00 95.19 314 LEU A C 1
ATOM 2441 O O . LEU A 1 314 ? 23.330 3.642 -69.265 1.00 95.19 314 LEU A O 1
ATOM 2445 N N . ALA A 1 315 ? 22.402 5.235 -67.967 1.00 95.19 315 ALA A N 1
ATOM 2446 C CA . ALA A 1 315 ? 21.681 5.939 -69.022 1.00 95.19 315 ALA A CA 1
ATOM 2447 C C . ALA A 1 315 ? 22.489 7.081 -69.675 1.00 95.19 315 ALA A C 1
ATOM 2449 O O . ALA A 1 315 ? 22.067 7.605 -70.703 1.00 95.19 315 ALA A O 1
ATOM 2450 N N . GLU A 1 316 ? 23.621 7.482 -69.090 1.00 96.12 316 GLU A N 1
ATOM 2451 C CA . GLU A 1 316 ? 24.429 8.617 -69.548 1.00 96.12 316 GLU A CA 1
ATOM 2452 C C . GLU A 1 316 ? 25.314 8.280 -70.757 1.00 96.12 316 GLU A C 1
ATOM 2454 O O . GLU A 1 316 ? 26.042 7.286 -70.768 1.00 96.12 316 GLU A O 1
ATOM 2459 N N . GLU A 1 317 ? 25.307 9.156 -71.762 1.00 94.69 317 GLU A N 1
ATOM 2460 C CA . GLU A 1 317 ? 26.109 9.004 -72.981 1.00 94.69 317 GLU A CA 1
ATOM 2461 C C . GLU A 1 317 ? 27.500 9.645 -72.838 1.00 94.69 317 GLU A C 1
ATOM 2463 O O . GLU A 1 317 ? 28.465 9.224 -73.485 1.00 94.69 317 GLU A O 1
ATOM 2468 N N . ASN A 1 318 ? 27.639 10.656 -71.973 1.00 97.44 318 ASN A N 1
ATOM 2469 C CA . ASN A 1 318 ? 28.918 11.282 -71.671 1.00 97.44 318 ASN A CA 1
ATOM 2470 C C . ASN A 1 318 ? 29.703 10.477 -70.621 1.00 97.44 318 ASN A C 1
ATOM 2472 O O . ASN A 1 318 ? 29.376 10.466 -69.436 1.00 97.44 318 ASN A O 1
ATOM 2476 N N . VAL A 1 319 ? 30.817 9.878 -71.048 1.00 93.69 319 VAL A N 1
ATOM 2477 C CA . VAL A 1 319 ? 31.676 9.027 -70.205 1.00 93.69 319 VAL A CA 1
ATOM 2478 C C . VAL A 1 319 ? 32.188 9.735 -68.941 1.00 93.69 319 VAL A C 1
ATOM 2480 O O . VAL A 1 319 ? 32.303 9.100 -67.894 1.00 93.69 319 VAL A O 1
ATOM 2483 N N . GLU A 1 320 ? 32.497 11.032 -69.007 1.00 95.69 320 GLU A N 1
ATOM 2484 C CA . GLU A 1 320 ? 32.989 11.789 -67.849 1.00 95.69 320 GLU A CA 1
ATOM 2485 C C . GLU A 1 320 ? 31.872 12.004 -66.817 1.00 95.69 320 GLU A C 1
ATOM 2487 O O . GLU A 1 320 ? 32.075 11.763 -65.625 1.00 95.69 320 GLU A O 1
ATOM 2492 N N . THR A 1 321 ? 30.669 12.362 -67.274 1.00 94.38 321 THR A N 1
ATOM 2493 C CA . THR A 1 321 ? 29.482 12.494 -66.416 1.00 94.38 321 THR A CA 1
ATOM 2494 C C . THR A 1 321 ? 29.082 11.149 -65.803 1.00 94.38 321 THR A C 1
ATOM 2496 O O . THR A 1 321 ? 28.870 11.070 -64.592 1.00 94.38 321 THR A O 1
ATOM 2499 N N . ALA A 1 322 ? 29.072 10.074 -66.598 1.00 92.81 322 ALA A N 1
ATOM 2500 C CA . ALA A 1 322 ? 28.797 8.716 -66.127 1.00 92.81 322 ALA A CA 1
ATOM 2501 C C . ALA A 1 322 ? 29.797 8.280 -65.040 1.00 92.81 322 ALA A C 1
ATOM 2503 O O . ALA A 1 322 ? 29.414 7.745 -63.997 1.00 92.81 322 ALA A O 1
ATOM 2504 N N . TYR A 1 323 ? 31.090 8.568 -65.232 1.00 95.06 323 TYR A N 1
ATOM 2505 C CA . TYR A 1 323 ? 32.118 8.280 -64.231 1.00 95.06 323 TYR A CA 1
ATOM 2506 C C . TYR A 1 323 ? 31.869 9.026 -62.911 1.00 95.06 323 TYR A C 1
ATOM 2508 O O . TYR A 1 323 ? 31.988 8.429 -61.836 1.00 95.06 323 TYR A O 1
ATOM 2516 N N . LEU A 1 324 ? 31.488 10.308 -62.972 1.00 96.38 324 LEU A N 1
ATOM 2517 C CA . LEU A 1 324 ? 31.143 11.087 -61.781 1.00 96.38 324 LEU A CA 1
ATOM 2518 C C . LEU A 1 324 ? 29.928 10.497 -61.052 1.00 96.38 324 LEU A C 1
ATOM 2520 O O . LEU A 1 324 ? 29.998 10.308 -59.839 1.00 96.38 324 LEU A O 1
ATOM 2524 N N . TRP A 1 325 ? 28.860 10.133 -61.767 1.00 95.88 325 TRP A N 1
ATOM 2525 C CA . TRP A 1 325 ? 27.669 9.514 -61.168 1.00 95.88 325 TRP A CA 1
ATOM 2526 C C . TRP A 1 325 ? 27.969 8.157 -60.532 1.00 95.88 325 TRP A C 1
ATOM 2528 O O . TRP A 1 325 ? 27.556 7.913 -59.398 1.00 95.88 325 TRP A O 1
ATOM 2538 N N . THR A 1 326 ? 28.782 7.321 -61.181 1.00 95.56 326 THR A N 1
ATOM 2539 C CA . THR A 1 326 ? 29.274 6.067 -60.590 1.00 95.56 326 THR A CA 1
ATOM 2540 C C . THR A 1 326 ? 30.052 6.322 -59.293 1.00 95.56 326 THR A C 1
ATOM 2542 O O . THR A 1 326 ? 29.834 5.640 -58.289 1.00 95.56 326 THR A O 1
ATOM 2545 N N . LYS A 1 327 ? 30.942 7.325 -59.268 1.00 96.81 327 LYS A N 1
ATOM 2546 C CA . LYS A 1 327 ? 31.702 7.676 -58.058 1.00 96.81 327 LYS A CA 1
ATOM 2547 C C . LYS A 1 327 ? 30.806 8.204 -56.940 1.00 96.81 327 LYS A C 1
ATOM 2549 O O . LYS A 1 327 ? 31.012 7.843 -55.782 1.00 96.81 327 LYS A O 1
ATOM 2554 N N . THR A 1 328 ? 29.798 9.007 -57.269 1.00 96.00 328 THR A N 1
ATOM 2555 C CA . THR A 1 328 ? 28.799 9.478 -56.305 1.00 96.00 328 THR A CA 1
ATOM 2556 C C . THR A 1 328 ? 27.966 8.320 -55.752 1.00 96.00 328 THR A C 1
ATOM 2558 O O . THR A 1 328 ? 27.781 8.234 -54.539 1.00 96.00 328 THR A O 1
ATOM 2561 N N . ALA A 1 329 ? 27.532 7.376 -56.591 1.00 95.62 329 ALA A N 1
ATOM 2562 C CA . ALA A 1 329 ? 26.840 6.172 -56.134 1.00 95.62 329 ALA A CA 1
ATOM 2563 C C . ALA A 1 329 ? 27.690 5.345 -55.156 1.00 95.62 329 ALA A C 1
ATOM 2565 O O . ALA A 1 329 ? 27.186 4.881 -54.134 1.00 95.62 329 ALA A O 1
ATOM 2566 N N . GLU A 1 330 ? 28.988 5.193 -55.435 1.00 96.19 330 GLU A N 1
ATOM 2567 C CA . GLU A 1 330 ? 29.920 4.480 -54.558 1.00 96.19 330 GLU A CA 1
ATOM 2568 C C . GLU A 1 330 ? 30.064 5.164 -53.187 1.00 96.19 330 GLU A C 1
ATOM 2570 O O . GLU A 1 330 ? 30.080 4.480 -52.163 1.00 96.19 330 GLU A O 1
ATOM 2575 N N . GLN A 1 331 ? 30.077 6.501 -53.140 1.00 96.88 331 GLN A N 1
ATOM 2576 C CA . GLN A 1 331 ? 30.076 7.256 -51.881 1.00 96.88 331 GLN A CA 1
ATOM 2577 C C . GLN A 1 331 ? 28.806 7.012 -51.059 1.00 96.88 331 GLN A C 1
ATOM 2579 O O . GLN A 1 331 ? 28.901 6.746 -49.861 1.00 96.88 331 GLN A O 1
ATOM 2584 N N . TYR A 1 332 ? 27.626 7.041 -51.686 1.00 96.69 332 TYR A N 1
ATOM 2585 C CA . TYR A 1 332 ? 26.374 6.723 -50.991 1.00 96.69 332 TYR A CA 1
ATOM 2586 C C . TYR A 1 332 ? 26.319 5.260 -50.538 1.00 96.69 332 TYR A C 1
ATOM 2588 O O . TYR A 1 332 ? 25.827 4.980 -49.449 1.00 96.69 332 TYR A O 1
ATOM 2596 N N . ARG A 1 333 ? 26.888 4.323 -51.308 1.00 94.69 333 ARG A N 1
ATOM 2597 C CA . ARG A 1 333 ? 26.998 2.917 -50.892 1.00 94.69 333 ARG A CA 1
ATOM 2598 C C . ARG A 1 333 ? 27.875 2.757 -49.646 1.00 94.69 333 ARG A C 1
ATOM 2600 O O . ARG A 1 333 ? 27.509 2.006 -48.750 1.00 94.69 333 ARG A O 1
ATOM 2607 N N . LEU A 1 334 ? 28.999 3.474 -49.568 1.00 95.12 334 LEU A N 1
ATOM 2608 C CA . LEU A 1 334 ? 29.853 3.490 -48.374 1.00 95.12 334 LEU A CA 1
ATOM 2609 C C . LEU A 1 334 ? 29.142 4.130 -47.172 1.00 95.12 334 LEU A C 1
ATOM 2611 O O . LEU A 1 334 ? 29.182 3.569 -46.081 1.00 95.12 334 LEU A O 1
ATOM 2615 N N . SER A 1 335 ? 28.443 5.253 -47.380 1.00 96.25 335 SER A N 1
ATOM 2616 C CA . SER A 1 335 ? 27.628 5.911 -46.345 1.00 96.25 335 SER A CA 1
ATOM 2617 C C . SER A 1 335 ? 26.548 4.977 -45.787 1.00 96.25 335 SER A C 1
ATOM 2619 O O . SER A 1 335 ? 26.418 4.836 -44.571 1.00 96.25 335 SER A O 1
ATOM 2621 N N . MET A 1 336 ? 25.849 4.249 -46.668 1.00 96.69 336 MET A N 1
ATOM 2622 C CA . MET A 1 336 ? 24.887 3.212 -46.286 1.00 96.69 336 MET A CA 1
ATOM 2623 C C . MET A 1 336 ? 25.541 2.141 -45.406 1.00 96.69 336 MET A C 1
ATOM 2625 O O . MET A 1 336 ? 24.994 1.810 -44.357 1.00 96.69 336 MET A O 1
ATOM 2629 N N . THR A 1 337 ? 26.700 1.601 -45.800 1.00 94.56 337 THR A N 1
ATOM 2630 C CA . THR A 1 337 ? 27.408 0.589 -45.000 1.00 94.56 337 THR A CA 1
ATOM 2631 C C . THR A 1 337 ? 27.752 1.117 -43.608 1.00 94.56 337 THR A C 1
ATOM 2633 O O . THR A 1 337 ? 27.457 0.441 -42.627 1.00 94.56 337 THR A O 1
ATOM 2636 N N . SER A 1 338 ? 28.280 2.339 -43.493 1.00 95.56 338 SER A N 1
ATOM 2637 C CA . SER A 1 338 ? 28.555 2.950 -42.186 1.00 95.56 338 SER A CA 1
ATOM 2638 C C . SER A 1 338 ? 27.288 3.145 -41.347 1.00 95.56 338 SER A C 1
ATOM 2640 O O . SER A 1 338 ? 27.300 2.903 -40.142 1.00 95.56 338 SER A O 1
ATOM 2642 N N . ALA A 1 339 ? 26.169 3.538 -41.961 1.00 95.81 339 ALA A N 1
ATOM 2643 C CA . ALA A 1 339 ? 24.891 3.639 -41.260 1.00 95.81 339 ALA A CA 1
ATOM 2644 C C . ALA A 1 339 ? 24.418 2.274 -40.718 1.00 95.81 339 ALA A C 1
ATOM 2646 O O . ALA A 1 339 ? 23.933 2.205 -39.588 1.00 95.81 339 ALA A O 1
ATOM 2647 N N . LEU A 1 340 ? 24.616 1.186 -41.471 1.00 96.44 340 LEU A N 1
ATOM 2648 C CA . LEU A 1 340 ? 24.314 -0.179 -41.021 1.00 96.44 340 LEU A CA 1
ATOM 2649 C C . LEU A 1 340 ? 25.260 -0.674 -39.917 1.00 96.44 340 LEU A C 1
ATOM 2651 O O . LEU A 1 340 ? 24.819 -1.371 -39.007 1.00 96.44 340 LEU A O 1
ATOM 2655 N N . GLU A 1 341 ? 26.537 -0.287 -39.936 1.00 95.62 341 GLU A N 1
ATOM 2656 C CA . GLU A 1 341 ? 27.464 -0.574 -38.832 1.00 95.62 341 GLU A CA 1
ATOM 2657 C C . GLU A 1 341 ? 26.987 0.073 -37.525 1.00 95.62 341 GLU A C 1
ATOM 2659 O O . GLU A 1 341 ? 26.942 -0.588 -36.486 1.00 95.62 341 GLU A O 1
ATOM 2664 N N . PHE A 1 342 ? 26.549 1.338 -37.571 1.00 96.12 342 PHE A N 1
ATOM 2665 C CA . PHE A 1 342 ? 25.932 1.989 -36.411 1.00 96.12 342 PHE A CA 1
ATOM 2666 C C . PHE A 1 342 ? 24.646 1.284 -35.971 1.00 96.12 342 PHE A C 1
ATOM 2668 O O . PHE A 1 342 ? 24.465 1.060 -34.774 1.00 96.12 342 PHE A O 1
ATOM 2675 N N . ALA A 1 343 ? 23.790 0.874 -36.913 1.00 95.94 343 ALA A N 1
ATOM 2676 C CA . ALA A 1 343 ? 22.593 0.093 -36.607 1.00 95.94 343 ALA A CA 1
ATOM 2677 C C . ALA A 1 343 ? 22.940 -1.191 -35.828 1.00 95.94 343 ALA A C 1
ATOM 2679 O O . ALA A 1 343 ? 22.352 -1.444 -34.779 1.00 95.94 343 ALA A O 1
ATOM 2680 N N . ASN A 1 344 ? 23.950 -1.949 -36.263 1.00 96.62 344 ASN A N 1
ATOM 2681 C CA . ASN A 1 344 ? 24.388 -3.167 -35.574 1.00 96.62 344 ASN A CA 1
ATOM 2682 C C . ASN A 1 344 ? 24.977 -2.896 -34.178 1.00 96.62 344 ASN A C 1
ATOM 2684 O O . ASN A 1 344 ? 24.742 -3.672 -33.249 1.00 96.62 344 ASN A O 1
ATOM 2688 N N . ILE A 1 345 ? 25.666 -1.765 -33.975 1.00 97.06 345 ILE A N 1
ATOM 2689 C CA . ILE A 1 345 ? 26.091 -1.333 -32.630 1.00 97.06 345 ILE A CA 1
ATOM 2690 C C . ILE A 1 345 ? 24.871 -1.120 -31.724 1.00 97.06 345 ILE A C 1
ATOM 2692 O O . ILE A 1 345 ? 24.872 -1.564 -30.573 1.00 97.06 345 ILE A O 1
ATOM 2696 N N . TYR A 1 346 ? 23.828 -0.453 -32.222 1.00 95.88 346 TYR A N 1
ATOM 2697 C CA . TYR A 1 346 ? 22.607 -0.215 -31.450 1.00 95.88 346 TYR A CA 1
ATOM 2698 C C . TYR A 1 346 ? 21.806 -1.499 -31.205 1.00 95.88 346 TYR A C 1
ATOM 2700 O O . TYR A 1 346 ? 21.284 -1.665 -30.107 1.00 95.88 346 TYR A O 1
ATOM 2708 N N . ILE A 1 347 ? 21.788 -2.442 -32.153 1.00 95.50 347 ILE A N 1
ATOM 2709 C CA . ILE A 1 347 ? 21.216 -3.787 -31.967 1.00 95.50 347 ILE A CA 1
ATOM 2710 C C . ILE A 1 347 ? 21.903 -4.514 -30.811 1.00 95.50 347 ILE A C 1
ATOM 2712 O O . ILE A 1 347 ? 21.231 -5.004 -29.905 1.00 95.50 347 ILE A O 1
ATOM 2716 N N . SER A 1 348 ? 23.238 -4.547 -30.801 1.00 96.50 348 SER A N 1
ATOM 2717 C CA . SER A 1 348 ? 24.000 -5.205 -29.736 1.00 96.50 348 SER A CA 1
ATOM 2718 C C . SER A 1 348 ? 23.688 -4.605 -28.359 1.00 96.50 348 SER A C 1
ATOM 2720 O O . SER A 1 348 ? 23.407 -5.348 -27.416 1.00 96.50 348 SER A O 1
ATOM 2722 N N . ARG A 1 349 ? 23.649 -3.270 -28.252 1.00 96.62 349 ARG A N 1
ATOM 2723 C CA . ARG A 1 349 ? 23.308 -2.577 -26.998 1.00 96.62 349 ARG A CA 1
ATOM 2724 C C . ARG A 1 349 ? 21.862 -2.820 -26.570 1.00 96.62 349 ARG A C 1
ATOM 2726 O O . ARG A 1 349 ? 21.620 -3.135 -25.409 1.00 96.62 349 ARG A O 1
ATOM 2733 N N . ALA A 1 350 ? 20.908 -2.742 -27.497 1.00 94.00 350 ALA A N 1
ATOM 2734 C CA . ALA A 1 350 ? 19.508 -3.033 -27.210 1.00 94.00 350 ALA A CA 1
ATOM 2735 C C . ALA A 1 350 ? 19.330 -4.484 -26.727 1.00 94.00 350 ALA A C 1
ATOM 2737 O O . ALA A 1 350 ? 18.644 -4.723 -25.737 1.00 94.00 350 ALA A O 1
ATOM 2738 N N . ASN A 1 351 ? 20.004 -5.455 -27.345 1.00 94.88 351 ASN A N 1
ATOM 2739 C CA . ASN A 1 351 ? 19.947 -6.854 -26.915 1.00 94.88 351 ASN A CA 1
ATOM 2740 C C . ASN A 1 351 ? 20.536 -7.071 -25.511 1.00 94.88 351 ASN A C 1
ATOM 2742 O O . ASN A 1 351 ? 19.981 -7.847 -24.732 1.00 94.88 351 ASN A O 1
ATOM 2746 N N . GLU A 1 352 ? 21.606 -6.355 -25.149 1.00 95.62 352 GLU A N 1
ATOM 2747 C CA . GLU A 1 352 ? 22.138 -6.360 -23.779 1.00 95.62 352 GLU A CA 1
ATOM 2748 C C . GLU A 1 352 ? 21.075 -5.888 -22.772 1.00 95.62 352 GLU A C 1
ATOM 2750 O O . GLU A 1 352 ? 20.820 -6.561 -21.769 1.00 95.62 352 GLU A O 1
ATOM 2755 N N . LYS A 1 353 ? 20.395 -4.767 -23.057 1.00 95.38 353 LYS A N 1
ATOM 2756 C CA . LYS A 1 353 ? 19.346 -4.231 -22.172 1.00 95.38 353 LYS A CA 1
ATOM 2757 C C . LYS A 1 353 ? 18.104 -5.110 -22.132 1.00 95.38 353 LYS A C 1
ATOM 2759 O O . LYS A 1 353 ? 17.552 -5.299 -21.054 1.00 95.38 353 LYS A O 1
ATOM 2764 N N . ALA A 1 354 ? 17.714 -5.721 -23.248 1.00 93.19 354 ALA A N 1
ATOM 2765 C CA . ALA A 1 354 ? 16.638 -6.709 -23.279 1.00 93.19 354 ALA A CA 1
ATOM 2766 C C . ALA A 1 354 ? 16.928 -7.890 -22.334 1.00 93.19 354 ALA A C 1
ATOM 2768 O O . ALA A 1 354 ? 16.033 -8.338 -21.619 1.00 93.19 354 ALA A O 1
ATOM 2769 N N . GLY A 1 355 ? 18.185 -8.344 -22.257 1.00 94.00 355 GLY A N 1
ATOM 2770 C CA . GLY A 1 355 ? 18.617 -9.356 -21.291 1.00 94.00 355 GLY A CA 1
ATOM 2771 C C . GLY A 1 355 ? 18.419 -8.922 -19.835 1.00 94.00 355 GLY A C 1
ATOM 2772 O O . GLY A 1 355 ? 17.886 -9.692 -19.036 1.00 94.00 355 GLY A O 1
ATOM 2773 N N . ILE A 1 356 ? 18.788 -7.682 -19.495 1.00 94.44 356 ILE A N 1
ATOM 2774 C CA . ILE A 1 356 ? 18.554 -7.116 -18.155 1.00 94.44 356 ILE A CA 1
ATOM 2775 C C . ILE A 1 356 ? 17.052 -7.058 -17.861 1.00 94.44 356 ILE A C 1
ATOM 2777 O O . ILE A 1 356 ? 16.622 -7.577 -16.837 1.00 94.44 356 ILE A O 1
ATOM 2781 N N . LEU A 1 357 ? 16.254 -6.498 -18.774 1.00 93.62 357 LEU A N 1
ATOM 2782 C CA . LEU A 1 357 ? 14.802 -6.343 -18.623 1.00 93.62 357 LEU A CA 1
ATOM 2783 C C . LEU A 1 357 ? 14.089 -7.683 -18.402 1.00 93.62 357 LEU A C 1
ATOM 2785 O O . LEU A 1 357 ? 13.215 -7.785 -17.543 1.00 93.62 357 LEU A O 1
ATOM 2789 N N . ASN A 1 358 ? 14.485 -8.718 -19.146 1.00 93.50 358 ASN A N 1
ATOM 2790 C CA . ASN A 1 358 ? 13.905 -10.058 -19.042 1.00 93.50 358 ASN A CA 1
ATOM 2791 C C . ASN A 1 358 ? 14.236 -10.757 -17.712 1.00 93.50 358 ASN A C 1
ATOM 2793 O O . ASN A 1 358 ? 13.469 -11.614 -17.278 1.00 93.50 358 ASN A O 1
ATOM 2797 N N . ASN A 1 359 ? 15.346 -10.395 -17.064 1.00 92.88 359 ASN A N 1
ATOM 2798 C CA . ASN A 1 359 ? 15.771 -10.983 -15.792 1.00 92.88 359 ASN A CA 1
ATOM 2799 C C . ASN A 1 359 ? 15.267 -10.189 -14.581 1.00 92.88 359 ASN A C 1
ATOM 2801 O O . ASN A 1 359 ? 14.773 -10.780 -13.620 1.00 92.88 359 ASN A O 1
ATOM 2805 N N . SER A 1 360 ? 15.373 -8.859 -14.624 1.00 94.25 360 SER A N 1
ATOM 2806 C CA . SER A 1 360 ? 15.028 -7.991 -13.496 1.00 94.25 360 SER A CA 1
ATOM 2807 C C . SER A 1 360 ? 13.523 -7.926 -13.275 1.00 94.25 360 SER A C 1
ATOM 2809 O O . SER A 1 360 ? 13.072 -7.945 -12.130 1.00 94.25 360 SER A O 1
ATOM 2811 N N . ARG A 1 361 ? 12.726 -7.918 -14.353 1.00 94.31 361 ARG A N 1
ATOM 2812 C CA . ARG A 1 361 ? 11.276 -7.737 -14.252 1.00 94.31 361 ARG A CA 1
ATOM 2813 C C . ARG A 1 361 ? 10.553 -8.837 -13.479 1.00 94.31 361 ARG A C 1
ATOM 2815 O O . ARG A 1 361 ? 9.853 -8.508 -12.521 1.00 94.31 361 ARG A O 1
ATOM 2822 N N . PRO A 1 362 ? 10.724 -10.128 -13.814 1.00 94.06 362 PRO A N 1
ATOM 2823 C CA . PRO A 1 362 ? 10.147 -11.194 -13.004 1.00 94.06 362 PRO A CA 1
ATOM 2824 C C . PRO A 1 362 ? 10.674 -11.162 -11.564 1.00 94.06 362 PRO A C 1
ATOM 2826 O O . PRO A 1 362 ? 9.901 -11.342 -10.626 1.00 94.06 362 PRO A O 1
ATOM 2829 N N . ALA A 1 363 ? 11.973 -10.896 -11.378 1.00 93.19 363 ALA A N 1
ATOM 2830 C CA . ALA A 1 363 ? 12.615 -10.920 -10.067 1.00 93.19 363 ALA A CA 1
ATOM 2831 C C . ALA A 1 363 ? 12.058 -9.848 -9.117 1.00 93.19 363 ALA A C 1
ATOM 2833 O O . ALA A 1 363 ? 11.663 -10.173 -7.993 1.00 93.19 363 ALA A O 1
ATOM 2834 N N . TYR A 1 364 ? 11.970 -8.589 -9.564 1.00 95.81 364 TYR A N 1
ATOM 2835 C CA . TYR A 1 364 ? 11.432 -7.522 -8.723 1.00 95.81 364 TYR A CA 1
ATOM 2836 C C . TYR A 1 364 ? 9.937 -7.717 -8.465 1.00 95.81 364 TYR A C 1
ATOM 2838 O O . TYR A 1 364 ? 9.479 -7.441 -7.360 1.00 95.81 364 TYR A O 1
ATOM 2846 N N . ARG A 1 365 ? 9.171 -8.227 -9.441 1.00 94.94 365 ARG A N 1
ATOM 2847 C CA . ARG A 1 365 ? 7.727 -8.459 -9.274 1.00 94.94 365 ARG A CA 1
ATOM 2848 C C . ARG A 1 365 ? 7.458 -9.482 -8.176 1.00 94.94 365 ARG A C 1
ATOM 2850 O O . ARG A 1 365 ? 6.659 -9.194 -7.293 1.00 94.94 365 ARG A O 1
ATOM 2857 N N . VAL A 1 366 ? 8.202 -10.592 -8.130 1.00 92.69 366 VAL A N 1
ATOM 2858 C CA . VAL A 1 366 ? 8.115 -11.552 -7.010 1.00 92.69 366 VAL A CA 1
ATOM 2859 C C . VAL A 1 366 ? 8.428 -10.876 -5.676 1.00 92.69 366 VAL A C 1
ATOM 2861 O O . VAL A 1 366 ? 7.671 -11.026 -4.720 1.00 92.69 366 VAL A O 1
ATOM 2864 N N . ALA A 1 367 ? 9.520 -10.111 -5.605 1.00 92.62 367 ALA A N 1
ATOM 2865 C CA . ALA A 1 367 ? 9.929 -9.434 -4.373 1.00 92.62 367 ALA A CA 1
ATOM 2866 C C . ALA A 1 367 ? 8.905 -8.389 -3.884 1.00 92.62 367 ALA A C 1
ATOM 2868 O O . ALA A 1 367 ? 8.793 -8.150 -2.682 1.00 92.62 367 ALA A O 1
ATOM 2869 N N . LEU A 1 368 ? 8.144 -7.789 -4.803 1.00 94.19 368 LEU A N 1
ATOM 2870 C CA . LEU A 1 368 ? 7.075 -6.836 -4.506 1.00 94.19 368 LEU A CA 1
ATOM 2871 C C . LEU A 1 368 ? 5.698 -7.499 -4.296 1.00 94.19 368 LEU A C 1
ATOM 2873 O O . LEU A 1 368 ? 4.724 -6.784 -4.079 1.00 94.19 368 LEU A O 1
ATOM 2877 N N . GLY A 1 369 ? 5.603 -8.835 -4.323 1.00 90.69 369 GLY A N 1
ATOM 2878 C CA . GLY A 1 369 ? 4.343 -9.567 -4.126 1.00 90.69 369 GLY A CA 1
ATOM 2879 C C . GLY A 1 369 ? 3.415 -9.570 -5.348 1.00 90.69 369 GLY A C 1
ATOM 2880 O O . GLY A 1 369 ? 2.206 -9.729 -5.207 1.00 90.69 369 GLY A O 1
ATOM 2881 N N . MET A 1 370 ? 3.970 -9.375 -6.543 1.00 91.75 370 MET A N 1
ATOM 2882 C CA . MET A 1 370 ? 3.256 -9.296 -7.819 1.00 91.75 370 MET A CA 1
ATOM 2883 C C . MET A 1 370 ? 3.452 -10.572 -8.652 1.00 91.75 370 MET A C 1
ATOM 2885 O O . MET A 1 370 ? 4.396 -11.336 -8.446 1.00 91.75 370 MET A O 1
ATOM 2889 N N . ASP A 1 371 ? 2.582 -10.781 -9.645 1.00 90.31 371 ASP A N 1
ATOM 2890 C CA . ASP A 1 371 ? 2.702 -11.898 -10.591 1.00 90.31 371 ASP A CA 1
ATOM 2891 C C . ASP A 1 371 ? 3.990 -11.764 -11.435 1.00 90.31 371 ASP A C 1
ATOM 2893 O O . ASP A 1 371 ? 4.148 -10.742 -12.114 1.00 90.31 371 ASP A O 1
ATOM 2897 N N . PRO A 1 372 ? 4.908 -12.754 -11.429 1.00 90.88 372 PRO A N 1
ATOM 2898 C CA . PRO A 1 372 ? 6.120 -12.726 -12.247 1.00 90.88 372 PRO A CA 1
ATOM 2899 C C . PRO A 1 372 ? 5.876 -12.898 -13.748 1.00 90.88 372 PRO A C 1
ATOM 2901 O O . PRO A 1 372 ? 6.813 -12.700 -14.523 1.00 90.88 372 PRO A O 1
ATOM 2904 N N . ALA A 1 373 ? 4.682 -13.318 -14.175 1.00 86.38 373 ALA A N 1
ATOM 2905 C CA . ALA A 1 373 ? 4.389 -13.590 -15.574 1.00 86.38 373 ALA A CA 1
ATOM 2906 C C . ALA A 1 373 ? 4.450 -12.303 -16.408 1.00 86.38 373 ALA A C 1
ATOM 2908 O O . ALA A 1 373 ? 3.531 -11.486 -16.416 1.00 86.38 373 ALA A O 1
ATOM 2909 N N . VAL A 1 374 ? 5.544 -12.141 -17.150 1.00 85.19 374 VAL A N 1
ATOM 2910 C CA . VAL A 1 374 ? 5.756 -11.020 -18.068 1.00 85.19 374 VAL A CA 1
ATOM 2911 C C . VAL A 1 374 ? 6.227 -11.531 -19.421 1.00 85.19 374 VAL A C 1
ATOM 2913 O O . VAL A 1 374 ? 6.971 -12.508 -19.523 1.00 85.19 374 VAL A O 1
ATOM 2916 N N . ARG A 1 375 ? 5.767 -10.876 -20.490 1.00 84.69 375 ARG A N 1
ATOM 2917 C CA . ARG A 1 375 ? 6.204 -11.195 -21.849 1.00 84.69 375 ARG A CA 1
ATOM 2918 C C . ARG A 1 375 ? 7.661 -10.750 -22.021 1.00 84.69 375 ARG A C 1
ATOM 2920 O O . ARG A 1 375 ? 7.928 -9.572 -21.801 1.00 84.69 375 ARG A O 1
ATOM 2927 N N . PRO A 1 376 ? 8.578 -11.633 -22.447 1.00 87.62 376 PRO A N 1
ATOM 2928 C CA . PRO A 1 376 ? 9.963 -11.247 -22.671 1.00 87.62 376 PRO A CA 1
ATOM 2929 C C . PRO A 1 376 ? 10.114 -10.388 -23.933 1.00 87.62 376 PRO A C 1
ATOM 2931 O O . PRO A 1 376 ? 9.377 -10.552 -24.911 1.00 87.62 376 PRO A O 1
ATOM 2934 N N . ILE A 1 377 ? 11.127 -9.523 -23.930 1.00 87.56 377 ILE A N 1
ATOM 2935 C CA . ILE A 1 377 ? 11.613 -8.813 -25.116 1.00 87.56 377 ILE A CA 1
ATOM 2936 C C . ILE A 1 377 ? 12.478 -9.780 -25.923 1.00 87.56 377 ILE A C 1
ATOM 2938 O O . ILE A 1 377 ? 13.438 -10.352 -25.399 1.00 87.56 377 ILE A O 1
ATOM 2942 N N . GLY A 1 378 ? 12.117 -9.977 -27.191 1.00 86.06 378 GLY A N 1
ATOM 2943 C CA . GLY A 1 378 ? 12.883 -10.802 -28.122 1.00 86.06 378 GLY A CA 1
ATOM 2944 C C . GLY A 1 378 ? 14.155 -10.096 -28.605 1.00 86.06 378 GLY A C 1
ATOM 2945 O O . GLY A 1 378 ? 14.176 -8.865 -28.665 1.00 86.06 378 GLY A O 1
ATOM 2946 N N . PRO A 1 379 ? 15.210 -10.850 -28.960 1.00 88.38 379 PRO A N 1
ATOM 2947 C CA . PRO A 1 379 ? 16.416 -10.268 -29.532 1.00 88.38 379 PRO A CA 1
ATOM 2948 C C . PRO A 1 379 ? 16.136 -9.672 -30.916 1.00 88.38 379 PRO A C 1
ATOM 2950 O O . PRO A 1 379 ? 15.344 -10.211 -31.691 1.00 88.38 379 PRO A O 1
ATOM 2953 N N . ILE A 1 380 ? 16.822 -8.577 -31.228 1.00 90.50 380 ILE A N 1
ATOM 2954 C CA . ILE A 1 380 ? 16.850 -7.959 -32.553 1.00 90.50 380 ILE A CA 1
ATOM 2955 C C . ILE A 1 380 ? 17.984 -8.607 -33.355 1.00 90.50 380 ILE A C 1
ATOM 2957 O O . ILE A 1 380 ? 19.103 -8.737 -32.853 1.00 90.50 380 ILE A O 1
ATOM 2961 N N . GLU A 1 381 ? 17.693 -9.031 -34.584 1.00 91.56 381 GLU A N 1
ATOM 2962 C CA . GLU A 1 381 ? 18.673 -9.656 -35.478 1.00 91.56 381 GLU A CA 1
ATOM 2963 C C . GLU A 1 381 ? 19.631 -8.622 -36.083 1.00 91.56 381 GLU A C 1
ATOM 2965 O O . GLU A 1 381 ? 19.233 -7.499 -36.397 1.00 91.56 381 GLU A O 1
ATOM 2970 N N . GLU A 1 382 ? 20.896 -9.010 -36.262 1.00 91.19 382 GLU A N 1
ATOM 2971 C CA . GLU A 1 382 ? 21.893 -8.184 -36.947 1.00 91.19 382 GLU A CA 1
ATOM 2972 C C . GLU A 1 382 ? 21.563 -8.014 -38.433 1.00 91.19 382 GLU A C 1
ATOM 2974 O O . GLU A 1 382 ? 21.090 -8.929 -39.111 1.00 91.19 382 GLU A O 1
ATOM 2979 N N . ILE A 1 383 ? 21.870 -6.833 -38.963 1.00 91.62 383 ILE A N 1
ATOM 2980 C CA . ILE A 1 383 ? 21.628 -6.494 -40.360 1.00 91.62 383 ILE A CA 1
ATOM 2981 C C . ILE A 1 383 ? 22.885 -6.793 -41.170 1.00 91.62 383 ILE A C 1
ATOM 2983 O O . ILE A 1 383 ? 23.950 -6.219 -40.934 1.00 91.62 383 ILE A O 1
ATOM 2987 N N . VAL A 1 384 ? 22.741 -7.652 -42.179 1.00 92.94 384 VAL A N 1
ATOM 2988 C CA . VAL A 1 384 ? 23.807 -7.967 -43.137 1.00 92.94 384 VAL A CA 1
ATOM 2989 C C . VAL A 1 384 ? 23.772 -6.953 -44.292 1.00 92.94 384 VAL A C 1
ATOM 2991 O O . VAL A 1 384 ? 22.759 -6.894 -45.001 1.00 92.94 384 VAL A O 1
ATOM 2994 N N . PRO A 1 385 ? 24.842 -6.165 -44.531 1.00 89.31 385 PRO A N 1
ATOM 2995 C CA . PRO A 1 385 ? 24.851 -5.117 -45.556 1.00 89.31 385 PRO A CA 1
ATOM 2996 C C . PRO A 1 385 ? 24.520 -5.601 -46.970 1.00 89.31 385 PRO A C 1
ATOM 2998 O O . PRO A 1 385 ? 23.801 -4.921 -47.704 1.00 89.31 385 PRO A O 1
ATOM 3001 N N . GLU A 1 386 ? 24.999 -6.784 -47.355 1.00 89.25 386 GLU A N 1
ATOM 3002 C CA . GLU A 1 386 ? 24.731 -7.378 -48.665 1.00 89.25 386 GLU A CA 1
ATOM 3003 C C . GLU A 1 386 ? 23.248 -7.719 -48.833 1.00 89.25 386 GLU A C 1
ATOM 3005 O O . GLU A 1 386 ? 22.649 -7.392 -49.858 1.00 89.25 386 GLU A O 1
ATOM 3010 N N . ALA A 1 387 ? 22.637 -8.329 -47.815 1.00 90.69 387 ALA A N 1
ATOM 3011 C CA . ALA A 1 387 ? 21.211 -8.643 -47.827 1.00 90.69 387 ALA A CA 1
ATOM 3012 C C . ALA A 1 387 ? 20.365 -7.361 -47.867 1.00 90.69 387 ALA A C 1
ATOM 3014 O O . ALA A 1 387 ? 19.393 -7.279 -48.616 1.00 90.69 387 ALA A O 1
ATOM 3015 N N . PHE A 1 388 ? 20.776 -6.328 -47.127 1.00 92.88 388 PHE A N 1
ATOM 3016 C CA . PHE A 1 388 ? 20.108 -5.028 -47.117 1.00 92.88 388 PHE A CA 1
ATOM 3017 C C . PHE A 1 388 ? 20.173 -4.311 -48.475 1.00 92.88 388 PHE A C 1
ATOM 3019 O O . PHE A 1 388 ? 19.191 -3.703 -48.911 1.00 92.88 388 PHE A O 1
ATOM 3026 N N . TRP A 1 389 ? 21.312 -4.386 -49.170 1.00 91.50 389 TRP A N 1
ATOM 3027 C CA . TRP A 1 389 ? 21.472 -3.827 -50.515 1.00 91.50 389 TRP A CA 1
ATOM 3028 C C . TRP A 1 389 ? 20.546 -4.501 -51.538 1.00 91.50 389 TRP A C 1
ATOM 3030 O O . TRP A 1 389 ? 19.933 -3.822 -52.371 1.00 91.50 389 TRP A O 1
ATOM 3040 N N . LEU A 1 390 ? 20.452 -5.833 -51.457 1.00 89.50 390 LEU A N 1
ATOM 3041 C CA . LEU A 1 390 ? 19.693 -6.675 -52.382 1.00 89.50 390 LEU A CA 1
ATOM 3042 C C . LEU A 1 390 ? 18.186 -6.697 -52.113 1.00 89.50 390 LEU A C 1
ATOM 3044 O O . LEU A 1 390 ? 17.438 -7.068 -53.013 1.00 89.50 390 LEU A O 1
ATOM 3048 N N . ALA A 1 391 ? 17.738 -6.300 -50.921 1.00 84.69 391 ALA A N 1
ATOM 3049 C CA . ALA A 1 391 ? 16.316 -6.181 -50.626 1.00 84.69 391 ALA A CA 1
ATOM 3050 C C . ALA A 1 391 ? 15.636 -5.188 -51.592 1.00 84.69 391 ALA A C 1
ATOM 3052 O O . ALA A 1 391 ? 16.208 -4.140 -51.928 1.00 84.69 391 ALA A O 1
ATOM 3053 N N . GLU A 1 392 ? 14.432 -5.546 -52.050 1.00 62.31 392 GLU A N 1
ATOM 3054 C CA . GLU A 1 392 ? 13.635 -4.746 -52.993 1.00 62.31 392 GLU A CA 1
ATOM 3055 C C . GLU A 1 392 ? 13.297 -3.359 -52.429 1.00 62.31 392 GLU A C 1
ATOM 3057 O O . GLU A 1 392 ? 13.116 -3.211 -51.194 1.00 62.31 392 GLU A O 1
#

Radius of gyration: 47.87 Å; chains: 1; bounding box: 113×50×150 Å

Sequence (392 aa):
MRTFFRFLIILILSSGIFVLVTNGIYFWFSQPVMTEYNDCKAALADGLPATASDRQARLAFYQDLMNRLNKQPAVIDDLNHQPWTFAVLIREDLSAAVPTLIDQARNGRQAVETYFAAIDELKADIADFKDAGNKPADGDFIARLNWFAGRIKAVAELEDLYGQLAQIPDIQMAGQLISRSELGLDAAAGEIAAIRQPVGDLETLVSQSDKLEAELDELYAVDPNAEDLGRVRSACGPMLARQNDMITAAQALRPALPVSLQSDLAGWQAGLTERAVFIEALQEWWRDSILLQQSLASAVKDRATAKRYIEDSLAEENVETAYLWTKTAEQYRLSMTSALEFANIYISRANEKAGILNNSRPAYRVALGMDPAVRPIGPIEEIVPEAFWLAE

Secondary structure (DSSP, 8-state):
-HHHHHHHHHHHHHHHHHHHHHHHHHHHHHHHHHHHHHHHHHHHHH-S-TT--SHHHHHHHHHHHHHHHTTHHHHHHHHHT---HHHHHHHHHHHHHHHHHHHHHHHHHHHHHHHHHHHHHHHHHHHHHHT----PPTT-HHHHHHHHHHHHHHHHHHHHHHHHHTTSTTGGGG-SPPPHHHHTHHHHHHHHHHHHHHHHHHHHHHHHHHHHHHHHHHHHHS-TTSS-HHHHHHHHHHHHHHHHHHHHHHHHHGGGS-HHHHHHHHHHHHHHHHHHHHHHHHHHHHHHHHHHHHHHHHHHHHHHHHHHHHHHHHH-S-HHHHHHHHHHHHHHHHHHHHHHHHHHHHHHHHHHHHHHHHHHHHHHHHHTT-----PPPPPPPPPPHHHHHH--